Protein AF-A0AAF0E4U5-F1 (afdb_monomer_lite)

Structure (mmCIF, N/CA/C/O backbone):
data_AF-A0AAF0E4U5-F1
#
_entry.id   AF-A0AAF0E4U5-F1
#
loop_
_atom_site.group_PDB
_atom_site.id
_atom_site.type_symbol
_atom_site.label_atom_id
_atom_site.label_alt_id
_atom_site.label_comp_id
_atom_site.label_asym_id
_atom_site.label_entity_id
_atom_site.label_seq_id
_atom_site.pdbx_PDB_ins_code
_atom_site.Cartn_x
_atom_site.Cartn_y
_atom_site.Cartn_z
_atom_site.occupancy
_atom_site.B_iso_or_equiv
_atom_site.auth_seq_id
_atom_site.auth_comp_id
_atom_site.auth_asym_id
_atom_site.auth_atom_id
_atom_site.pdbx_PDB_model_num
ATOM 1 N N . MET A 1 1 ? -26.671 17.528 18.661 1.00 33.94 1 MET A N 1
ATOM 2 C CA . MET A 1 1 ? -25.357 17.567 19.331 1.00 33.94 1 MET A CA 1
ATOM 3 C C . MET A 1 1 ? -24.809 16.157 19.298 1.00 33.94 1 MET A C 1
ATOM 5 O O . MET A 1 1 ? -25.452 15.250 19.809 1.00 33.94 1 MET A O 1
ATOM 9 N N . SER A 1 2 ? -23.755 15.942 18.522 1.00 35.91 2 SER A N 1
ATOM 10 C CA . SER A 1 2 ? -23.240 14.621 18.169 1.00 35.91 2 SER A CA 1
ATOM 11 C C . SER A 1 2 ? -22.480 14.002 19.344 1.00 35.91 2 SER A C 1
ATOM 13 O O . SER A 1 2 ? -21.302 14.279 19.524 1.00 35.91 2 SER A O 1
ATOM 15 N N . ASN A 1 3 ? -23.137 13.110 20.094 1.00 50.44 3 ASN A N 1
ATOM 16 C CA . ASN A 1 3 ? -22.546 12.238 21.129 1.00 50.44 3 ASN A CA 1
ATOM 17 C C . ASN A 1 3 ? -21.473 11.253 20.600 1.00 50.44 3 ASN A C 1
ATOM 19 O O . ASN A 1 3 ? -21.103 10.319 21.302 1.00 50.44 3 ASN A O 1
ATOM 23 N N . ALA A 1 4 ? -20.996 11.418 19.363 1.00 51.03 4 ALA A N 1
ATOM 24 C CA . ALA A 1 4 ? -20.086 10.482 18.711 1.00 51.03 4 ALA A CA 1
ATOM 25 C C . ALA A 1 4 ? -18.694 10.473 19.365 1.00 51.03 4 ALA A C 1
ATOM 27 O O . ALA A 1 4 ? -18.151 9.400 19.585 1.00 51.03 4 ALA A O 1
ATOM 28 N N . ALA A 1 5 ? -18.167 11.642 19.748 1.00 54.56 5 ALA A N 1
ATOM 29 C CA . ALA A 1 5 ? -16.853 11.750 20.392 1.00 54.56 5 ALA A CA 1
ATOM 30 C C . ALA A 1 5 ? -16.848 11.257 21.853 1.00 54.56 5 ALA A C 1
ATOM 32 O O . ALA A 1 5 ? -15.829 10.816 22.356 1.00 54.56 5 ALA A O 1
ATOM 33 N N . ALA A 1 6 ? -17.997 11.263 22.538 1.00 62.25 6 ALA A N 1
ATOM 34 C CA . ALA A 1 6 ? -18.080 10.897 23.957 1.00 62.25 6 ALA A CA 1
ATOM 35 C C . ALA A 1 6 ? -18.113 9.375 24.217 1.00 62.25 6 ALA A C 1
ATOM 37 O O . ALA A 1 6 ? -18.330 8.952 25.350 1.00 62.25 6 ALA A O 1
ATOM 38 N N . SER A 1 7 ? -17.997 8.539 23.179 1.00 75.69 7 SER A N 1
ATOM 39 C CA . SER A 1 7 ? -18.090 7.068 23.281 1.00 75.69 7 SER A CA 1
ATOM 40 C C . SER A 1 7 ? -16.917 6.339 22.618 1.00 75.69 7 SER A C 1
ATOM 42 O O . SER A 1 7 ? -17.016 5.137 22.369 1.00 75.69 7 SER A O 1
ATOM 44 N N . THR A 1 8 ? -15.830 7.047 22.310 1.00 84.62 8 THR A N 1
ATOM 45 C CA . THR A 1 8 ? -14.626 6.480 21.691 1.00 84.62 8 THR A CA 1
ATOM 46 C C . THR A 1 8 ? -13.637 6.032 22.767 1.00 84.62 8 THR A C 1
ATOM 48 O O . THR A 1 8 ? -13.307 6.809 23.665 1.00 84.62 8 THR A O 1
ATOM 51 N N . LEU A 1 9 ? -13.157 4.789 22.693 1.00 87.62 9 LEU A N 1
ATOM 52 C CA . LEU A 1 9 ? -12.166 4.233 23.619 1.00 87.62 9 LEU A CA 1
ATOM 53 C C . LEU A 1 9 ? -10.897 3.812 22.875 1.00 87.62 9 LEU A C 1
ATOM 55 O O . LEU A 1 9 ? -10.952 3.186 21.814 1.00 87.62 9 LEU A O 1
ATOM 59 N N . PHE A 1 10 ? -9.754 4.114 23.477 1.00 88.81 10 PHE A N 1
ATOM 60 C CA . PHE A 1 10 ? -8.446 3.610 23.092 1.00 88.81 10 PHE A CA 1
ATOM 61 C C . PHE A 1 10 ? -8.270 2.170 23.576 1.00 88.81 10 PHE A C 1
ATOM 63 O O . PHE A 1 10 ? -8.543 1.854 24.736 1.00 88.81 10 PHE A O 1
ATOM 70 N N . VAL A 1 11 ? -7.785 1.303 22.689 1.00 88.38 11 VAL A N 1
ATOM 71 C CA . VAL A 1 11 ? -7.481 -0.101 22.965 1.00 88.38 11 VAL A CA 1
ATOM 72 C C . VAL A 1 11 ? -6.033 -0.363 22.566 1.00 88.38 11 VAL A C 1
ATOM 74 O O . VAL A 1 11 ? -5.708 -0.393 21.381 1.00 88.38 11 VAL A O 1
ATOM 77 N N . GLY A 1 12 ? -5.167 -0.553 23.555 1.00 86.44 12 GLY A N 1
ATOM 78 C CA . GLY A 1 12 ? -3.731 -0.760 23.402 1.00 86.44 12 GLY A CA 1
ATOM 79 C C . GLY A 1 12 ? -3.250 -2.101 23.952 1.00 86.44 12 GLY A C 1
ATOM 80 O O . GLY A 1 12 ? -3.997 -2.860 24.574 1.00 86.44 12 GLY A O 1
ATOM 81 N N . SER A 1 13 ? -1.967 -2.383 23.720 1.00 84.75 13 SER A N 1
ATOM 82 C CA . SER A 1 13 ? -1.281 -3.600 24.180 1.00 84.75 13 SER A CA 1
ATOM 83 C C . SER A 1 13 ? -1.884 -4.905 23.639 1.00 84.75 13 SER A C 1
ATOM 85 O O . SER A 1 13 ? -1.856 -5.942 24.303 1.00 84.75 13 SER A O 1
ATOM 87 N N . ILE A 1 14 ? -2.404 -4.872 22.409 1.00 84.62 14 ILE A N 1
ATOM 88 C CA . ILE A 1 14 ? -2.989 -6.042 21.747 1.00 84.62 14 ILE A CA 1
ATOM 89 C C . ILE A 1 14 ? -1.903 -7.117 21.537 1.00 84.62 14 ILE A C 1
ATOM 91 O O . ILE A 1 14 ? -0.821 -6.841 21.007 1.00 84.62 14 ILE A O 1
ATOM 95 N N . SER A 1 15 ? -2.187 -8.353 21.967 1.00 82.44 15 SER A N 1
ATOM 96 C CA . SER A 1 15 ? -1.298 -9.504 21.758 1.00 82.44 15 SER A CA 1
ATOM 97 C C . SER A 1 15 ? -1.063 -9.747 20.260 1.00 82.44 15 SER A C 1
ATOM 99 O O . SER A 1 15 ? -1.994 -9.620 19.456 1.00 82.44 15 SER A O 1
ATOM 101 N N . PRO A 1 16 ? 0.168 -10.095 19.848 1.00 75.31 16 PRO A N 1
ATOM 102 C CA . PRO A 1 16 ? 0.464 -10.290 18.439 1.00 75.31 16 PRO A CA 1
ATOM 103 C C . PRO A 1 16 ? -0.329 -11.472 17.859 1.00 75.31 16 PRO A C 1
ATOM 105 O O . PRO A 1 16 ? -0.579 -12.475 18.526 1.00 75.31 16 PRO A O 1
ATOM 108 N N . GLY A 1 17 ? -0.773 -11.311 16.610 1.00 75.38 17 GLY A N 1
ATOM 109 C CA . GLY A 1 17 ? -1.567 -12.309 15.886 1.00 75.38 17 GLY A CA 1
ATOM 110 C C . GLY A 1 17 ? -3.065 -12.320 16.205 1.00 75.38 17 GLY A C 1
ATOM 111 O O . GLY A 1 17 ? -3.806 -13.091 15.600 1.00 75.38 17 GLY A O 1
ATOM 112 N N . VAL A 1 18 ? -3.546 -11.455 17.106 1.00 81.94 18 VAL A N 1
ATOM 113 C CA . VAL A 1 18 ? -4.988 -11.256 17.312 1.00 81.94 18 VAL A CA 1
ATOM 114 C C . VAL A 1 18 ? -5.565 -10.426 16.158 1.00 81.94 18 VAL A C 1
ATOM 116 O O . VAL A 1 18 ? -5.354 -9.212 16.084 1.00 81.94 18 VAL A O 1
ATOM 119 N N . SER A 1 19 ? -6.312 -11.087 15.269 1.00 82.88 19 SER A N 1
ATOM 120 C CA . SER A 1 19 ? -7.013 -10.450 14.141 1.00 82.88 19 SER A CA 1
ATOM 121 C C . SER A 1 19 ? -8.143 -9.518 14.598 1.00 82.88 19 SER A C 1
ATOM 123 O O . SER A 1 19 ? -8.745 -9.732 15.655 1.00 82.88 19 SER A O 1
ATOM 125 N N . ASP A 1 20 ? -8.526 -8.569 13.745 1.00 85.81 20 ASP A N 1
ATOM 126 C CA . ASP A 1 20 ? -9.618 -7.616 14.005 1.00 85.81 20 ASP A CA 1
ATOM 127 C C . ASP A 1 20 ? -10.955 -8.298 14.280 1.00 85.81 20 ASP A C 1
ATOM 129 O O . ASP A 1 20 ? -11.716 -7.849 15.133 1.00 85.81 20 ASP A O 1
ATOM 133 N N . ARG A 1 21 ? -11.222 -9.439 13.639 1.00 86.44 21 ARG A N 1
ATOM 134 C CA . ARG A 1 21 ? -12.449 -10.217 13.852 1.00 86.44 21 ARG A CA 1
ATOM 135 C C . ARG A 1 21 ? -12.628 -10.638 15.312 1.00 86.44 21 ARG A C 1
ATOM 137 O O . ARG A 1 21 ? -13.736 -10.559 15.839 1.00 86.44 21 ARG A O 1
ATOM 144 N N . TRP A 1 22 ? -11.547 -11.062 15.963 1.00 87.31 22 TRP A N 1
ATOM 145 C CA . TRP A 1 22 ? -11.553 -11.473 17.367 1.00 87.31 22 TRP A CA 1
ATOM 146 C C . TRP A 1 22 ? -11.767 -10.278 18.306 1.00 87.31 22 TRP A C 1
ATOM 148 O O . TRP A 1 22 ? -12.536 -10.385 19.260 1.00 87.31 22 TRP A O 1
ATOM 158 N N . LEU A 1 23 ? -11.170 -9.119 18.006 1.00 87.62 23 LEU A N 1
ATOM 159 C CA . LEU A 1 23 ? -11.411 -7.884 18.765 1.00 87.62 23 LEU A CA 1
ATOM 160 C C . LEU A 1 23 ? -12.854 -7.394 18.610 1.00 87.62 23 LEU A C 1
ATOM 162 O O . LEU A 1 23 ? -13.502 -7.062 19.599 1.00 87.62 23 LEU A O 1
ATOM 166 N N . VAL A 1 24 ? -13.395 -7.428 17.391 1.00 89.06 24 VAL A N 1
ATOM 167 C CA . VAL A 1 24 ? -14.796 -7.080 17.123 1.00 89.06 24 VAL A CA 1
ATOM 168 C C . VAL A 1 24 ? -15.745 -7.999 17.895 1.00 89.06 24 VAL A C 1
ATOM 170 O O . VAL A 1 24 ? -16.711 -7.514 18.479 1.00 89.06 24 VAL A O 1
ATOM 173 N N . GLN A 1 25 ? -15.457 -9.302 17.977 1.00 88.25 25 GLN A N 1
ATOM 174 C CA . GLN A 1 25 ? -16.246 -10.234 18.791 1.00 88.25 25 GLN A CA 1
ATOM 175 C C . GLN A 1 25 ? -16.182 -9.917 20.292 1.00 88.25 25 GLN A C 1
ATOM 177 O O . GLN A 1 25 ? -17.209 -9.999 20.966 1.00 88.25 25 GLN A O 1
ATOM 182 N N . LEU A 1 26 ? -15.020 -9.512 20.817 1.00 88.50 26 LEU A N 1
ATOM 183 C CA . LEU A 1 26 ? -14.890 -9.066 22.209 1.00 88.50 26 LEU A CA 1
ATOM 184 C C . LEU A 1 26 ? -15.716 -7.800 22.475 1.00 88.50 26 LEU A C 1
ATOM 186 O O . LEU A 1 26 ? -16.446 -7.738 23.464 1.00 88.50 26 LEU A O 1
ATOM 190 N N . PHE A 1 27 ? -15.672 -6.814 21.575 1.00 89.50 27 PHE A N 1
ATOM 191 C CA . PHE A 1 27 ? -16.469 -5.593 21.720 1.00 89.50 27 PHE A CA 1
ATOM 192 C C . PHE A 1 27 ? -17.975 -5.867 21.624 1.00 89.50 27 PHE A C 1
ATOM 194 O O . PHE A 1 27 ? -18.739 -5.343 22.434 1.00 89.50 27 PHE A O 1
ATOM 201 N N . GLN A 1 28 ? -18.400 -6.745 20.710 1.00 89.19 28 GLN A N 1
ATOM 202 C CA . GLN A 1 28 ? -19.794 -7.193 20.593 1.00 89.19 28 GLN A CA 1
ATOM 203 C C . GLN A 1 28 ? -20.270 -7.987 21.821 1.00 89.19 28 GLN A C 1
ATOM 205 O O . GLN A 1 28 ? -21.445 -7.922 22.182 1.00 89.19 28 GLN A O 1
ATOM 210 N N . ALA A 1 29 ? -19.377 -8.727 22.488 1.00 87.38 29 ALA A N 1
ATOM 211 C CA . ALA A 1 29 ? -19.691 -9.436 23.728 1.00 87.38 29 ALA A CA 1
ATOM 212 C C . ALA A 1 29 ? -19.940 -8.478 24.906 1.00 87.38 29 ALA A C 1
ATOM 214 O O . ALA A 1 29 ? -20.765 -8.780 25.780 1.00 87.38 29 ALA A O 1
ATOM 215 N N . CYS A 1 30 ? -19.271 -7.322 24.916 1.00 82.19 30 CYS A N 1
ATOM 216 C CA . CYS A 1 30 ? -19.463 -6.290 25.929 1.00 82.19 30 CYS A CA 1
ATOM 217 C C . CYS A 1 30 ? -20.681 -5.397 25.649 1.00 82.19 30 CYS A C 1
ATOM 219 O O . CYS A 1 30 ? -21.396 -5.072 26.593 1.00 82.19 30 CYS A O 1
ATOM 221 N N . GLY A 1 31 ? -20.988 -5.050 24.395 1.00 82.56 31 GLY A N 1
ATOM 222 C CA . GLY A 1 31 ? -22.148 -4.202 24.102 1.00 82.56 31 GLY A CA 1
ATOM 223 C C . GLY A 1 31 ? -22.290 -3.763 22.645 1.00 82.56 31 GLY A C 1
ATOM 224 O O . GLY A 1 31 ? -21.755 -4.382 21.724 1.00 82.56 31 GLY A O 1
ATOM 225 N N . GLY A 1 32 ? -23.052 -2.686 22.433 1.00 82.31 32 GLY A N 1
ATOM 226 C CA . GLY A 1 32 ? -23.328 -2.129 21.111 1.00 82.31 32 GLY A CA 1
ATOM 227 C C . GLY A 1 32 ? -22.108 -1.443 20.496 1.00 82.31 32 GLY A C 1
ATOM 228 O O . GLY A 1 32 ? -21.877 -0.255 20.708 1.00 82.31 32 GLY A O 1
ATOM 229 N N . TYR A 1 33 ? -21.347 -2.172 19.691 1.00 87.00 33 TYR A N 1
ATOM 230 C CA . TYR A 1 33 ? -20.177 -1.679 18.961 1.00 87.00 33 TYR A CA 1
ATOM 231 C C . TYR A 1 33 ? -20.554 -1.015 17.617 1.00 87.00 33 TYR A C 1
ATOM 233 O O . TYR A 1 33 ? -21.444 -1.506 16.921 1.00 87.00 33 TYR A O 1
ATOM 241 N N . ARG A 1 34 ? -19.882 0.089 17.243 1.00 86.62 34 ARG A N 1
ATOM 242 C CA . ARG A 1 34 ? -20.103 0.823 15.978 1.00 86.62 34 ARG A CA 1
ATOM 243 C C . ARG A 1 34 ? -18.977 0.595 14.967 1.00 86.62 34 ARG A C 1
ATOM 245 O O . ARG A 1 34 ? -19.253 0.188 13.841 1.00 86.62 34 ARG A O 1
ATOM 252 N N . SER A 1 35 ? -17.738 0.884 15.354 1.00 87.50 35 SER A N 1
ATOM 253 C CA . SER A 1 35 ? -16.568 0.846 14.466 1.00 87.50 35 SER A CA 1
ATOM 254 C C . SER A 1 35 ? -15.275 0.660 15.251 1.00 87.50 35 SER A C 1
ATOM 256 O O . SER A 1 35 ? -15.179 1.037 16.412 1.00 87.50 35 SER A O 1
ATOM 258 N N . PHE A 1 36 ? -14.281 0.035 14.620 1.00 88.56 36 PHE A N 1
ATOM 259 C CA . PHE A 1 36 ? -12.951 -0.223 15.162 1.00 88.56 36 PHE A CA 1
ATOM 260 C C . PHE A 1 36 ? -11.978 0.145 14.065 1.00 88.56 36 PHE A C 1
ATOM 262 O O . PHE A 1 36 ? -12.084 -0.370 12.951 1.00 88.56 36 PHE A O 1
ATOM 269 N N . LYS A 1 37 ? -11.049 1.034 14.384 1.00 88.12 37 LYS A N 1
ATOM 270 C CA . LYS A 1 37 ? -9.964 1.411 13.493 1.00 88.12 37 LYS A CA 1
ATOM 271 C C . LYS A 1 37 ? -8.658 1.009 14.153 1.00 88.12 37 LYS A C 1
ATOM 273 O O . LYS A 1 37 ? -8.257 1.598 15.156 1.00 88.12 37 LYS A O 1
ATOM 278 N N . ARG A 1 38 ? -7.990 0.011 13.579 1.00 85.62 38 ARG A N 1
ATOM 279 C CA . ARG A 1 38 ? -6.628 -0.341 13.968 1.00 85.62 38 ARG A CA 1
ATOM 280 C C . ARG A 1 38 ? -5.663 0.685 13.380 1.00 85.62 38 ARG A C 1
ATOM 282 O O . ARG A 1 38 ? -5.686 0.926 12.177 1.00 85.62 38 ARG A O 1
ATOM 289 N N . VAL A 1 39 ? -4.841 1.287 14.232 1.00 80.94 39 VAL A N 1
ATOM 290 C CA . VAL A 1 39 ? -3.831 2.274 13.816 1.00 80.94 39 VAL A CA 1
ATOM 291 C C . VAL A 1 39 ? -2.439 1.640 13.820 1.00 80.94 39 VAL A C 1
ATOM 293 O O . VAL A 1 39 ? -1.629 1.961 12.961 1.00 80.94 39 VAL A O 1
ATOM 296 N N . SER A 1 40 ? -2.193 0.642 14.677 1.00 78.94 40 SER A N 1
ATOM 297 C CA . SER A 1 40 ? -1.009 -0.219 14.587 1.00 78.94 40 SER A CA 1
ATOM 298 C C . SER A 1 40 ? -1.311 -1.668 14.978 1.00 78.94 40 SER A C 1
ATOM 300 O O . SER A 1 40 ? -2.388 -2.006 15.473 1.00 78.94 40 SER A O 1
ATOM 302 N N . LYS A 1 41 ? -0.324 -2.559 14.838 1.00 78.56 41 LYS A N 1
ATOM 303 C CA . LYS A 1 41 ? -0.439 -3.955 15.295 1.00 78.56 41 LYS A CA 1
ATOM 304 C C . LYS A 1 41 ? -0.771 -4.068 16.795 1.00 78.56 41 LYS A C 1
ATOM 306 O O . LYS A 1 41 ? -1.404 -5.044 17.191 1.00 78.56 41 LYS A O 1
ATOM 311 N N . ALA A 1 42 ? -0.387 -3.078 17.605 1.00 80.94 42 ALA A N 1
ATOM 312 C CA . ALA A 1 42 ? -0.554 -3.087 19.057 1.00 80.94 42 ALA A CA 1
ATOM 313 C C . ALA A 1 42 ? -1.716 -2.218 19.574 1.00 80.94 42 ALA A C 1
ATOM 315 O O . ALA A 1 42 ? -2.119 -2.421 20.720 1.00 80.94 42 ALA A O 1
ATOM 316 N N . PHE A 1 43 ? -2.261 -1.289 18.774 1.00 85.56 43 PHE A N 1
ATOM 317 C CA . PHE A 1 43 ? -3.323 -0.382 19.226 1.00 85.56 43 PHE A CA 1
ATOM 318 C C . PHE A 1 43 ? -4.367 -0.014 18.158 1.00 85.56 43 PHE A C 1
ATOM 320 O O . PHE A 1 43 ? -4.117 -0.023 16.948 1.00 85.56 43 PHE A O 1
ATOM 327 N N . GLY A 1 44 ? -5.559 0.352 18.626 1.00 88.44 44 GLY A N 1
ATOM 328 C CA . GLY A 1 44 ? -6.662 0.846 17.811 1.00 88.44 44 GLY A CA 1
ATOM 329 C C . GLY A 1 44 ? -7.708 1.592 18.635 1.00 88.44 44 GLY A C 1
ATOM 330 O O . GLY A 1 44 ? -7.672 1.594 19.864 1.00 88.44 44 GLY A O 1
ATOM 331 N N . PHE A 1 45 ? -8.654 2.215 17.942 1.00 88.81 45 PHE A N 1
ATOM 332 C CA . PHE A 1 45 ? -9.749 2.973 18.542 1.00 88.81 45 PHE A CA 1
ATOM 333 C C . PHE A 1 45 ? -11.075 2.280 18.261 1.00 88.81 45 PHE A C 1
ATOM 335 O O . PHE A 1 45 ? -11.318 1.840 17.135 1.00 88.81 45 PHE A O 1
ATOM 342 N N . ALA A 1 46 ? -11.916 2.169 19.286 1.00 89.12 46 ALA A N 1
ATOM 343 C CA . ALA A 1 46 ? -13.233 1.559 19.204 1.00 89.12 46 ALA A CA 1
ATOM 344 C C . ALA A 1 46 ? -14.322 2.576 19.558 1.00 89.12 46 ALA A C 1
ATOM 346 O O . ALA A 1 46 ? -14.295 3.180 20.630 1.00 89.12 46 ALA A O 1
ATOM 347 N N . ASP A 1 47 ? -15.310 2.704 18.677 1.00 89.56 47 ASP A N 1
ATOM 348 C CA . ASP A 1 47 ? -16.478 3.553 18.871 1.00 89.56 47 ASP 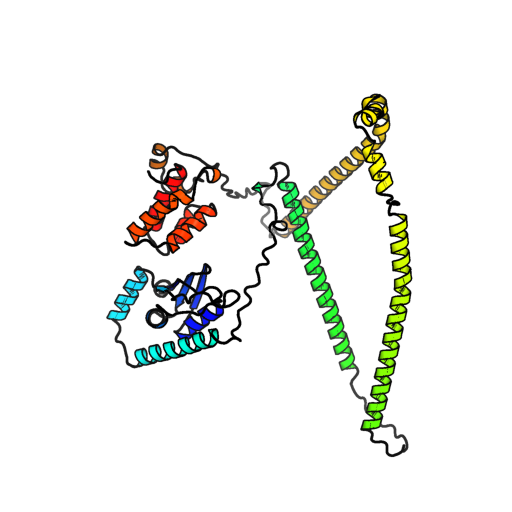A CA 1
ATOM 349 C C . ASP A 1 47 ? -17.658 2.712 19.352 1.00 89.56 47 ASP A C 1
ATOM 351 O O . ASP A 1 47 ? -18.024 1.699 18.738 1.00 89.56 47 ASP A O 1
ATOM 355 N N . PHE A 1 48 ? -18.302 3.167 20.422 1.00 88.31 48 PHE A N 1
ATOM 356 C CA . PHE A 1 48 ? -19.461 2.500 21.005 1.00 88.31 48 PHE A CA 1
ATOM 357 C C . PHE A 1 48 ? -20.758 3.267 20.752 1.00 88.31 48 PHE A C 1
ATOM 359 O O . PHE A 1 48 ? -20.784 4.470 20.490 1.00 88.31 48 PHE A O 1
ATOM 366 N N . SER A 1 49 ? -21.870 2.536 20.788 1.00 86.88 49 SER A N 1
ATOM 367 C CA . SER A 1 49 ? -23.205 3.079 20.533 1.00 86.88 49 SER A CA 1
ATOM 368 C C . SER A 1 49 ? -23.749 3.852 21.728 1.00 86.88 49 SER A C 1
ATOM 370 O O . SER A 1 49 ? -24.503 4.808 21.541 1.00 86.88 49 SER A O 1
ATOM 372 N N . THR A 1 50 ? -23.386 3.444 22.948 1.00 85.81 50 THR A N 1
ATOM 373 C CA . THR A 1 50 ? -23.845 4.077 24.185 1.00 85.81 50 THR A CA 1
ATOM 374 C C . THR A 1 50 ? -22.702 4.279 25.181 1.00 85.81 50 THR A C 1
ATOM 376 O O . THR A 1 50 ? -21.750 3.501 25.231 1.00 85.81 50 THR A O 1
ATOM 379 N N . LEU A 1 51 ? -22.835 5.295 26.040 1.00 84.50 51 LEU A N 1
ATOM 380 C CA . LEU A 1 51 ? -21.879 5.564 27.122 1.00 84.50 51 LEU A CA 1
ATOM 381 C C . LEU A 1 51 ? -21.862 4.436 28.172 1.00 84.50 51 LEU A C 1
ATOM 383 O O . LEU A 1 51 ? -20.839 4.193 28.806 1.00 84.50 51 LEU A O 1
ATOM 387 N N . ARG A 1 52 ? -22.984 3.720 28.345 1.00 83.81 52 ARG A N 1
ATOM 388 C CA . ARG A 1 52 ? -23.070 2.554 29.243 1.00 83.81 52 ARG A CA 1
ATOM 389 C C . ARG A 1 52 ? -22.224 1.395 28.724 1.00 83.81 52 ARG A C 1
ATOM 391 O O . ARG A 1 52 ? -21.506 0.784 29.508 1.00 83.81 52 ARG A O 1
ATOM 398 N N . ASP A 1 53 ? -22.262 1.145 27.414 1.00 86.25 53 ASP A N 1
ATOM 399 C CA . ASP A 1 53 ? -21.419 0.127 26.780 1.00 86.25 53 ASP A CA 1
ATOM 400 C C . ASP A 1 53 ? -19.933 0.474 26.936 1.00 86.25 53 ASP A C 1
ATOM 402 O O . ASP A 1 53 ? -19.135 -0.399 27.268 1.00 86.25 53 ASP A O 1
ATOM 406 N N . ALA A 1 54 ? -19.569 1.753 26.787 1.00 85.50 54 ALA A N 1
ATOM 407 C CA . ALA A 1 54 ? -18.200 2.219 27.005 1.00 85.50 54 ALA A CA 1
ATOM 408 C C . ALA A 1 54 ? -17.728 1.998 28.460 1.00 85.50 54 ALA A C 1
ATOM 410 O O . ALA A 1 54 ? -16.632 1.483 28.683 1.00 85.50 54 ALA A O 1
ATOM 411 N N . LEU A 1 55 ? -18.565 2.302 29.462 1.00 85.88 55 LEU A N 1
ATOM 412 C CA . LEU A 1 55 ? -18.256 2.025 30.876 1.00 85.88 55 LEU A CA 1
ATOM 413 C C . LEU A 1 55 ? -18.096 0.529 31.172 1.00 85.88 55 LEU A C 1
ATOM 415 O O . LEU A 1 55 ? -17.237 0.143 31.967 1.00 85.88 55 LEU A O 1
ATOM 419 N N . ARG A 1 56 ? -18.906 -0.317 30.534 1.00 86.69 56 ARG A N 1
ATOM 420 C CA . ARG A 1 56 ? -18.822 -1.773 30.677 1.00 86.69 56 ARG A CA 1
ATOM 421 C C . ARG A 1 56 ? -17.571 -2.340 30.020 1.00 86.69 56 ARG A C 1
ATOM 423 O O . ARG A 1 56 ? -16.913 -3.211 30.577 1.00 86.69 56 ARG A O 1
ATOM 430 N N . VAL A 1 57 ? -17.208 -1.832 28.848 1.00 87.31 57 VAL A N 1
ATOM 431 C CA . VAL A 1 57 ? -15.958 -2.192 28.172 1.00 87.31 57 VAL A CA 1
ATOM 432 C C . VAL A 1 57 ? -14.757 -1.827 29.046 1.00 87.31 57 VAL A C 1
ATOM 434 O O . VAL A 1 57 ? -13.881 -2.667 29.238 1.00 87.31 57 VAL A O 1
ATOM 437 N N . LEU A 1 58 ? -14.759 -0.642 29.661 1.00 87.44 58 LEU A N 1
ATOM 438 C CA . LEU A 1 58 ? -13.718 -0.230 30.608 1.00 87.44 58 LEU A CA 1
ATOM 439 C C . LEU A 1 58 ? -13.630 -1.145 31.840 1.00 87.44 58 LEU A C 1
ATOM 441 O O . LEU A 1 58 ? -12.531 -1.409 32.312 1.00 87.44 58 LEU A O 1
ATOM 445 N N . SER A 1 59 ? -14.749 -1.651 32.367 1.00 83.88 59 SER A N 1
ATOM 446 C CA . SER A 1 59 ? -14.738 -2.508 33.563 1.00 83.88 59 SER A CA 1
ATOM 447 C C . SER A 1 59 ? -14.410 -3.980 33.280 1.00 83.88 59 SER A C 1
ATOM 449 O O . SER A 1 59 ? -13.862 -4.661 34.150 1.00 83.88 59 SER A O 1
ATOM 451 N N . VAL A 1 60 ? -14.759 -4.483 32.091 1.00 84.94 60 VAL A N 1
ATOM 452 C CA . VAL A 1 60 ? -14.621 -5.902 31.723 1.00 84.94 60 VAL A CA 1
ATOM 453 C C . VAL A 1 60 ? -13.330 -6.182 30.951 1.00 84.94 60 VAL A C 1
ATOM 455 O O . VAL A 1 60 ? -12.720 -7.225 31.176 1.00 84.94 60 VAL A O 1
ATOM 458 N N . LEU A 1 61 ? -12.918 -5.287 30.044 1.00 84.56 61 LEU A N 1
ATOM 459 C CA . LEU A 1 61 ? -11.791 -5.517 29.128 1.00 84.56 61 LEU A CA 1
ATOM 460 C C . LEU A 1 61 ? -10.465 -4.897 29.595 1.00 84.56 61 LEU A C 1
ATOM 462 O O . LEU A 1 61 ? -9.416 -5.302 29.095 1.00 84.56 61 LEU A O 1
ATOM 466 N N . HIS A 1 62 ? -10.478 -3.953 30.544 1.00 83.56 62 HIS A N 1
ATOM 467 C CA . HIS A 1 62 ? -9.240 -3.438 31.140 1.00 83.56 62 HIS A CA 1
ATOM 468 C C . HIS A 1 62 ? -8.516 -4.556 31.910 1.00 83.56 62 HIS A C 1
ATOM 470 O O . HIS A 1 62 ? -9.130 -5.264 32.707 1.00 83.56 62 HIS A O 1
ATOM 476 N N . ASP A 1 63 ? -7.209 -4.701 31.673 1.00 79.81 63 ASP A N 1
ATOM 477 C CA . ASP A 1 63 ? -6.331 -5.744 32.228 1.00 79.81 63 ASP A CA 1
ATOM 478 C C . ASP A 1 63 ? -6.646 -7.187 31.792 1.00 79.81 63 ASP A C 1
ATOM 480 O O . ASP A 1 63 ? -6.152 -8.141 32.403 1.00 79.81 63 ASP A O 1
ATOM 484 N N . LEU A 1 64 ? -7.426 -7.386 30.724 1.00 83.31 64 LEU A N 1
ATOM 485 C CA . LEU A 1 64 ? -7.696 -8.729 30.211 1.00 83.31 64 LEU A CA 1
ATOM 486 C C . LEU A 1 64 ? -6.462 -9.300 29.494 1.00 83.31 64 LEU A C 1
ATOM 488 O O . LEU A 1 64 ? -5.937 -8.699 28.559 1.00 83.31 64 LEU A O 1
ATOM 492 N N . GLU A 1 65 ? -6.010 -10.486 29.897 1.00 81.62 65 GLU A N 1
ATOM 493 C CA . GLU A 1 65 ? -4.894 -11.175 29.245 1.00 81.62 65 GLU A CA 1
ATOM 494 C C . GLU A 1 65 ? -5.359 -11.910 27.984 1.00 81.62 65 GLU A C 1
ATOM 496 O O . GLU A 1 65 ? -6.074 -12.911 28.064 1.00 81.62 65 GLU A O 1
ATOM 501 N N . LEU A 1 66 ? -4.915 -11.444 26.814 1.00 79.94 66 LEU A N 1
ATOM 502 C CA . LEU A 1 66 ? -5.218 -12.105 25.546 1.00 79.94 66 LEU A CA 1
ATOM 503 C C . LEU A 1 66 ? -4.116 -13.114 25.179 1.00 79.94 66 LEU A C 1
ATOM 505 O O . LEU A 1 66 ? -2.928 -12.765 25.229 1.00 79.94 66 LEU A O 1
ATOM 509 N N . PRO A 1 67 ? -4.464 -14.353 24.777 1.00 75.44 67 PRO A N 1
ATOM 510 C CA . PRO A 1 67 ? -3.487 -15.303 24.257 1.00 75.44 67 PRO A CA 1
ATOM 511 C C . PRO A 1 67 ? -2.873 -14.788 22.943 1.00 75.44 67 PRO A C 1
ATOM 513 O O . PRO A 1 67 ? -3.554 -14.163 22.132 1.00 75.44 67 PRO A O 1
ATOM 516 N N . SER A 1 68 ? -1.579 -15.052 22.735 1.00 72.19 68 SER A N 1
ATOM 517 C CA . SER A 1 68 ? -0.915 -14.820 21.444 1.00 72.19 68 SER A CA 1
ATOM 518 C C . SER A 1 68 ? -1.397 -15.854 20.418 1.00 72.19 68 SER A C 1
ATOM 520 O O . SER A 1 68 ? -1.477 -17.046 20.737 1.00 72.19 68 SER A O 1
ATOM 522 N N . MET A 1 69 ? -1.722 -15.405 19.203 1.00 69.94 69 MET A N 1
ATOM 523 C CA . MET A 1 69 ? -2.314 -16.216 18.128 1.00 69.94 69 MET A CA 1
ATOM 524 C C . MET A 1 69 ? -1.390 -16.263 16.893 1.00 69.94 69 MET A C 1
ATOM 526 O O . MET A 1 69 ? -0.519 -15.416 16.722 1.00 69.94 69 MET A O 1
ATOM 530 N N . GLY A 1 70 ? -1.546 -17.263 16.018 1.00 65.69 70 GLY A N 1
ATOM 531 C CA . GLY A 1 70 ? -0.774 -17.384 14.767 1.00 65.69 70 GLY A CA 1
ATOM 532 C C . GLY A 1 70 ? 0.664 -17.909 14.923 1.00 65.69 70 GLY A C 1
ATOM 533 O O . GLY A 1 70 ? 0.930 -18.782 15.750 1.00 65.69 70 GLY A O 1
ATOM 534 N N . ALA A 1 71 ? 1.598 -17.396 14.110 1.00 57.03 71 ALA A N 1
ATOM 535 C CA . ALA A 1 71 ? 2.992 -17.864 14.014 1.00 57.03 71 ALA A CA 1
ATOM 536 C C . ALA A 1 71 ? 3.825 -17.703 15.307 1.00 57.03 71 ALA A C 1
ATOM 538 O O . ALA A 1 71 ? 4.902 -18.279 15.428 1.00 57.03 71 ALA A O 1
ATOM 539 N N . GLN A 1 72 ? 3.318 -16.946 16.286 1.00 58.81 72 GLN A N 1
ATOM 540 C CA . GLN A 1 72 ? 3.966 -16.635 17.569 1.00 58.81 72 GLN A CA 1
ATOM 541 C C . GLN A 1 72 ? 3.230 -17.273 18.764 1.00 58.81 72 GLN A C 1
ATOM 543 O O . GLN A 1 72 ? 3.239 -16.747 19.883 1.00 58.81 72 GLN A O 1
ATOM 548 N N . ARG A 1 73 ? 2.569 -18.420 18.536 1.00 58.91 73 ARG A N 1
ATOM 549 C CA . ARG A 1 73 ? 1.882 -19.220 19.563 1.00 58.91 73 ARG A CA 1
ATOM 550 C C . ARG A 1 73 ? 2.883 -19.695 20.630 1.00 58.91 73 ARG A C 1
ATOM 552 O O . ARG A 1 73 ? 3.498 -20.746 20.489 1.00 58.91 73 ARG A O 1
ATOM 559 N N . GLY A 1 74 ? 3.050 -18.907 21.692 1.00 57.06 74 GLY A N 1
ATOM 560 C CA . GLY A 1 74 ? 4.018 -19.163 22.769 1.00 57.06 74 GLY A CA 1
ATOM 561 C C . GLY A 1 74 ? 4.624 -17.912 23.415 1.00 57.06 74 GLY A C 1
ATOM 562 O O . GLY A 1 74 ? 5.248 -18.028 24.466 1.00 57.06 74 GLY A O 1
ATOM 563 N N . GLU A 1 75 ? 4.431 -16.726 22.829 1.00 67.31 75 GLU A N 1
ATOM 564 C CA . GLU A 1 75 ? 4.842 -15.451 23.436 1.00 67.31 75 GLU A CA 1
ATOM 565 C C . GLU A 1 75 ? 4.035 -15.099 24.708 1.00 67.31 75 GLU A C 1
ATOM 567 O O . GLU A 1 75 ? 2.903 -15.572 24.875 1.00 67.31 75 GLU A O 1
ATOM 572 N N . PRO A 1 76 ? 4.598 -14.284 25.631 1.00 66.25 76 PRO A N 1
ATOM 573 C CA . PRO A 1 76 ? 3.928 -13.927 26.878 1.00 66.25 76 PRO A CA 1
ATOM 574 C C . PRO A 1 76 ? 2.608 -13.192 26.615 1.00 66.25 76 PRO A C 1
ATOM 576 O O . PRO A 1 76 ? 2.519 -12.318 25.753 1.00 66.25 76 PRO A O 1
ATOM 579 N N . ARG A 1 77 ? 1.578 -13.546 27.393 1.00 72.94 77 ARG A N 1
ATOM 580 C CA . ARG A 1 77 ? 0.252 -12.918 27.336 1.00 72.94 77 ARG A CA 1
ATOM 581 C C . ARG A 1 77 ? 0.383 -11.431 27.653 1.00 72.94 77 ARG A C 1
ATOM 583 O O . ARG A 1 77 ? 0.908 -11.076 28.709 1.00 72.94 77 ARG A O 1
ATOM 590 N N . LYS A 1 78 ? -0.095 -10.572 26.753 1.00 78.06 78 LYS A N 1
ATOM 591 C CA . LYS A 1 78 ? -0.175 -9.132 27.007 1.00 78.06 78 LYS A CA 1
ATOM 592 C C . LYS A 1 78 ? -1.531 -8.802 27.623 1.00 78.06 78 LYS A C 1
ATOM 594 O O . LYS A 1 78 ? -2.553 -9.388 27.257 1.00 78.06 78 LYS A O 1
ATOM 599 N N . LYS A 1 79 ? -1.515 -7.885 28.589 1.00 85.06 79 LYS A N 1
ATOM 600 C CA . LYS A 1 79 ? -2.722 -7.327 29.200 1.00 85.06 79 LYS A CA 1
ATOM 601 C C . LYS A 1 79 ? -3.255 -6.235 28.294 1.00 85.06 79 LYS A C 1
ATOM 603 O O . LYS A 1 79 ? -2.504 -5.331 27.941 1.00 85.06 79 LYS A O 1
ATOM 608 N N . LEU A 1 80 ? -4.524 -6.333 27.928 1.00 86.19 80 LEU A N 1
ATOM 609 C CA . LEU A 1 80 ? -5.204 -5.333 27.127 1.00 86.19 80 LEU A CA 1
ATOM 610 C C . LEU A 1 80 ? -5.393 -4.059 27.955 1.00 86.19 80 LEU A C 1
ATOM 612 O O . LEU A 1 80 ? -5.955 -4.094 29.053 1.00 86.19 80 LEU A O 1
ATOM 616 N N . ILE A 1 81 ? -4.944 -2.931 27.413 1.00 85.81 81 ILE A N 1
ATOM 617 C CA . ILE A 1 81 ? -5.146 -1.620 28.024 1.00 85.81 81 ILE A CA 1
ATOM 618 C C . ILE A 1 81 ? -6.314 -0.959 27.307 1.00 85.81 81 ILE A C 1
ATOM 620 O O . ILE A 1 81 ? -6.230 -0.681 26.116 1.00 85.81 81 ILE A O 1
ATOM 624 N N . VAL A 1 82 ? -7.404 -0.698 28.026 1.00 87.56 82 VAL A N 1
ATOM 625 C CA . VAL A 1 82 ? -8.552 0.039 27.484 1.00 87.56 82 VAL A CA 1
ATOM 626 C C . VAL A 1 82 ? -8.707 1.345 28.244 1.00 87.56 82 VAL A C 1
ATOM 628 O O . VAL A 1 82 ? -8.915 1.332 29.455 1.00 87.56 82 VAL A O 1
ATOM 631 N N . ARG A 1 83 ? -8.580 2.481 27.560 1.00 84.81 83 ARG A N 1
ATOM 632 C CA . ARG A 1 83 ? -8.654 3.813 28.175 1.00 84.81 83 ARG A CA 1
ATOM 633 C C . ARG A 1 83 ? -9.590 4.716 27.389 1.00 84.81 83 ARG A C 1
ATOM 635 O O . ARG A 1 83 ? -9.724 4.585 26.180 1.00 84.81 83 ARG A O 1
ATOM 642 N N . ALA A 1 84 ? -10.264 5.613 28.093 1.00 84.44 84 ALA A N 1
ATOM 643 C CA . ALA A 1 84 ? -10.961 6.725 27.467 1.00 84.44 84 ALA A CA 1
ATOM 644 C C . ALA A 1 84 ? -10.001 7.916 27.389 1.00 84.44 84 ALA A C 1
ATOM 646 O O . ALA A 1 84 ? -9.154 8.066 28.270 1.00 84.44 84 ALA A O 1
ATOM 647 N N . ASP A 1 85 ? -10.169 8.744 26.363 1.00 82.06 85 ASP A N 1
ATOM 648 C CA . ASP A 1 85 ? -9.546 10.068 26.261 1.00 82.06 85 ASP A CA 1
ATOM 649 C C . ASP A 1 85 ? -9.841 10.921 27.518 1.00 82.06 85 ASP A C 1
ATOM 651 O O . ASP A 1 85 ? -10.842 10.680 28.187 1.00 82.06 85 ASP A O 1
ATOM 655 N N . GLU A 1 86 ? -9.001 11.894 27.874 1.00 78.81 86 GLU A N 1
ATOM 656 C CA . GLU A 1 86 ? -9.096 12.653 29.128 1.00 78.81 86 GLU A CA 1
ATOM 657 C C . GLU A 1 86 ? -10.455 13.351 29.265 1.00 78.81 86 GLU A C 1
ATOM 659 O O . GLU A 1 86 ? -11.159 13.152 30.265 1.00 78.81 86 GLU A O 1
ATOM 664 N N . LYS A 1 87 ? -10.898 14.046 28.210 1.00 78.75 87 LYS A N 1
ATOM 665 C CA . LYS A 1 87 ? -12.233 14.658 28.149 1.00 78.75 87 LYS A CA 1
ATOM 666 C C . LYS A 1 87 ? -13.313 13.594 28.304 1.00 78.75 87 LYS A C 1
ATOM 668 O O . LYS A 1 87 ? -14.194 13.704 29.158 1.00 78.75 87 LYS A O 1
ATOM 673 N N . THR A 1 88 ? -13.217 12.524 27.520 1.00 78.88 88 THR A N 1
ATOM 674 C CA . THR A 1 88 ? -14.192 11.427 27.527 1.00 78.88 88 THR A CA 1
ATOM 675 C C . THR A 1 88 ? -14.242 10.708 28.881 1.00 78.88 88 THR A C 1
ATOM 677 O O . THR A 1 88 ? -15.318 10.360 29.354 1.00 78.88 88 THR A O 1
ATOM 680 N N . SER A 1 89 ? -13.116 10.547 29.570 1.00 79.00 89 SER A N 1
ATOM 681 C CA . SER A 1 89 ? -12.997 9.906 30.880 1.00 79.00 89 SER A CA 1
ATOM 682 C C . SER A 1 89 ? -13.616 10.757 31.988 1.00 79.00 89 SER A C 1
ATOM 684 O O . SER A 1 89 ? -14.308 10.218 32.856 1.00 79.00 89 SER A O 1
ATOM 686 N N . ALA A 1 90 ? -13.455 12.084 31.922 1.00 81.25 90 ALA A N 1
ATOM 687 C CA . ALA A 1 90 ? -14.106 13.023 32.826 1.00 81.25 90 ALA A CA 1
ATOM 688 C C . ALA A 1 90 ? -15.631 12.990 32.637 1.00 81.25 90 ALA A C 1
ATOM 690 O O . ALA A 1 90 ? -16.367 12.865 33.620 1.00 81.25 90 ALA A O 1
ATOM 691 N N . PHE A 1 91 ? -16.102 12.982 31.382 1.00 80.75 91 PHE A N 1
ATOM 692 C CA . PHE A 1 91 ? -17.524 12.840 31.056 1.00 80.75 91 PHE A CA 1
ATOM 693 C C . PHE A 1 91 ? -18.096 11.489 31.499 1.00 80.75 91 PHE A C 1
ATOM 695 O O . PHE A 1 91 ? -19.175 11.439 32.088 1.00 80.75 91 PHE A O 1
ATOM 702 N N . LEU A 1 92 ? -17.376 10.389 31.276 1.00 81.31 92 LEU A N 1
ATOM 703 C CA . LEU A 1 92 ? -17.777 9.055 31.727 1.00 81.31 92 LEU A CA 1
ATOM 704 C C . LEU A 1 92 ? -17.767 8.951 33.259 1.00 81.31 92 LEU A C 1
ATOM 706 O O . LEU A 1 92 ? -18.629 8.287 33.830 1.00 81.31 92 LEU A O 1
ATOM 710 N N . GLY A 1 93 ? -16.843 9.634 33.935 1.00 79.69 93 GLY A N 1
ATOM 711 C CA . GLY A 1 93 ? -16.773 9.714 35.392 1.00 79.69 93 GLY A CA 1
ATOM 712 C C . GLY A 1 93 ? -17.916 10.527 36.006 1.00 79.69 93 GLY A C 1
ATOM 713 O O . GLY A 1 93 ? -18.481 10.122 37.023 1.00 79.69 93 GLY A O 1
ATOM 714 N N . GLU A 1 94 ? -18.302 11.650 35.397 1.00 83.38 94 GLU A N 1
ATOM 715 C CA . GLU A 1 94 ? -19.480 12.429 35.800 1.00 83.38 94 GLU A CA 1
ATOM 716 C C . GLU A 1 94 ? -20.781 11.666 35.516 1.00 83.38 94 GLU A C 1
ATOM 718 O O . GLU A 1 94 ? -21.669 11.590 36.371 1.00 83.38 94 GLU A O 1
ATOM 723 N N . PHE A 1 95 ? -20.864 11.007 34.359 1.00 80.81 95 PHE A N 1
ATOM 724 C CA . PHE A 1 95 ? -21.977 10.130 34.017 1.00 80.81 95 PHE A CA 1
ATOM 725 C C . PHE A 1 95 ? -22.094 8.962 35.007 1.00 80.81 95 PHE A C 1
ATOM 727 O O . PHE A 1 95 ? -23.172 8.698 35.528 1.00 80.81 95 PHE A O 1
ATOM 734 N N . ALA A 1 96 ? -20.982 8.320 35.372 1.00 80.25 96 ALA A N 1
ATOM 735 C CA . ALA A 1 96 ? -20.971 7.250 36.367 1.00 80.25 96 ALA A CA 1
ATOM 736 C C . ALA A 1 96 ? -21.424 7.719 37.762 1.00 80.25 96 ALA A C 1
ATOM 738 O O . ALA A 1 96 ? -22.043 6.946 38.489 1.00 80.25 96 ALA A O 1
ATOM 739 N N . LYS A 1 97 ? -21.144 8.975 38.140 1.00 81.88 97 LYS A N 1
ATOM 740 C CA . LYS A 1 97 ? -21.586 9.567 39.418 1.00 81.88 97 LYS A CA 1
ATOM 741 C C . LYS A 1 97 ? -23.064 9.953 39.420 1.00 81.88 97 LYS A C 1
ATOM 743 O O . LYS A 1 97 ? -23.709 9.884 40.462 1.00 81.88 97 LYS A O 1
ATOM 748 N N . THR A 1 98 ? -23.588 10.390 38.278 1.00 79.56 98 THR A N 1
ATOM 749 C CA . THR A 1 98 ? -24.994 10.797 38.120 1.00 79.56 98 THR A CA 1
ATOM 750 C C . THR A 1 98 ? -25.923 9.613 37.851 1.00 79.56 98 THR A C 1
ATOM 752 O O . THR A 1 98 ? -27.137 9.720 38.030 1.00 79.56 98 THR A O 1
ATOM 755 N N . MET A 1 99 ? -25.368 8.467 37.459 1.00 73.62 99 MET A N 1
ATOM 756 C CA . MET A 1 99 ? -26.122 7.270 37.127 1.00 73.62 99 MET A CA 1
ATOM 757 C C . MET A 1 99 ? -26.424 6.407 38.361 1.00 73.62 99 MET A C 1
ATOM 759 O O . MET A 1 99 ? -25.542 6.031 39.132 1.00 73.62 99 MET A O 1
ATOM 763 N N . VAL A 1 100 ? -27.692 6.016 38.509 1.00 75.88 100 VAL A N 1
ATOM 764 C CA . VAL A 1 100 ? -28.108 4.992 39.475 1.00 75.88 100 VAL A CA 1
ATOM 765 C C . VAL A 1 100 ? -27.782 3.622 38.886 1.00 75.88 100 VAL A C 1
ATOM 767 O O . VAL A 1 100 ? -28.421 3.195 37.925 1.00 75.88 100 VAL A O 1
ATOM 770 N N . ARG A 1 101 ? -26.789 2.930 39.454 1.00 74.38 101 ARG A N 1
ATOM 771 C CA . ARG A 1 101 ? -26.513 1.526 39.120 1.00 74.38 101 ARG A CA 1
ATOM 772 C C . ARG A 1 101 ? -27.685 0.662 39.571 1.00 74.38 101 ARG A C 1
ATOM 774 O O . ARG A 1 101 ? -27.989 0.610 40.760 1.00 74.38 101 ARG A O 1
ATOM 781 N N . THR A 1 102 ? -28.341 0.012 38.618 1.00 81.06 102 THR A N 1
ATOM 782 C CA . THR A 1 102 ? -29.444 -0.914 38.898 1.00 81.06 102 THR A CA 1
ATOM 783 C C . THR A 1 102 ? -28.938 -2.353 38.980 1.00 81.06 102 THR A C 1
ATOM 785 O O . THR A 1 102 ? -27.899 -2.682 38.410 1.00 81.06 102 THR A O 1
ATOM 788 N N . ASP A 1 103 ? -29.689 -3.242 39.632 1.00 78.94 103 ASP A N 1
ATOM 789 C CA . ASP A 1 103 ? -29.358 -4.677 39.667 1.00 78.94 103 ASP A CA 1
ATOM 790 C C . ASP A 1 103 ? -29.306 -5.297 38.256 1.00 78.94 103 ASP A C 1
ATOM 792 O O . ASP A 1 103 ? -28.563 -6.247 38.011 1.00 78.94 103 ASP A O 1
ATOM 796 N N . ALA A 1 104 ? -30.049 -4.724 37.300 1.00 79.06 104 ALA A N 1
ATOM 797 C CA . ALA A 1 104 ? -30.003 -5.112 35.893 1.00 79.06 104 ALA A CA 1
ATOM 798 C C . ALA A 1 104 ? -28.643 -4.799 35.241 1.00 79.06 104 ALA A C 1
ATOM 800 O O . ALA A 1 104 ? -28.139 -5.616 34.476 1.00 79.06 104 ALA A O 1
ATOM 801 N N . ASP A 1 105 ? -28.012 -3.672 35.587 1.00 80.62 105 ASP A N 1
ATOM 802 C CA . ASP A 1 105 ? -26.672 -3.323 35.093 1.00 80.62 105 ASP A CA 1
ATOM 803 C C . ASP A 1 105 ? -25.613 -4.301 35.584 1.00 80.62 105 ASP A C 1
ATOM 805 O O . ASP A 1 105 ? -24.779 -4.760 34.809 1.00 80.62 105 ASP A O 1
ATOM 809 N N . ALA A 1 106 ? -25.678 -4.659 36.868 1.00 82.81 106 ALA A N 1
ATOM 810 C CA . ALA A 1 106 ? -24.758 -5.625 37.453 1.00 82.81 106 ALA A CA 1
ATOM 811 C C . ALA A 1 106 ? -24.905 -7.013 36.805 1.00 82.81 106 ALA A C 1
ATOM 813 O O . ALA A 1 106 ? -23.909 -7.708 36.587 1.00 82.81 106 ALA A O 1
ATOM 814 N N . LEU A 1 107 ? -26.137 -7.407 36.463 1.00 86.38 107 LEU A N 1
ATOM 815 C CA . LEU A 1 107 ? -26.401 -8.654 35.751 1.00 86.38 107 LEU A CA 1
ATOM 816 C C . LEU A 1 107 ? -25.844 -8.622 34.322 1.00 86.38 107 LEU A C 1
ATOM 818 O O . LEU A 1 107 ? -25.262 -9.610 33.873 1.00 86.38 107 LEU A O 1
ATOM 822 N N . GLU A 1 108 ? -25.992 -7.503 33.613 1.00 83.69 108 GLU A N 1
ATOM 823 C CA . GLU A 1 108 ? -25.447 -7.346 32.263 1.00 83.69 108 GLU A CA 1
ATOM 824 C C . GLU A 1 108 ? -23.914 -7.305 32.250 1.00 83.69 108 GLU A C 1
ATOM 826 O O . GLU A 1 108 ? -23.305 -7.916 31.372 1.00 83.69 108 GLU A O 1
ATOM 831 N N . ASP A 1 109 ? -23.281 -6.664 33.235 1.00 85.06 109 ASP A N 1
ATOM 832 C CA . ASP A 1 109 ? -21.822 -6.659 33.389 1.00 85.06 109 ASP A CA 1
ATOM 833 C C . ASP A 1 109 ? -21.291 -8.081 33.648 1.00 85.06 109 ASP A C 1
ATOM 835 O O . ASP A 1 109 ? -20.304 -8.510 33.043 1.00 85.06 109 ASP A O 1
ATOM 839 N N . ALA A 1 110 ? -21.987 -8.860 34.485 1.00 86.56 110 ALA A N 1
ATOM 840 C CA . ALA A 1 110 ? -21.660 -10.265 34.726 1.00 86.56 110 ALA A CA 1
ATOM 841 C C . ALA A 1 110 ? -21.870 -11.136 33.472 1.00 86.56 110 ALA A C 1
ATOM 843 O O . ALA A 1 110 ? -21.037 -11.987 33.152 1.00 86.56 110 ALA A O 1
ATOM 844 N N . ALA A 1 111 ? -22.954 -10.909 32.725 1.00 88.88 111 ALA A N 1
ATOM 845 C CA . ALA A 1 111 ? -23.223 -11.611 31.473 1.00 88.88 111 ALA A CA 1
ATOM 846 C C . ALA A 1 111 ? -22.178 -11.283 30.395 1.00 88.88 111 ALA A C 1
ATOM 848 O O . ALA A 1 111 ? -21.717 -12.183 29.693 1.00 88.88 111 ALA A O 1
ATOM 849 N N . ALA A 1 112 ? -21.770 -10.017 30.285 1.00 87.31 112 ALA A N 1
ATOM 850 C CA . ALA A 1 112 ? -20.706 -9.588 29.386 1.00 87.31 112 ALA A CA 1
ATOM 851 C C . ALA A 1 112 ? -19.379 -10.269 29.726 1.00 87.31 112 ALA A C 1
ATOM 853 O O . ALA A 1 112 ? -18.722 -10.782 28.823 1.00 87.31 112 ALA A O 1
ATOM 854 N N . ARG A 1 113 ? -19.033 -10.370 31.014 1.00 88.50 113 ARG A N 1
ATOM 855 C CA . ARG A 1 113 ? -17.815 -11.058 31.455 1.00 88.50 113 ARG A CA 1
ATOM 856 C C . ARG A 1 113 ? -17.810 -12.538 31.073 1.00 88.50 113 ARG A C 1
ATOM 858 O O . ARG A 1 113 ? -16.858 -12.995 30.453 1.00 88.50 113 ARG A O 1
ATOM 865 N N . ASN A 1 114 ? -18.923 -13.240 31.290 1.00 89.94 114 ASN A N 1
ATOM 866 C CA . ASN A 1 114 ? -19.069 -14.638 30.869 1.00 89.94 114 ASN A CA 1
ATOM 867 C C . ASN A 1 114 ? -18.955 -14.816 29.343 1.00 89.94 114 ASN A C 1
ATOM 869 O O . ASN A 1 114 ? -18.381 -15.797 28.870 1.00 89.94 114 ASN A O 1
ATOM 873 N N . ARG A 1 115 ? -19.498 -13.878 28.550 1.00 88.81 115 ARG A N 1
ATOM 874 C CA . ARG A 1 115 ? -19.360 -13.911 27.083 1.00 88.81 115 ARG A CA 1
ATOM 875 C C . ARG A 1 115 ? -17.917 -13.667 26.648 1.00 88.81 115 ARG A C 1
ATOM 877 O O . ARG A 1 115 ? -17.440 -14.370 25.766 1.00 88.81 115 ARG A O 1
ATOM 884 N N . VAL A 1 116 ? -17.227 -12.711 27.266 1.00 88.56 116 VAL A N 1
ATOM 885 C CA . VAL A 1 116 ? -15.807 -12.432 27.004 1.00 88.56 116 VAL A CA 1
ATOM 886 C C . VAL A 1 116 ? -14.947 -13.652 27.330 1.00 88.56 116 VAL A C 1
ATOM 888 O O . VAL A 1 116 ? -14.143 -14.054 26.492 1.00 88.56 116 VAL A O 1
ATOM 891 N N . ASP A 1 117 ? -15.180 -14.303 28.470 1.00 88.00 117 ASP A N 1
ATOM 892 C CA . ASP A 1 117 ? -14.467 -15.526 28.856 1.00 88.00 117 ASP A CA 1
ATOM 893 C C . ASP A 1 117 ? -14.670 -16.652 27.831 1.00 88.00 117 ASP A C 1
ATOM 895 O O . ASP A 1 117 ? -13.715 -17.339 27.463 1.00 88.00 117 ASP A O 1
ATOM 899 N N . TYR A 1 118 ? -15.885 -16.798 27.288 1.00 88.06 118 TYR A N 1
ATOM 900 C CA . TYR A 1 118 ? -16.161 -17.752 26.210 1.00 88.06 118 TYR A CA 1
ATOM 901 C C . TYR A 1 118 ? -15.377 -17.429 24.929 1.00 88.06 118 TYR A C 1
ATOM 903 O O . TYR A 1 118 ? -14.826 -18.336 24.304 1.00 88.06 118 TYR A O 1
ATOM 911 N N . VAL A 1 119 ? -15.282 -16.151 24.540 1.00 85.88 119 VAL A N 1
ATOM 912 C CA . VAL A 1 119 ? -14.489 -15.739 23.369 1.00 85.88 119 VAL A CA 1
ATOM 913 C C . VAL A 1 119 ? -12.997 -15.999 23.610 1.00 85.88 119 VAL A C 1
ATOM 915 O O . VAL A 1 119 ? -12.338 -16.568 22.745 1.00 85.88 119 VAL A O 1
ATOM 918 N N . VAL A 1 120 ? -12.459 -15.676 24.790 1.00 86.44 120 VAL A N 1
ATOM 919 C CA . VAL A 1 120 ? -11.053 -15.954 25.146 1.00 86.44 120 VAL A CA 1
ATOM 920 C C . VAL A 1 120 ? -10.765 -17.463 25.159 1.00 86.44 120 VAL A C 1
ATOM 922 O O . VAL A 1 120 ? -9.720 -17.919 24.677 1.00 86.44 120 VAL A O 1
ATOM 925 N N . GLN A 1 121 ? -11.705 -18.274 25.645 1.00 85.19 121 GLN A N 1
ATOM 926 C CA . GLN A 1 121 ? -11.609 -19.732 25.587 1.00 85.19 121 GLN A CA 1
ATOM 927 C C . GLN A 1 121 ? -11.650 -20.247 24.139 1.00 85.19 121 GLN A C 1
ATOM 929 O O . GLN A 1 121 ? -10.865 -21.128 23.772 1.00 85.19 121 GLN A O 1
ATOM 934 N N . ALA A 1 122 ? -12.503 -19.667 23.291 1.00 83.12 122 ALA A N 1
ATOM 935 C CA . ALA A 1 122 ? -12.552 -19.977 21.867 1.00 83.12 122 ALA A CA 1
ATOM 936 C C . ALA A 1 122 ? -11.222 -19.639 21.173 1.00 83.12 122 ALA A C 1
ATOM 938 O O . ALA A 1 122 ? -10.720 -20.480 20.432 1.00 83.12 122 ALA A O 1
ATOM 939 N N . MET A 1 123 ? -10.590 -18.501 21.495 1.00 76.69 123 MET A N 1
ATOM 940 C CA . MET A 1 123 ? -9.250 -18.143 20.998 1.00 76.69 123 MET A CA 1
ATOM 941 C C . MET A 1 123 ? -8.176 -19.154 21.425 1.00 76.69 123 MET A C 1
ATOM 943 O O . MET A 1 123 ? -7.256 -19.449 20.674 1.00 76.69 123 MET A O 1
ATOM 947 N N . THR A 1 124 ? -8.293 -19.735 22.621 1.00 77.69 124 THR A N 1
ATOM 948 C CA . THR A 1 124 ? -7.317 -20.718 23.130 1.00 77.69 124 THR A CA 1
ATOM 949 C C . THR A 1 124 ? -7.421 -22.079 22.418 1.00 77.69 124 THR A C 1
ATOM 951 O O . THR A 1 124 ? -6.491 -22.893 22.455 1.00 77.69 124 THR A O 1
ATOM 954 N N . THR A 1 125 ? -8.545 -22.346 21.747 1.00 79.81 125 THR A N 1
ATOM 955 C CA . THR A 1 125 ? -8.813 -23.625 21.084 1.00 79.81 125 THR A CA 1
ATOM 956 C C . THR A 1 125 ? -7.940 -23.768 19.824 1.00 79.81 125 THR A C 1
ATOM 958 O O . THR A 1 125 ? -7.828 -22.826 19.048 1.00 79.81 125 THR A O 1
ATOM 961 N N . PRO A 1 126 ? -7.322 -24.935 19.551 1.00 63.50 126 PRO A N 1
ATOM 962 C CA . PRO A 1 126 ? -6.405 -25.123 18.415 1.00 63.50 126 PRO A CA 1
ATOM 963 C C . PRO A 1 126 ? -7.045 -24.989 17.024 1.00 63.50 126 PRO A C 1
ATOM 965 O O . PRO A 1 126 ? -6.317 -24.955 16.041 1.00 63.50 126 PRO A O 1
ATOM 968 N N . ASN A 1 127 ? -8.376 -24.928 16.946 1.00 62.41 127 ASN A N 1
ATOM 969 C CA . ASN A 1 127 ? -9.136 -24.698 15.716 1.00 62.41 127 ASN A CA 1
ATOM 970 C C . ASN A 1 127 ? -9.629 -23.245 15.592 1.00 62.41 127 ASN A C 1
ATOM 972 O O . ASN A 1 127 ? -10.536 -22.956 14.815 1.00 62.41 127 ASN A O 1
ATOM 976 N N . ALA A 1 128 ? -9.112 -22.344 16.430 1.00 61.94 128 ALA A N 1
ATOM 977 C CA . ALA A 1 128 ? -9.382 -20.927 16.307 1.00 61.94 128 ALA A CA 1
ATOM 978 C C . ALA A 1 128 ? -8.803 -20.441 14.978 1.00 61.94 128 ALA A C 1
ATOM 980 O O . ALA A 1 128 ? -7.600 -20.538 14.744 1.00 61.94 128 ALA A O 1
ATOM 981 N N . ASP A 1 129 ? -9.702 -19.953 14.130 1.00 60.16 129 ASP A N 1
ATOM 982 C CA . ASP A 1 129 ? -9.419 -19.323 12.849 1.00 60.16 129 ASP A CA 1
ATOM 983 C C . ASP A 1 129 ? -8.395 -18.200 13.079 1.00 60.16 129 ASP A C 1
ATOM 985 O O . ASP A 1 129 ? -8.708 -17.134 13.629 1.00 60.16 129 ASP A O 1
ATOM 989 N N . VAL A 1 130 ? -7.134 -18.493 12.758 1.00 57.03 130 VAL A N 1
ATOM 990 C CA . VAL A 1 130 ? -6.097 -17.483 12.591 1.00 57.03 130 VAL A CA 1
ATOM 991 C C . VAL A 1 130 ? -6.465 -16.867 11.262 1.00 57.03 130 VAL A C 1
ATOM 993 O O . VAL A 1 130 ? -6.115 -17.422 10.229 1.00 57.03 130 VAL A O 1
ATOM 996 N N . GLY A 1 131 ? -7.291 -15.820 11.299 1.00 49.56 131 GLY A N 1
ATOM 997 C CA . GLY A 1 131 ? -7.684 -15.132 10.082 1.00 49.56 131 GLY A CA 1
ATOM 998 C C . GLY A 1 131 ? -6.427 -14.875 9.265 1.00 49.56 131 GLY A C 1
ATOM 999 O O . GLY A 1 131 ? -5.489 -14.266 9.786 1.00 49.56 131 GLY A O 1
ATOM 1000 N N . ASP A 1 132 ? -6.408 -15.409 8.044 1.00 45.47 132 ASP A N 1
ATOM 1001 C CA . ASP A 1 132 ? -5.463 -15.025 7.006 1.00 45.47 132 ASP A CA 1
ATOM 1002 C C . ASP A 1 132 ? -5.625 -13.511 6.836 1.00 45.47 132 ASP A C 1
ATOM 1004 O O . ASP A 1 132 ? -6.452 -13.020 6.065 1.00 45.47 132 ASP A O 1
ATOM 1008 N N . GLU A 1 133 ? -4.855 -12.740 7.603 1.00 48.25 133 GLU A N 1
ATOM 1009 C CA . GLU A 1 133 ? -4.312 -11.506 7.065 1.00 48.25 133 GLU A CA 1
ATOM 1010 C C . GLU A 1 133 ? -3.675 -11.933 5.748 1.00 48.25 133 GLU A C 1
ATOM 1012 O O . GLU A 1 133 ? -2.843 -12.847 5.789 1.00 48.25 133 GLU A O 1
ATOM 1017 N N . PRO A 1 134 ? -4.097 -11.388 4.590 1.00 42.06 134 PRO A N 1
ATOM 1018 C CA . PRO A 1 134 ? -3.486 -11.764 3.331 1.00 42.06 134 PRO A CA 1
ATOM 1019 C C . PRO A 1 134 ? -1.999 -11.580 3.547 1.00 42.06 134 PRO A C 1
ATOM 1021 O O . PRO A 1 134 ? -1.583 -10.460 3.858 1.00 42.06 134 PRO A O 1
ATOM 1024 N N . GLU A 1 135 ? -1.238 -12.679 3.491 1.00 43.62 135 GLU A N 1
ATOM 1025 C CA . GLU A 1 135 ? 0.208 -12.626 3.582 1.00 43.62 135 GLU A CA 1
ATOM 1026 C C . GLU A 1 135 ? 0.605 -11.522 2.615 1.00 43.62 135 GLU A C 1
ATOM 1028 O O . GLU A 1 135 ? 0.449 -11.644 1.394 1.00 43.62 135 GLU A O 1
ATOM 1033 N N . ARG A 1 136 ? 1.009 -10.368 3.158 1.00 44.91 136 ARG A N 1
ATOM 1034 C CA . ARG A 1 136 ? 1.715 -9.381 2.369 1.00 44.91 136 ARG A CA 1
ATOM 1035 C C . ARG A 1 136 ? 2.964 -10.145 2.015 1.00 44.91 136 ARG A C 1
ATOM 1037 O O . ARG A 1 136 ? 3.854 -10.251 2.849 1.00 44.91 136 ARG A O 1
ATOM 1044 N N . PHE A 1 137 ? 2.956 -10.772 0.842 1.00 43.94 137 PHE A N 1
ATOM 1045 C CA . PHE A 1 137 ? 4.126 -11.388 0.266 1.00 43.94 137 PHE A CA 1
ATOM 1046 C C . PHE A 1 137 ? 5.185 -10.300 0.330 1.00 43.94 137 PHE A C 1
ATOM 1048 O O . PHE A 1 137 ? 5.107 -9.305 -0.394 1.00 43.94 137 PHE A O 1
ATOM 1055 N N . GLU A 1 138 ? 6.097 -10.424 1.290 1.00 45.56 138 GLU A N 1
ATOM 1056 C CA . GLU A 1 138 ? 7.250 -9.558 1.398 1.00 45.56 138 GLU A CA 1
ATOM 1057 C C . GLU A 1 138 ? 8.094 -9.930 0.197 1.00 45.56 138 GLU A C 1
ATOM 1059 O O . GLU A 1 138 ? 8.887 -10.869 0.232 1.00 45.56 138 GLU A O 1
ATOM 1064 N N . ILE A 1 139 ? 7.804 -9.262 -0.922 1.00 51.97 139 ILE A N 1
ATOM 1065 C CA . ILE A 1 139 ? 8.559 -9.393 -2.151 1.00 51.97 139 ILE A CA 1
ATOM 1066 C C . ILE A 1 139 ? 10.013 -9.161 -1.732 1.00 51.97 139 ILE A C 1
ATOM 1068 O O . ILE A 1 139 ? 10.317 -8.072 -1.228 1.00 51.97 139 ILE A O 1
ATOM 1072 N N . PRO A 1 140 ? 10.882 -10.184 -1.847 1.00 57.94 140 PRO A N 1
ATOM 1073 C CA . PRO A 1 140 ? 12.262 -10.088 -1.408 1.00 57.94 140 PRO A CA 1
ATOM 1074 C C . PRO A 1 140 ? 12.903 -8.808 -1.939 1.00 57.94 140 PRO A C 1
ATOM 1076 O O . PRO A 1 140 ? 12.598 -8.400 -3.055 1.00 57.94 140 PRO A O 1
ATOM 1079 N N . ALA A 1 141 ? 13.802 -8.180 -1.179 1.00 53.97 141 ALA A N 1
ATOM 1080 C CA . ALA A 1 141 ? 14.337 -6.849 -1.498 1.00 53.97 141 ALA A CA 1
ATOM 1081 C C . ALA A 1 141 ? 14.916 -6.703 -2.926 1.00 53.97 141 ALA A C 1
ATOM 1083 O O . ALA A 1 141 ? 14.940 -5.607 -3.462 1.00 53.97 141 ALA A O 1
ATOM 1084 N N . HIS A 1 142 ? 15.319 -7.805 -3.567 1.00 59.69 142 HIS A N 1
ATOM 1085 C CA . HIS A 1 142 ? 15.814 -7.851 -4.949 1.00 59.69 142 HIS A CA 1
ATOM 1086 C C . HIS A 1 142 ? 14.718 -7.876 -6.037 1.00 59.69 142 HIS A C 1
ATOM 1088 O O . HIS A 1 142 ? 15.030 -7.822 -7.223 1.00 59.69 142 HIS A O 1
ATOM 1094 N N . LEU A 1 143 ? 13.450 -8.011 -5.649 1.00 58.66 143 LEU A N 1
ATOM 1095 C CA . LEU A 1 143 ? 12.261 -7.979 -6.509 1.00 58.66 143 LEU A CA 1
ATOM 1096 C C . LEU A 1 143 ? 11.348 -6.786 -6.186 1.00 58.66 143 LEU A C 1
ATOM 1098 O O . LEU A 1 143 ? 10.323 -6.605 -6.842 1.00 58.66 143 LEU A O 1
ATOM 1102 N N . LYS A 1 144 ? 11.686 -6.002 -5.158 1.00 61.00 144 LYS A N 1
ATOM 1103 C CA . LYS A 1 144 ? 10.980 -4.775 -4.797 1.00 61.00 144 LYS A CA 1
ATOM 1104 C C . LYS A 1 144 ? 11.437 -3.677 -5.761 1.00 61.00 144 LYS A C 1
ATOM 1106 O O . LYS A 1 144 ? 12.626 -3.593 -6.055 1.00 61.00 144 LYS A O 1
ATOM 1111 N N . ASP A 1 145 ? 10.498 -2.895 -6.290 1.00 70.06 145 ASP A N 1
ATOM 1112 C CA . ASP A 1 145 ? 10.820 -1.812 -7.226 1.00 70.06 145 ASP A CA 1
ATOM 1113 C C . ASP A 1 145 ? 11.886 -0.883 -6.621 1.00 70.06 145 ASP A C 1
ATOM 1115 O O . ASP A 1 145 ? 11.821 -0.572 -5.426 1.00 70.06 145 ASP A O 1
ATOM 1119 N N . LEU A 1 146 ? 12.858 -0.455 -7.439 1.00 65.31 146 LEU A N 1
ATOM 1120 C CA . LEU A 1 146 ? 13.843 0.543 -7.020 1.00 65.31 146 LEU A CA 1
ATOM 1121 C C . LEU A 1 146 ? 13.105 1.809 -6.576 1.00 65.31 146 LEU A C 1
ATOM 1123 O O . LEU A 1 146 ? 12.206 2.290 -7.272 1.00 65.31 146 LEU A O 1
ATOM 1127 N N . GLN A 1 147 ? 13.493 2.346 -5.422 1.00 61.91 147 GLN A N 1
ATOM 1128 C CA . GLN A 1 147 ? 12.990 3.635 -4.960 1.00 61.91 147 GLN A CA 1
ATOM 1129 C C . GLN A 1 147 ? 13.511 4.735 -5.896 1.00 61.91 147 GLN A C 1
ATOM 1131 O O . GLN A 1 147 ? 14.607 4.615 -6.447 1.00 61.91 147 GLN A O 1
ATOM 1136 N N . GLU A 1 148 ? 12.727 5.799 -6.102 1.00 58.97 148 GLU A N 1
ATOM 1137 C CA . GLU A 1 148 ? 13.046 6.866 -7.068 1.00 58.97 148 GLU A CA 1
ATOM 1138 C C . GLU A 1 148 ? 14.443 7.470 -6.841 1.00 58.97 148 GLU A C 1
ATOM 1140 O O . GLU A 1 148 ? 15.084 7.894 -7.799 1.00 58.97 148 GLU A O 1
ATOM 1145 N N . ASP A 1 149 ? 14.947 7.416 -5.607 1.00 65.19 149 ASP A N 1
ATOM 1146 C CA . ASP A 1 149 ? 16.228 7.978 -5.178 1.00 65.19 149 ASP A CA 1
ATOM 1147 C C . ASP A 1 149 ? 17.463 7.183 -5.624 1.00 65.19 149 ASP A C 1
ATOM 1149 O O . ASP A 1 149 ? 18.541 7.760 -5.774 1.00 65.19 149 ASP A O 1
ATOM 1153 N N . GLU A 1 150 ? 17.316 5.888 -5.920 1.00 69.25 150 GLU A N 1
ATOM 1154 C CA . GLU A 1 150 ? 18.417 5.024 -6.379 1.00 69.25 150 GLU A CA 1
ATOM 1155 C C . GLU A 1 150 ? 18.643 5.093 -7.899 1.00 69.25 150 GLU A C 1
ATOM 1157 O O . GLU A 1 150 ? 19.627 4.562 -8.422 1.00 69.25 150 GLU A O 1
ATOM 1162 N N . ILE A 1 151 ? 17.742 5.755 -8.631 1.00 69.06 151 ILE A N 1
ATOM 1163 C CA . ILE A 1 151 ? 17.803 5.869 -10.087 1.00 69.06 151 ILE A CA 1
ATOM 1164 C C . ILE A 1 151 ? 18.472 7.209 -10.456 1.00 69.06 151 ILE A C 1
ATOM 1166 O O . ILE A 1 151 ? 18.011 8.270 -10.019 1.00 69.06 151 ILE A O 1
ATOM 1170 N N . PRO A 1 152 ? 19.532 7.212 -11.291 1.00 77.19 152 PRO A N 1
ATOM 1171 C CA . PRO A 1 152 ? 20.135 8.443 -11.803 1.00 77.19 152 PRO A CA 1
ATOM 1172 C C . PRO A 1 152 ? 19.086 9.358 -12.452 1.00 77.19 152 PRO A C 1
ATOM 1174 O O . PRO A 1 152 ? 18.296 8.885 -13.271 1.00 77.19 152 PRO A O 1
ATOM 1177 N N . GLU A 1 153 ? 19.085 10.654 -12.111 1.00 73.25 153 GLU A N 1
ATOM 1178 C CA . GLU A 1 153 ? 18.046 11.629 -1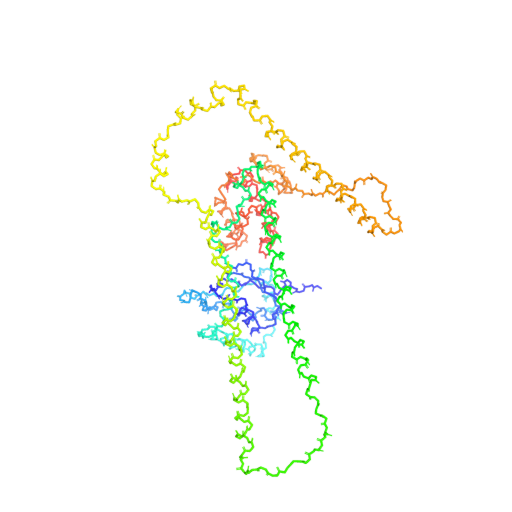2.505 1.00 73.25 153 GLU A CA 1
ATOM 1179 C C . GLU A 1 153 ? 17.740 11.633 -14.010 1.00 73.25 153 GLU A C 1
ATOM 1181 O O . GLU A 1 153 ? 16.582 11.731 -14.412 1.00 73.25 153 GLU A O 1
ATOM 1186 N N . GLU A 1 154 ? 18.758 11.427 -14.847 1.00 75.44 154 GLU A N 1
ATOM 1187 C CA . GLU A 1 154 ? 18.628 11.389 -16.307 1.00 75.44 154 GLU A CA 1
ATOM 1188 C C . GLU A 1 154 ? 17.781 10.213 -16.826 1.00 75.44 154 GLU A C 1
ATOM 1190 O O . GLU A 1 154 ? 17.233 10.301 -17.921 1.00 75.44 154 GLU A O 1
ATOM 1195 N N . ARG A 1 155 ? 17.654 9.116 -16.063 1.00 73.38 155 ARG A N 1
ATOM 1196 C CA . ARG A 1 155 ? 16.940 7.888 -16.470 1.00 73.38 155 ARG A CA 1
ATOM 1197 C C . ARG A 1 155 ? 15.687 7.598 -15.646 1.00 73.38 155 ARG A C 1
ATOM 1199 O O . ARG A 1 155 ? 15.010 6.607 -15.918 1.00 73.38 155 ARG A O 1
ATOM 1206 N N . ARG A 1 156 ? 15.357 8.450 -14.665 1.00 75.38 156 ARG A N 1
ATOM 1207 C CA . ARG A 1 156 ? 14.185 8.277 -13.784 1.00 75.38 156 ARG A CA 1
ATOM 1208 C C . ARG A 1 156 ? 12.898 8.132 -14.585 1.00 75.38 156 ARG A C 1
ATOM 1210 O O . ARG A 1 156 ? 12.177 7.156 -14.419 1.00 75.38 156 ARG A O 1
ATOM 1217 N N . ASN A 1 157 ? 12.658 9.048 -15.517 1.00 76.62 157 ASN A N 1
ATOM 1218 C CA . ASN A 1 157 ? 11.422 9.059 -16.299 1.00 76.62 157 ASN A CA 1
ATOM 1219 C C . ASN A 1 157 ? 11.295 7.836 -17.220 1.00 76.62 157 ASN A C 1
ATOM 1221 O O . ASN A 1 157 ? 10.208 7.276 -17.344 1.00 76.62 157 ASN A O 1
ATOM 1225 N N . ASP A 1 158 ? 12.400 7.385 -17.817 1.00 78.56 158 ASP A N 1
ATOM 1226 C CA . ASP A 1 158 ? 12.392 6.231 -18.716 1.00 78.56 158 ASP A CA 1
ATOM 1227 C C . ASP A 1 158 ? 12.114 4.939 -17.942 1.00 78.56 158 ASP A C 1
ATOM 1229 O O . ASP A 1 158 ? 11.207 4.194 -18.310 1.00 78.56 158 ASP A O 1
ATOM 1233 N N . VAL A 1 159 ? 12.815 4.717 -16.824 1.00 76.00 159 VAL A N 1
ATOM 1234 C CA . VAL A 1 159 ? 12.655 3.520 -15.982 1.00 76.00 159 VAL A CA 1
ATOM 1235 C C . VAL A 1 159 ? 11.268 3.472 -15.339 1.00 76.00 159 VAL A C 1
ATOM 1237 O O . VAL A 1 159 ? 10.623 2.425 -15.376 1.00 76.00 159 VAL A O 1
ATOM 1240 N N . ILE A 1 160 ? 10.762 4.597 -14.825 1.00 75.69 160 ILE A N 1
ATOM 1241 C CA . ILE A 1 160 ? 9.409 4.678 -14.253 1.00 75.69 160 ILE A CA 1
ATOM 1242 C C . ILE A 1 160 ? 8.356 4.389 -15.333 1.00 75.69 160 ILE A C 1
ATOM 1244 O O . ILE A 1 160 ? 7.453 3.580 -15.111 1.00 75.69 160 ILE A O 1
ATOM 1248 N N . SER A 1 161 ? 8.505 4.959 -16.536 1.00 81.50 161 SER A N 1
ATOM 1249 C CA . SER A 1 161 ? 7.573 4.705 -17.643 1.00 81.50 161 SER A CA 1
ATOM 1250 C C . SER A 1 161 ? 7.612 3.251 -18.136 1.00 81.50 161 SER A C 1
ATOM 1252 O O . SER A 1 161 ? 6.588 2.706 -18.553 1.00 81.50 161 SER A O 1
ATOM 1254 N N . GLU A 1 162 ? 8.773 2.596 -18.074 1.00 82.69 162 GLU A N 1
ATOM 1255 C CA . GLU A 1 162 ? 8.935 1.185 -18.422 1.00 82.69 162 GLU A CA 1
ATOM 1256 C C . GLU A 1 162 ? 8.241 0.294 -17.378 1.00 82.69 162 GLU A C 1
ATOM 1258 O O . GLU A 1 162 ? 7.450 -0.582 -17.734 1.00 82.69 162 GLU A O 1
ATOM 1263 N N . ILE A 1 163 ? 8.443 0.569 -16.084 1.00 76.75 163 ILE A N 1
ATOM 1264 C CA . ILE A 1 163 ? 7.795 -0.149 -14.974 1.00 76.75 163 ILE A CA 1
ATOM 1265 C C . ILE A 1 163 ? 6.267 -0.008 -15.053 1.00 76.75 163 ILE A C 1
ATOM 1267 O O . ILE A 1 163 ? 5.544 -0.997 -14.900 1.00 76.75 163 ILE A O 1
ATOM 1271 N N . GLU A 1 164 ? 5.747 1.181 -15.368 1.00 77.94 164 GLU A N 1
ATOM 1272 C CA . GLU A 1 164 ? 4.310 1.388 -15.575 1.00 77.94 164 GLU A CA 1
ATOM 1273 C C . GLU A 1 164 ? 3.764 0.590 -16.765 1.00 77.94 164 GLU A C 1
ATOM 1275 O O . GLU A 1 164 ? 2.724 -0.065 -16.637 1.00 77.94 164 GLU A O 1
ATOM 1280 N N . LYS A 1 165 ? 4.477 0.553 -17.899 1.00 80.75 165 LYS A N 1
ATOM 1281 C CA . LYS A 1 165 ? 4.106 -0.301 -19.044 1.00 80.75 165 LYS A CA 1
ATOM 1282 C C . LYS A 1 165 ? 4.080 -1.780 -18.653 1.00 80.75 165 LYS A C 1
ATOM 1284 O O . LYS A 1 165 ? 3.172 -2.504 -19.071 1.00 80.75 165 LYS A O 1
ATOM 1289 N N . PHE A 1 166 ? 5.021 -2.236 -17.823 1.00 77.94 166 PHE A N 1
ATOM 1290 C CA . PHE A 1 166 ? 5.042 -3.610 -17.313 1.00 77.94 166 PHE A CA 1
ATOM 1291 C C . PHE A 1 166 ? 3.859 -3.907 -16.381 1.00 77.94 166 PHE A C 1
ATOM 1293 O O . PHE A 1 166 ? 3.219 -4.953 -16.530 1.00 77.94 166 PHE A O 1
ATOM 1300 N N . ARG A 1 167 ? 3.504 -2.979 -15.485 1.00 77.25 167 ARG A N 1
ATOM 1301 C CA . ARG A 1 167 ? 2.337 -3.097 -14.593 1.00 77.25 167 ARG A CA 1
ATOM 1302 C C . ARG A 1 167 ? 1.027 -3.139 -15.380 1.00 77.25 167 ARG A C 1
ATOM 1304 O O . ARG A 1 167 ? 0.220 -4.050 -15.185 1.00 77.25 167 ARG A O 1
ATOM 1311 N N . LEU A 1 168 ? 0.845 -2.223 -16.330 1.00 70.31 168 LEU A N 1
ATOM 1312 C CA . LEU A 1 168 ? -0.319 -2.200 -17.220 1.00 70.31 168 LEU A CA 1
ATOM 1313 C C . LEU A 1 168 ? -0.399 -3.474 -18.072 1.00 70.31 168 LEU A C 1
ATOM 1315 O O . LEU A 1 168 ? -1.474 -4.058 -18.227 1.00 70.31 168 LEU A O 1
ATOM 1319 N N . GLY A 1 169 ? 0.742 -3.962 -18.565 1.00 79.62 169 GLY A N 1
ATOM 1320 C CA . GLY A 1 169 ? 0.835 -5.211 -19.317 1.00 79.62 169 GLY A CA 1
ATOM 1321 C C . GLY A 1 169 ? 0.491 -6.455 -18.491 1.00 79.62 169 GLY A C 1
ATOM 1322 O O . GLY A 1 169 ? -0.134 -7.381 -19.014 1.00 79.62 169 GLY A O 1
ATOM 1323 N N . ALA A 1 170 ? 0.861 -6.491 -17.209 1.00 79.50 170 ALA A N 1
ATOM 1324 C CA . ALA A 1 170 ? 0.521 -7.580 -16.295 1.00 79.50 170 ALA A CA 1
ATOM 1325 C C . ALA A 1 170 ? -0.980 -7.592 -15.965 1.00 79.50 170 ALA A C 1
ATOM 1327 O O . ALA A 1 170 ? -1.622 -8.635 -16.096 1.00 79.50 170 ALA A O 1
ATOM 1328 N N . VAL A 1 171 ? -1.563 -6.430 -15.651 1.00 78.38 171 VAL A N 1
ATOM 1329 C CA . VAL A 1 171 ? -3.008 -6.285 -15.404 1.00 78.38 171 VAL A CA 1
ATOM 1330 C C . VAL A 1 171 ? -3.821 -6.654 -16.647 1.00 78.38 171 VAL A C 1
ATOM 1332 O O . VAL A 1 171 ? -4.818 -7.366 -16.544 1.00 78.38 171 VAL A O 1
ATOM 1335 N N . ALA A 1 172 ? -3.381 -6.243 -17.840 1.00 81.56 172 ALA A N 1
ATOM 1336 C CA . ALA A 1 172 ? -4.038 -6.605 -19.093 1.00 81.56 172 ALA A CA 1
ATOM 1337 C C . ALA A 1 172 ? -3.971 -8.116 -19.376 1.00 81.56 172 ALA A C 1
ATOM 1339 O O . ALA A 1 172 ? -4.961 -8.705 -19.819 1.00 81.56 172 ALA A O 1
ATOM 1340 N N . ARG A 1 173 ? -2.831 -8.766 -19.094 1.00 78.56 173 ARG A N 1
ATOM 1341 C CA . ARG A 1 173 ? -2.682 -10.224 -19.232 1.00 78.56 173 ARG A CA 1
ATOM 1342 C C . ARG A 1 173 ? -3.560 -10.988 -18.245 1.00 78.56 173 ARG A C 1
ATOM 1344 O O . ARG A 1 173 ? -4.219 -11.943 -18.651 1.00 78.56 173 ARG A O 1
ATOM 1351 N N . ASP A 1 174 ? -3.619 -10.543 -16.998 1.00 73.88 174 ASP A N 1
ATOM 1352 C CA . ASP A 1 174 ? -4.446 -11.152 -15.958 1.00 73.88 174 ASP A CA 1
ATOM 1353 C C . ASP A 1 174 ? -5.954 -10.951 -16.219 1.00 73.88 174 ASP A C 1
ATOM 1355 O O . ASP A 1 174 ? -6.756 -11.882 -16.122 1.00 73.88 174 ASP A O 1
ATOM 1359 N N . ALA A 1 175 ? -6.360 -9.767 -16.687 1.00 77.50 175 ALA A N 1
ATOM 1360 C CA . ALA A 1 175 ? -7.728 -9.513 -17.137 1.00 77.50 175 ALA A CA 1
ATOM 1361 C C . ALA A 1 175 ? -8.103 -10.358 -18.370 1.00 77.50 175 ALA A C 1
ATOM 1363 O O . ALA A 1 175 ? -9.229 -10.852 -18.468 1.00 77.50 175 ALA A O 1
ATOM 1364 N N . ALA A 1 176 ? -7.173 -10.560 -19.310 1.00 81.38 176 ALA A N 1
ATOM 1365 C CA . ALA A 1 176 ? -7.383 -11.433 -20.463 1.00 81.38 176 ALA A CA 1
ATOM 1366 C C . ALA A 1 176 ? -7.498 -12.913 -20.058 1.00 81.38 176 ALA A C 1
ATOM 1368 O O . ALA A 1 176 ? -8.317 -13.632 -20.632 1.00 81.38 176 ALA A O 1
ATOM 1369 N N . ALA A 1 177 ? -6.727 -13.362 -19.063 1.00 84.62 177 ALA A N 1
ATOM 1370 C CA . ALA A 1 177 ? -6.835 -14.705 -18.498 1.00 84.62 177 ALA A CA 1
ATOM 1371 C C . ALA A 1 177 ? -8.200 -14.922 -17.825 1.00 84.62 177 ALA A C 1
ATOM 1373 O O . ALA A 1 177 ? -8.913 -15.855 -18.197 1.00 84.62 177 ALA A O 1
ATOM 1374 N N . ARG A 1 178 ? -8.633 -13.991 -16.962 1.00 80.75 178 ARG A N 1
ATOM 1375 C CA . ARG A 1 178 ? -9.957 -14.034 -16.313 1.00 80.75 178 ARG A CA 1
ATOM 1376 C C . ARG A 1 178 ? -11.114 -14.024 -17.314 1.00 80.75 178 ARG A C 1
ATOM 1378 O O . ARG A 1 178 ? -12.080 -14.766 -17.162 1.00 80.75 178 ARG A O 1
ATOM 1385 N N . ARG A 1 179 ? -11.016 -13.236 -18.393 1.00 79.75 179 ARG A N 1
ATOM 1386 C CA . ARG A 1 179 ? -12.022 -13.238 -19.474 1.00 79.75 179 ARG A CA 1
ATOM 1387 C C . ARG A 1 179 ? -12.100 -14.583 -20.199 1.00 79.75 179 ARG A C 1
ATOM 1389 O O . ARG A 1 179 ? -13.201 -15.040 -20.493 1.00 79.75 179 ARG A O 1
ATOM 1396 N N . ARG A 1 180 ? -10.956 -15.219 -20.476 1.00 83.62 180 ARG A N 1
ATOM 1397 C CA . ARG A 1 180 ? -10.907 -16.551 -21.107 1.00 83.62 180 ARG A CA 1
ATOM 1398 C C . ARG A 1 180 ? -11.500 -17.630 -20.203 1.00 83.62 180 ARG A C 1
ATOM 1400 O O . ARG A 1 180 ? -12.190 -18.515 -20.699 1.00 83.62 180 ARG A O 1
ATOM 1407 N N . GLU A 1 181 ? -11.261 -17.543 -18.900 1.00 78.62 181 GLU A N 1
ATOM 1408 C CA . GLU A 1 181 ? -11.808 -18.472 -17.911 1.00 78.62 181 GLU A CA 1
ATOM 1409 C C . GLU A 1 181 ? -13.337 -18.375 -17.810 1.00 78.62 181 GLU A C 1
ATOM 1411 O O . GLU A 1 181 ? -14.022 -19.386 -17.960 1.00 78.62 181 GLU A O 1
ATOM 1416 N N . LEU A 1 182 ? -13.882 -17.159 -17.704 1.00 84.50 182 LEU A N 1
ATOM 1417 C CA . LEU A 1 182 ? -15.333 -16.925 -17.706 1.00 84.50 182 LEU A CA 1
ATOM 1418 C C . LEU A 1 182 ? -16.005 -17.404 -19.003 1.00 84.50 182 LEU A C 1
ATOM 1420 O O . LEU A 1 182 ? -17.128 -17.909 -18.990 1.00 84.50 182 LEU A O 1
ATOM 1424 N N . GLU A 1 183 ? -15.333 -17.268 -20.148 1.00 81.81 183 GLU A N 1
ATOM 1425 C CA . GLU A 1 183 ? -15.853 -17.759 -21.426 1.00 81.81 183 GLU A CA 1
ATOM 1426 C C . GLU A 1 183 ? -15.893 -19.296 -21.477 1.00 81.81 183 GLU A C 1
ATOM 1428 O O . GLU A 1 183 ? -16.850 -19.880 -21.995 1.00 81.81 183 GLU A O 1
ATOM 1433 N N . LEU A 1 184 ? -14.881 -19.962 -20.910 1.00 86.88 184 LEU A N 1
ATOM 1434 C CA . LEU A 1 184 ? -14.853 -21.418 -20.760 1.00 86.88 184 LEU A CA 1
ATOM 1435 C C . LEU A 1 184 ? -15.937 -21.906 -19.795 1.00 86.88 184 LEU A C 1
ATOM 1437 O O . LEU A 1 184 ? -16.606 -22.898 -20.087 1.00 86.88 184 LEU A O 1
ATOM 1441 N N . GLU A 1 185 ? -16.161 -21.202 -18.689 1.00 82.00 185 GLU A N 1
ATOM 1442 C CA . GLU A 1 185 ? -17.225 -21.513 -17.734 1.00 82.00 185 GLU A CA 1
ATOM 1443 C C . GLU A 1 185 ? -18.613 -21.342 -18.364 1.00 82.00 185 GLU A C 1
ATOM 1445 O O . GLU A 1 185 ? -19.453 -22.239 -18.283 1.00 82.00 185 GLU A O 1
ATOM 1450 N N . ARG A 1 186 ? -18.828 -20.259 -19.118 1.00 84.12 186 ARG A N 1
ATOM 1451 C CA . ARG A 1 186 ? -20.067 -20.040 -19.874 1.00 84.12 186 ARG A CA 1
ATOM 1452 C C . ARG A 1 186 ? -20.304 -21.127 -20.924 1.00 84.12 186 ARG A C 1
ATOM 1454 O O . ARG A 1 186 ? -21.440 -21.562 -21.106 1.00 84.12 186 ARG A O 1
ATOM 1461 N N . LYS A 1 187 ? -19.250 -21.592 -21.603 1.00 82.25 187 LYS A N 1
ATOM 1462 C CA . LYS A 1 187 ? -19.325 -22.721 -22.546 1.00 82.25 187 LYS A CA 1
ATOM 1463 C C . LYS A 1 187 ? -19.678 -24.032 -21.836 1.00 82.25 187 LYS A C 1
ATOM 1465 O O . LYS A 1 187 ? -20.506 -24.781 -22.348 1.00 82.25 187 LYS A O 1
ATOM 1470 N N . ARG A 1 188 ? -19.122 -24.286 -20.645 1.00 82.19 188 ARG A N 1
ATOM 1471 C CA . ARG A 1 188 ? -19.483 -25.445 -19.805 1.00 82.19 188 ARG A CA 1
ATOM 1472 C C . ARG A 1 188 ? -20.941 -25.378 -19.335 1.00 82.19 188 ARG A C 1
ATOM 1474 O O . ARG A 1 188 ? -21.655 -26.369 -19.455 1.00 82.19 188 ARG A O 1
ATOM 1481 N N . ALA A 1 189 ? -21.409 -24.212 -18.893 1.00 80.88 189 ALA A N 1
ATOM 1482 C CA . ALA A 1 189 ? -22.799 -24.001 -18.488 1.00 80.88 189 ALA A CA 1
ATOM 1483 C C . ALA A 1 189 ? -23.782 -24.174 -19.662 1.00 80.88 189 ALA A C 1
ATOM 1485 O O . ALA A 1 189 ? -24.819 -24.816 -19.513 1.00 80.88 189 ALA A O 1
ATOM 1486 N N . ALA A 1 190 ? -23.435 -23.675 -20.853 1.00 81.94 190 ALA A N 1
ATOM 1487 C CA . ALA A 1 190 ? -24.238 -23.865 -22.061 1.00 81.94 190 ALA A CA 1
ATOM 1488 C C . ALA A 1 190 ? -24.309 -25.339 -22.498 1.00 81.94 190 ALA A C 1
ATOM 1490 O O . ALA A 1 190 ? -25.365 -25.794 -22.931 1.00 81.94 190 ALA A O 1
ATOM 1491 N N . ALA A 1 191 ? -23.220 -26.101 -22.348 1.00 79.69 191 ALA A N 1
ATOM 1492 C CA . ALA A 1 191 ? -23.208 -27.537 -22.632 1.00 79.69 191 ALA A CA 1
ATOM 1493 C C . ALA A 1 191 ? -24.100 -28.330 -21.657 1.00 79.69 191 ALA A C 1
ATOM 1495 O O . ALA A 1 191 ? -24.826 -29.229 -22.081 1.00 79.69 191 ALA A O 1
ATOM 1496 N N . LEU A 1 192 ? -24.101 -27.967 -20.369 1.00 76.25 192 LEU A N 1
ATOM 1497 C CA . LEU A 1 192 ? -24.994 -28.563 -19.369 1.00 76.25 192 LEU A CA 1
ATOM 1498 C C . LEU A 1 192 ? -26.467 -28.211 -19.630 1.00 76.25 192 LEU A C 1
ATOM 1500 O O . LEU A 1 192 ? -27.325 -29.087 -19.549 1.00 76.25 192 LEU A O 1
ATOM 1504 N N . ALA A 1 193 ? -26.758 -26.967 -20.018 1.00 76.19 193 ALA A N 1
ATOM 1505 C CA . ALA A 1 193 ? -28.110 -26.542 -20.380 1.00 76.19 193 ALA A CA 1
ATOM 1506 C C . ALA A 1 193 ? -28.616 -27.234 -21.660 1.00 76.19 193 ALA A C 1
ATOM 1508 O O . ALA A 1 193 ? -29.763 -27.668 -21.713 1.00 76.19 193 ALA A O 1
ATOM 1509 N N . ALA A 1 194 ? -27.762 -27.406 -22.675 1.00 72.62 194 ALA A N 1
ATOM 1510 C CA . ALA A 1 194 ? -28.119 -28.123 -23.902 1.00 72.62 194 ALA A CA 1
ATOM 1511 C C . ALA A 1 194 ? -28.448 -29.602 -23.635 1.00 72.62 194 ALA A C 1
ATOM 1513 O O . ALA A 1 194 ? -29.376 -30.141 -24.234 1.00 72.62 194 ALA A O 1
ATOM 1514 N N . ARG A 1 195 ? -27.737 -30.232 -22.692 1.00 64.88 195 ARG A N 1
ATOM 1515 C CA . ARG A 1 195 ? -28.000 -31.610 -22.257 1.00 64.88 195 ARG A CA 1
ATOM 1516 C C . ARG A 1 195 ? -29.314 -31.747 -21.477 1.00 64.88 195 ARG A C 1
ATOM 1518 O O . ARG A 1 195 ? -29.982 -32.765 -21.602 1.00 64.88 195 ARG A O 1
ATOM 1525 N N . GLN A 1 196 ? -29.725 -30.718 -20.734 1.00 60.28 196 GLN A N 1
ATOM 1526 C CA . GLN A 1 196 ? -31.026 -30.701 -20.050 1.00 60.28 196 GLN A CA 1
ATOM 1527 C C . GLN A 1 196 ? -32.215 -30.516 -21.009 1.00 60.28 196 GLN A C 1
ATOM 1529 O O . GLN A 1 196 ? -33.314 -30.969 -20.705 1.00 60.28 196 GLN A O 1
ATOM 1534 N N . VAL A 1 197 ? -32.020 -29.895 -22.179 1.00 58.47 197 VAL A N 1
ATOM 1535 C CA . VAL A 1 197 ? -33.092 -29.708 -23.179 1.00 58.47 197 VAL A CA 1
ATOM 1536 C C . VAL A 1 197 ? -33.350 -30.983 -24.002 1.00 58.47 197 VAL A C 1
ATOM 1538 O O . VAL A 1 197 ? -34.462 -31.170 -24.495 1.00 58.47 197 VAL A O 1
ATOM 1541 N N . SER A 1 198 ? -32.378 -31.898 -24.107 1.00 56.69 198 SER A N 1
ATOM 1542 C CA . SER A 1 198 ? -32.553 -33.193 -24.787 1.00 56.69 198 SER A CA 1
ATOM 1543 C C . SER A 1 198 ? -33.309 -34.260 -23.978 1.00 56.69 198 SER A C 1
ATOM 1545 O O . SER A 1 198 ? -33.760 -35.232 -24.575 1.00 56.69 198 SER A O 1
ATOM 1547 N N . ASP A 1 199 ? -33.513 -34.072 -22.669 1.00 51.12 199 ASP A N 1
ATOM 1548 C CA . ASP A 1 199 ? -34.247 -35.005 -21.790 1.00 51.12 199 ASP A CA 1
ATOM 1549 C C . ASP A 1 199 ? -35.751 -34.667 -21.684 1.00 51.12 199 ASP A C 1
ATOM 1551 O O . ASP A 1 199 ? -36.344 -34.639 -20.606 1.00 51.12 199 ASP A O 1
ATOM 1555 N N . THR A 1 200 ? -36.410 -34.413 -22.820 1.00 46.91 200 THR A N 1
ATOM 1556 C CA . THR A 1 200 ? -37.884 -34.397 -22.890 1.00 46.91 200 THR A CA 1
ATOM 1557 C C . THR A 1 200 ? -38.389 -35.705 -23.511 1.00 46.91 200 THR A C 1
ATOM 1559 O O . THR A 1 200 ? -38.259 -35.897 -24.722 1.00 46.91 200 THR A O 1
ATOM 1562 N N . PRO A 1 201 ? -38.970 -36.637 -22.727 1.00 46.03 201 PRO A N 1
ATOM 1563 C CA . PRO A 1 201 ? -39.432 -37.908 -23.265 1.00 46.03 201 PRO A CA 1
ATOM 1564 C C . PRO A 1 201 ? -40.742 -37.709 -24.041 1.00 46.03 201 PRO A C 1
ATOM 1566 O O . PRO A 1 201 ? -41.752 -37.260 -23.500 1.00 46.03 201 PRO A O 1
ATOM 1569 N N . SER A 1 202 ? -40.734 -38.065 -25.327 1.00 42.09 202 SER A N 1
ATOM 1570 C CA . SER A 1 202 ? -41.946 -38.212 -26.140 1.00 42.09 202 SER A CA 1
ATOM 1571 C C . SER A 1 202 ? -42.489 -39.639 -25.980 1.00 42.09 202 SER A C 1
ATOM 1573 O O . SER A 1 202 ? -41.730 -40.588 -26.193 1.00 42.09 202 SER A O 1
ATOM 1575 N N . PRO A 1 203 ? -43.771 -39.848 -25.622 1.00 41.75 203 PRO A N 1
ATOM 1576 C CA . PRO A 1 203 ? -44.297 -41.185 -25.414 1.00 41.75 203 PRO A CA 1
ATOM 1577 C C . PRO A 1 203 ? -44.678 -41.787 -26.769 1.00 41.75 203 PRO A C 1
ATOM 1579 O O . PRO A 1 203 ? -45.700 -41.439 -27.362 1.00 41.75 203 PRO A O 1
ATOM 1582 N N . ARG A 1 204 ? -43.868 -42.720 -27.269 1.00 37.69 204 ARG A N 1
ATOM 1583 C CA . ARG A 1 204 ? -44.284 -43.644 -28.328 1.00 37.69 204 ARG A CA 1
ATOM 1584 C C . ARG A 1 204 ? -44.082 -45.072 -27.850 1.00 37.69 204 ARG A C 1
ATOM 1586 O O . ARG A 1 204 ? -42.973 -45.588 -27.831 1.00 37.69 204 ARG A O 1
ATOM 1593 N N . VAL A 1 205 ? -45.198 -45.672 -27.451 1.00 40.25 205 VAL A N 1
ATOM 1594 C CA . VAL A 1 205 ? -45.335 -47.096 -27.160 1.00 40.25 205 VAL A CA 1
ATOM 1595 C C . VAL A 1 205 ? -45.083 -47.863 -28.457 1.00 40.25 205 VAL A C 1
ATOM 1597 O O . VAL A 1 205 ? -45.826 -47.707 -29.426 1.00 40.25 205 VAL A O 1
ATOM 1600 N N . ALA A 1 206 ? -44.023 -48.664 -28.476 1.00 41.59 206 ALA A N 1
ATOM 1601 C CA . ALA A 1 206 ? -43.809 -49.713 -29.458 1.00 41.59 206 ALA A CA 1
ATOM 1602 C C . ALA A 1 206 ? -43.549 -51.003 -28.679 1.00 41.59 206 ALA A C 1
ATOM 1604 O O . ALA A 1 206 ? -42.584 -51.100 -27.925 1.00 41.59 206 ALA A O 1
ATOM 1605 N N . GLU A 1 207 ? -44.471 -51.948 -28.819 1.00 43.41 207 GLU A N 1
ATOM 1606 C CA . GLU A 1 207 ? -44.399 -53.285 -28.241 1.00 43.41 207 GLU A CA 1
ATOM 1607 C C . GLU A 1 207 ? -43.229 -54.057 -28.864 1.00 43.41 207 GLU A C 1
ATOM 1609 O O . GLU A 1 207 ? -43.138 -54.183 -30.088 1.00 43.41 207 GLU A O 1
ATOM 1614 N N . THR A 1 208 ? -42.347 -54.601 -28.026 1.00 44.88 208 THR A N 1
ATOM 1615 C CA . THR A 1 208 ? -41.358 -55.609 -28.424 1.00 44.88 208 THR A CA 1
ATOM 1616 C C . THR A 1 208 ? -41.475 -56.855 -27.541 1.00 44.88 208 THR A C 1
ATOM 1618 O O . THR A 1 208 ? -41.855 -56.757 -26.372 1.00 44.88 208 THR A O 1
ATOM 1621 N N . PRO A 1 209 ? -41.229 -58.048 -28.115 1.00 48.94 209 PRO A N 1
ATOM 1622 C CA . PRO A 1 209 ? -41.571 -59.321 -27.499 1.00 48.94 209 PRO A CA 1
ATOM 1623 C C . PRO A 1 209 ? -40.544 -59.751 -26.446 1.00 48.94 209 PRO A C 1
ATOM 1625 O O . PRO A 1 209 ? -39.373 -59.381 -26.502 1.00 48.94 209 PRO A O 1
ATOM 1628 N N . ALA A 1 210 ? -41.025 -60.570 -25.511 1.00 45.97 210 ALA A N 1
ATOM 1629 C CA . ALA A 1 210 ? -40.335 -61.058 -24.324 1.00 45.97 210 ALA A CA 1
ATOM 1630 C C . ALA A 1 210 ? -38.911 -61.596 -24.577 1.00 45.97 210 ALA A C 1
ATOM 1632 O O . ALA A 1 210 ? -38.711 -62.573 -25.301 1.00 45.97 210 ALA A O 1
ATOM 1633 N N . THR A 1 211 ? -37.945 -60.982 -23.896 1.00 53.62 211 THR A N 1
ATOM 1634 C CA . THR A 1 211 ? -36.588 -61.485 -23.636 1.00 53.62 211 THR A CA 1
ATOM 1635 C C . THR A 1 211 ? -36.500 -62.004 -22.190 1.00 53.62 211 THR A C 1
ATOM 1637 O O . THR A 1 211 ? -37.314 -61.590 -21.366 1.00 53.62 211 THR A O 1
ATOM 1640 N N . PRO A 1 212 ? -35.589 -62.950 -21.882 1.00 56.34 212 PRO A N 1
ATOM 1641 C CA . PRO A 1 212 ? -35.631 -63.738 -20.645 1.00 56.34 212 PRO A CA 1
ATOM 1642 C C . PRO A 1 212 ? -35.390 -62.884 -19.394 1.00 56.34 212 PRO A C 1
ATOM 1644 O O . PRO A 1 212 ? -34.751 -61.841 -19.502 1.00 56.34 212 PRO A O 1
ATOM 1647 N N . ASP A 1 213 ? -35.880 -63.365 -18.241 1.00 55.81 213 ASP A N 1
ATOM 1648 C CA . ASP A 1 213 ? -35.723 -62.803 -16.885 1.00 55.81 213 ASP A CA 1
ATOM 1649 C C . ASP A 1 213 ? -34.252 -62.490 -16.552 1.00 55.81 213 ASP A C 1
ATOM 1651 O O . ASP A 1 213 ? -33.548 -63.265 -15.902 1.00 55.81 213 ASP A O 1
ATOM 1655 N N . VAL A 1 214 ? -33.771 -61.346 -17.018 1.00 60.97 214 VAL A N 1
ATOM 1656 C CA . VAL A 1 214 ? -32.554 -60.705 -16.538 1.00 60.97 214 VAL A CA 1
ATOM 1657 C C . VAL A 1 214 ? -33.025 -59.503 -15.748 1.00 60.97 214 VAL A C 1
ATOM 1659 O O . VAL A 1 214 ? -33.830 -58.717 -16.247 1.00 60.97 214 VAL A O 1
ATOM 1662 N N . ASP A 1 215 ? -32.549 -59.407 -14.510 1.00 71.75 215 ASP A N 1
ATOM 1663 C CA . ASP A 1 215 ? -32.808 -58.272 -13.636 1.00 71.75 215 ASP A CA 1
ATOM 1664 C C . ASP A 1 215 ? -32.540 -56.966 -14.413 1.00 71.75 215 ASP A C 1
ATOM 1666 O O . ASP A 1 215 ? -31.410 -56.765 -14.878 1.00 71.75 215 ASP A O 1
ATOM 1670 N N . PRO A 1 216 ? -33.567 -56.126 -14.646 1.00 72.12 216 PRO A N 1
ATOM 1671 C CA . PRO A 1 216 ? -33.446 -54.944 -15.494 1.00 72.12 216 PRO A CA 1
ATOM 1672 C C . PRO A 1 216 ? -32.356 -53.994 -14.995 1.00 72.12 216 PRO A C 1
ATOM 1674 O O . PRO A 1 216 ? -31.670 -53.378 -15.806 1.00 72.12 216 PRO A O 1
ATOM 1677 N N . GLU A 1 217 ? -32.126 -53.948 -13.682 1.00 74.06 217 GLU A N 1
ATOM 1678 C CA . GLU A 1 217 ? -31.078 -53.127 -13.078 1.00 74.06 217 GLU A CA 1
ATOM 1679 C C . GLU A 1 217 ? -29.677 -53.637 -13.458 1.00 74.06 217 GLU A C 1
ATOM 1681 O O . GLU A 1 217 ? -28.821 -52.857 -13.870 1.00 74.06 217 GLU A O 1
ATOM 1686 N N . ALA A 1 218 ? -29.461 -54.956 -13.460 1.00 77.81 218 ALA A N 1
ATOM 1687 C CA . ALA A 1 218 ? -28.188 -55.554 -13.871 1.00 77.81 218 ALA A CA 1
ATOM 1688 C C . ALA A 1 218 ? -27.911 -55.390 -15.379 1.00 77.81 218 ALA A C 1
ATOM 1690 O O . ALA A 1 218 ? -26.758 -55.248 -15.798 1.00 77.81 218 ALA A O 1
ATOM 1691 N N . ALA A 1 219 ? -28.957 -55.408 -16.212 1.00 80.31 219 ALA A N 1
ATOM 1692 C CA . ALA A 1 219 ? -28.834 -55.144 -17.645 1.00 80.31 219 ALA A CA 1
ATOM 1693 C C . ALA A 1 219 ? -28.490 -53.670 -17.927 1.00 80.31 219 ALA A C 1
ATOM 1695 O O . ALA A 1 219 ? -27.626 -53.393 -18.767 1.00 80.31 219 ALA A O 1
ATOM 1696 N N . ASP A 1 220 ? -29.109 -52.741 -17.194 1.00 79.94 220 ASP A N 1
ATOM 1697 C CA . ASP A 1 220 ? -28.834 -51.306 -17.284 1.00 79.94 220 ASP A CA 1
ATOM 1698 C C . ASP A 1 220 ? -27.421 -50.965 -16.783 1.00 79.94 220 ASP A C 1
ATOM 1700 O O . ASP A 1 220 ? -26.697 -50.206 -17.435 1.00 79.94 220 ASP A O 1
ATOM 1704 N N . GLU A 1 221 ? -26.971 -51.583 -15.687 1.00 82.81 221 GLU A N 1
ATOM 1705 C CA . GLU A 1 221 ? -25.603 -51.441 -15.177 1.00 82.81 221 GLU A CA 1
ATOM 1706 C C . GLU A 1 221 ? -24.554 -51.973 -16.161 1.00 82.81 221 GLU A C 1
ATOM 1708 O O . GLU A 1 221 ? -23.535 -51.319 -16.399 1.00 82.81 221 GLU A O 1
ATOM 1713 N N . ALA A 1 222 ? -24.797 -53.130 -16.786 1.00 84.06 222 ALA A N 1
ATOM 1714 C CA . ALA A 1 222 ? -23.898 -53.687 -17.796 1.00 84.06 222 ALA A CA 1
ATOM 1715 C C . ALA A 1 222 ? -23.832 -52.808 -19.058 1.00 84.06 222 ALA A C 1
ATOM 1717 O O . ALA A 1 222 ? -22.753 -52.617 -19.628 1.00 84.06 222 ALA A O 1
ATOM 1718 N N . ALA A 1 223 ? -24.965 -52.236 -19.479 1.00 85.94 223 ALA A N 1
ATOM 1719 C CA . ALA A 1 223 ? -25.014 -51.296 -20.594 1.00 85.94 223 ALA A CA 1
ATOM 1720 C C . ALA A 1 223 ? -24.268 -49.990 -20.271 1.00 85.94 223 ALA A C 1
ATOM 1722 O O . ALA A 1 223 ? -23.509 -49.487 -21.103 1.00 85.94 223 ALA A O 1
ATOM 1723 N N . GLU A 1 224 ? -24.422 -49.461 -19.056 1.00 83.25 224 GLU A N 1
ATOM 1724 C CA . GLU A 1 224 ? -23.714 -48.267 -18.592 1.00 83.25 224 GLU A CA 1
ATOM 1725 C C . GLU A 1 224 ? -22.205 -48.510 -18.450 1.00 83.25 224 GLU A C 1
ATOM 1727 O O . GLU A 1 224 ? -21.401 -47.679 -18.879 1.00 83.25 224 GLU A O 1
ATOM 1732 N N . ALA A 1 225 ? -21.796 -49.673 -17.938 1.00 87.75 225 ALA A N 1
ATOM 1733 C CA . ALA A 1 225 ? -20.393 -50.070 -17.870 1.00 87.75 225 ALA A CA 1
ATOM 1734 C C . ALA A 1 225 ? -19.764 -50.194 -19.269 1.00 87.75 225 ALA A C 1
ATOM 1736 O O . ALA A 1 225 ? -18.637 -49.744 -19.482 1.00 87.75 225 ALA A O 1
ATOM 1737 N N . ALA A 1 226 ? -20.502 -50.735 -20.244 1.00 91.19 226 ALA A N 1
ATOM 1738 C CA . ALA A 1 226 ? -20.053 -50.812 -21.632 1.00 91.19 226 ALA A CA 1
ATOM 1739 C C . ALA A 1 226 ? -19.909 -49.423 -22.278 1.00 91.19 226 ALA A C 1
ATOM 1741 O O . ALA A 1 226 ? -18.948 -49.189 -23.014 1.00 91.19 226 ALA A O 1
ATOM 1742 N N . ARG A 1 227 ? -20.815 -48.480 -21.973 1.00 91.25 227 ARG A N 1
ATOM 1743 C CA . ARG A 1 227 ? -20.697 -47.079 -22.418 1.00 91.25 227 ARG A CA 1
ATOM 1744 C C . ARG A 1 227 ? -19.451 -46.412 -21.844 1.00 91.25 227 ARG A C 1
ATOM 1746 O O . ARG A 1 227 ? -18.664 -45.864 -22.611 1.00 91.25 227 ARG A O 1
ATOM 1753 N N . ARG A 1 228 ? -19.229 -46.527 -20.532 1.00 89.88 228 ARG A N 1
ATOM 1754 C CA . ARG A 1 228 ? -18.045 -45.965 -19.860 1.00 89.88 228 ARG A CA 1
ATOM 1755 C C . ARG A 1 228 ? -16.747 -46.541 -20.415 1.00 89.88 228 ARG A C 1
ATOM 1757 O O . ARG A 1 228 ? -15.845 -45.788 -20.753 1.00 89.88 228 ARG A O 1
ATOM 1764 N N . ALA A 1 229 ? -16.685 -47.857 -20.618 1.00 91.50 229 ALA A N 1
ATOM 1765 C CA . ALA A 1 229 ? -15.519 -48.499 -21.221 1.00 91.50 229 ALA A CA 1
ATOM 1766 C C . ALA A 1 229 ? -15.242 -47.994 -22.652 1.00 91.50 229 ALA A C 1
ATOM 1768 O O . ALA A 1 229 ? -14.087 -47.775 -23.021 1.00 91.50 229 ALA A O 1
ATOM 1769 N N . ALA A 1 230 ? -16.288 -47.768 -23.455 1.00 92.94 230 ALA A N 1
ATOM 1770 C CA . ALA A 1 230 ? -16.148 -47.219 -24.802 1.00 92.94 230 ALA A CA 1
ATOM 1771 C C . ALA A 1 230 ? -15.683 -45.750 -24.796 1.00 92.94 230 ALA A C 1
ATOM 1773 O O . ALA A 1 230 ? -14.870 -45.361 -25.642 1.00 92.94 230 ALA A O 1
ATOM 1774 N N . GLU A 1 231 ? -16.165 -44.944 -23.846 1.00 91.12 231 GLU A N 1
ATOM 1775 C CA . GLU A 1 231 ? -15.716 -43.564 -23.630 1.00 91.12 231 GLU A CA 1
ATOM 1776 C C . GLU A 1 231 ? -14.250 -43.513 -23.181 1.00 91.12 231 GLU A C 1
ATOM 1778 O O . GLU A 1 231 ? -13.461 -42.776 -23.774 1.00 91.12 231 GLU A O 1
ATOM 1783 N N . ASP A 1 232 ? -13.849 -44.362 -22.233 1.00 89.12 232 ASP A N 1
ATOM 1784 C CA . ASP A 1 232 ? -12.469 -44.462 -21.746 1.00 89.12 232 ASP A CA 1
ATOM 1785 C C . ASP A 1 232 ? -11.503 -44.905 -22.856 1.00 89.12 232 ASP A C 1
ATOM 1787 O O . ASP A 1 232 ? -10.392 -44.375 -22.997 1.00 89.12 232 ASP A O 1
ATOM 1791 N N . GLU A 1 233 ? -11.918 -45.852 -23.703 1.00 92.56 233 GLU A N 1
ATOM 1792 C CA . GLU A 1 233 ? -11.130 -46.287 -24.856 1.00 92.56 233 GLU A CA 1
ATOM 1793 C C . GLU A 1 233 ? -11.044 -45.187 -25.927 1.00 92.56 233 GLU A C 1
ATOM 1795 O O . GLU A 1 233 ? -9.988 -44.975 -26.536 1.00 92.56 233 GLU A O 1
ATOM 1800 N N . ALA A 1 234 ? -12.133 -44.451 -26.166 1.00 93.12 234 ALA A N 1
ATOM 1801 C CA . ALA A 1 234 ? -12.133 -43.299 -27.062 1.00 93.12 234 ALA A CA 1
ATOM 1802 C C . ALA A 1 234 ? -11.212 -42.182 -26.545 1.00 93.12 234 ALA A C 1
ATOM 1804 O O . ALA A 1 234 ? -10.393 -41.669 -27.312 1.00 93.12 234 ALA A O 1
ATOM 1805 N N . GLN A 1 235 ? -11.264 -41.866 -25.249 1.00 92.31 235 GLN A N 1
ATOM 1806 C CA . GLN A 1 235 ? -10.400 -40.876 -24.609 1.00 92.31 235 GLN A CA 1
ATOM 1807 C C . GLN A 1 235 ? -8.930 -41.308 -24.650 1.00 92.31 235 GLN A C 1
ATOM 1809 O O . GLN A 1 235 ? -8.060 -40.517 -25.014 1.00 92.31 235 GLN A O 1
ATOM 1814 N N . SER A 1 236 ? -8.646 -42.583 -24.382 1.00 93.19 236 SER A N 1
ATOM 1815 C CA . SER A 1 236 ? -7.297 -43.148 -24.480 1.00 93.19 236 SER A CA 1
ATOM 1816 C C . SER A 1 236 ? -6.738 -43.067 -25.903 1.00 93.19 236 SER A C 1
ATOM 1818 O O . SER A 1 236 ? -5.574 -42.714 -26.102 1.00 93.19 236 SER A O 1
ATOM 1820 N N . ARG A 1 237 ? -7.558 -43.358 -26.922 1.00 93.94 237 ARG A N 1
ATOM 1821 C CA . ARG A 1 237 ? -7.165 -43.206 -28.333 1.00 93.94 237 ARG A CA 1
ATOM 1822 C C . ARG A 1 237 ? -6.932 -41.742 -28.703 1.00 93.94 237 ARG A C 1
ATOM 1824 O O . ARG A 1 237 ? -5.949 -41.452 -29.383 1.00 93.94 237 ARG A O 1
ATOM 1831 N N . ALA A 1 238 ? -7.777 -40.831 -28.225 1.00 93.88 238 ALA A N 1
ATOM 1832 C CA . ALA A 1 238 ? -7.619 -39.396 -28.440 1.00 93.88 238 ALA A CA 1
ATOM 1833 C C . ALA A 1 238 ? -6.329 -38.850 -27.804 1.00 93.88 238 ALA A C 1
ATOM 1835 O O . ALA A 1 238 ? -5.607 -38.105 -28.467 1.00 93.88 238 ALA A O 1
ATOM 1836 N N . MET A 1 239 ? -5.985 -39.267 -26.578 1.00 91.56 239 MET A N 1
ATOM 1837 C CA . MET A 1 239 ? -4.731 -38.869 -25.925 1.00 91.56 239 MET A CA 1
ATOM 1838 C C . MET A 1 239 ? -3.505 -39.354 -26.707 1.00 91.56 239 MET A C 1
ATOM 1840 O O . MET A 1 239 ? -2.639 -38.548 -27.041 1.00 91.56 239 MET A O 1
ATOM 1844 N N . ARG A 1 240 ? -3.469 -40.630 -27.118 1.00 93.50 240 ARG A N 1
ATOM 1845 C CA . ARG A 1 240 ? -2.359 -41.162 -27.935 1.00 93.50 240 ARG A CA 1
ATOM 1846 C C . ARG A 1 240 ? -2.244 -40.465 -29.292 1.00 93.50 240 ARG A C 1
ATOM 1848 O O . ARG A 1 240 ? -1.137 -40.207 -29.765 1.00 93.50 240 ARG A O 1
ATOM 1855 N N . ALA A 1 241 ? -3.369 -40.143 -29.932 1.00 92.25 241 ALA A N 1
ATOM 1856 C CA . ALA A 1 241 ? -3.377 -39.402 -31.192 1.00 92.25 241 ALA A CA 1
ATOM 1857 C C . ALA A 1 241 ? -2.847 -37.969 -31.011 1.00 92.25 241 ALA A C 1
ATOM 1859 O O . ALA A 1 241 ? -2.056 -37.497 -31.833 1.00 92.25 241 ALA A O 1
ATOM 1860 N N . ALA A 1 242 ? -3.217 -37.301 -29.913 1.00 89.75 242 ALA A N 1
ATOM 1861 C CA . ALA A 1 242 ? -2.703 -35.982 -29.563 1.00 89.75 242 ALA A CA 1
ATOM 1862 C C . ALA A 1 242 ? -1.185 -36.019 -29.321 1.00 89.75 242 ALA A C 1
ATOM 1864 O O . ALA A 1 242 ? -0.459 -35.242 -29.944 1.00 89.75 242 ALA A O 1
ATOM 1865 N N . GLU A 1 243 ? -0.688 -36.972 -28.527 1.00 90.44 243 GLU A N 1
ATOM 1866 C CA . GLU A 1 243 ? 0.748 -37.182 -28.287 1.00 90.44 243 GLU A CA 1
ATOM 1867 C C . GLU A 1 243 ? 1.514 -37.437 -29.591 1.00 90.44 243 GLU A C 1
ATOM 1869 O O . GLU A 1 243 ? 2.526 -36.788 -29.864 1.00 90.44 243 GLU A O 1
ATOM 1874 N N . THR A 1 244 ? 0.984 -38.312 -30.450 1.00 89.62 244 THR A N 1
ATOM 1875 C CA . THR A 1 244 ? 1.586 -38.639 -31.752 1.00 89.62 244 THR A CA 1
ATOM 1876 C C . THR A 1 244 ? 1.636 -37.421 -32.677 1.00 89.62 244 THR A C 1
ATOM 1878 O O . THR A 1 244 ? 2.586 -37.262 -33.442 1.00 89.62 244 THR A O 1
ATOM 1881 N N . SER A 1 245 ? 0.645 -36.528 -32.599 1.00 86.81 245 SER A N 1
ATOM 1882 C CA . SER A 1 245 ? 0.614 -35.294 -33.392 1.00 86.81 245 SER A CA 1
ATOM 1883 C C . SER A 1 245 ? 1.556 -34.203 -32.863 1.00 86.81 245 SER A C 1
ATOM 1885 O O . SER A 1 245 ? 2.060 -33.386 -33.640 1.00 86.81 245 SER A O 1
ATOM 1887 N N . TYR A 1 246 ? 1.812 -34.188 -31.551 1.00 90.38 246 TYR A N 1
ATOM 1888 C CA . TYR A 1 246 ? 2.603 -33.156 -30.882 1.00 90.38 246 TYR A CA 1
ATOM 1889 C C . TYR A 1 246 ? 4.101 -33.488 -30.867 1.00 90.38 246 TYR A C 1
ATOM 1891 O O . TYR A 1 246 ? 4.933 -32.619 -31.134 1.00 90.38 246 TYR A O 1
ATOM 1899 N N . ALA A 1 247 ? 4.455 -34.759 -30.661 1.00 92.44 247 ALA A N 1
ATOM 1900 C CA . ALA A 1 247 ? 5.836 -35.238 -30.625 1.00 92.44 247 ALA A CA 1
ATOM 1901 C C . ALA A 1 247 ? 6.713 -34.806 -31.825 1.00 92.44 247 ALA A C 1
ATOM 1903 O O . ALA A 1 247 ? 7.827 -34.331 -31.592 1.00 92.44 247 ALA A O 1
ATOM 1904 N N . PRO A 1 248 ? 6.277 -34.905 -33.099 1.00 92.81 248 PRO A N 1
ATOM 1905 C CA . PRO A 1 248 ? 7.103 -34.470 -34.225 1.00 92.81 248 PRO A CA 1
ATOM 1906 C C . PRO A 1 248 ? 7.287 -32.948 -34.268 1.00 92.81 248 PRO A C 1
ATOM 1908 O O . PRO A 1 248 ? 8.335 -32.478 -34.705 1.00 92.81 248 PRO A O 1
ATOM 1911 N N . ARG A 1 249 ? 6.307 -32.168 -33.785 1.00 91.44 249 ARG A N 1
ATOM 1912 C CA . ARG A 1 249 ? 6.419 -30.703 -33.706 1.00 91.44 249 ARG A CA 1
ATOM 1913 C C . ARG A 1 249 ? 7.450 -30.284 -32.663 1.00 91.44 249 ARG A C 1
ATOM 1915 O O . ARG A 1 249 ? 8.271 -29.419 -32.955 1.00 91.44 249 ARG A O 1
ATOM 1922 N N . GLU A 1 250 ? 7.453 -30.926 -31.496 1.00 91.06 250 GLU A N 1
ATOM 1923 C CA . GLU A 1 250 ? 8.477 -30.680 -30.473 1.00 91.06 250 GLU A CA 1
ATOM 1924 C C . GLU A 1 250 ? 9.860 -31.127 -30.930 1.00 91.06 250 GLU A C 1
ATOM 1926 O O . GLU A 1 250 ? 10.819 -30.378 -30.773 1.00 91.06 250 GLU A O 1
ATOM 1931 N N . ARG A 1 251 ? 9.976 -32.291 -31.579 1.00 92.88 251 ARG A N 1
ATOM 1932 C CA . ARG A 1 251 ? 11.254 -32.732 -32.158 1.00 92.88 251 ARG A CA 1
ATOM 1933 C C . ARG A 1 251 ? 11.789 -31.728 -33.174 1.00 92.88 251 ARG A C 1
ATOM 1935 O O . ARG A 1 251 ? 12.925 -31.294 -33.042 1.00 92.88 251 ARG A O 1
ATOM 1942 N N . ALA A 1 252 ? 10.955 -31.267 -34.104 1.00 91.94 252 ALA A N 1
ATOM 1943 C CA . ALA A 1 252 ? 11.356 -30.254 -35.079 1.00 91.94 252 ALA A CA 1
ATOM 1944 C C . ALA A 1 252 ? 11.718 -28.909 -34.422 1.00 91.94 252 ALA A C 1
ATOM 1946 O O . ALA A 1 252 ? 12.603 -28.200 -34.900 1.00 91.94 252 ALA A O 1
ATOM 1947 N N . ARG A 1 253 ? 11.049 -28.530 -33.325 1.00 92.75 253 ARG A N 1
ATOM 1948 C CA . ARG A 1 253 ? 11.387 -27.334 -32.542 1.00 92.75 253 ARG A CA 1
ATOM 1949 C C . ARG A 1 253 ? 12.749 -27.479 -31.862 1.00 92.75 253 ARG A C 1
ATOM 1951 O O . ARG A 1 253 ? 13.546 -26.548 -31.943 1.00 92.75 253 ARG A O 1
ATOM 1958 N N . LEU A 1 254 ? 13.017 -28.625 -31.238 1.00 90.25 254 LEU A N 1
ATOM 1959 C CA . LEU A 1 254 ? 14.299 -28.933 -30.603 1.00 90.25 254 LEU A CA 1
ATOM 1960 C C . LEU A 1 254 ? 15.429 -29.015 -31.630 1.00 90.25 254 LEU A C 1
ATOM 1962 O O . LEU A 1 254 ? 16.484 -28.449 -31.391 1.00 90.25 254 LEU A O 1
ATOM 1966 N N . GLU A 1 255 ? 15.201 -29.619 -32.796 1.00 90.19 255 GLU A N 1
ATOM 1967 C CA . GLU A 1 255 ? 16.169 -29.645 -33.901 1.00 90.19 255 GLU A CA 1
ATOM 1968 C C . GLU A 1 255 ? 16.454 -28.241 -34.442 1.00 90.19 255 GLU A C 1
ATOM 1970 O O . GLU A 1 255 ? 17.608 -27.885 -34.654 1.00 90.19 255 GLU A O 1
ATOM 1975 N N . ARG A 1 256 ? 15.425 -27.398 -34.612 1.00 88.44 256 ARG A N 1
ATOM 1976 C CA . ARG A 1 256 ? 15.608 -25.987 -35.000 1.00 88.44 256 ARG A CA 1
ATOM 1977 C C . ARG A 1 256 ? 16.367 -25.190 -33.948 1.00 88.44 256 ARG A C 1
ATOM 1979 O O . ARG A 1 256 ? 17.137 -24.303 -34.306 1.00 88.44 256 ARG A O 1
ATOM 1986 N N . TRP A 1 257 ? 16.119 -25.467 -32.671 1.00 85.62 257 TRP A N 1
ATOM 1987 C CA . TRP A 1 257 ? 16.830 -24.830 -31.570 1.00 85.62 257 TRP A CA 1
ATOM 1988 C C . TRP A 1 257 ? 18.285 -25.300 -31.518 1.00 85.62 257 TRP A C 1
ATOM 1990 O O . TRP A 1 257 ? 19.174 -24.462 -31.488 1.00 85.62 257 TRP A O 1
ATOM 2000 N N . ALA A 1 258 ? 18.535 -26.604 -31.640 1.00 83.31 258 ALA A N 1
ATOM 2001 C CA . ALA A 1 258 ? 19.870 -27.192 -31.684 1.00 83.31 258 ALA A CA 1
ATOM 2002 C C . ALA A 1 258 ? 20.676 -26.736 -32.911 1.00 83.31 258 ALA A C 1
ATOM 2004 O O . ALA A 1 258 ? 21.858 -26.455 -32.787 1.00 83.31 258 ALA A O 1
ATOM 2005 N N . ALA A 1 259 ? 20.044 -26.585 -34.079 1.00 83.56 259 ALA A N 1
ATOM 2006 C CA . ALA A 1 259 ? 20.694 -26.059 -35.282 1.00 83.56 259 ALA A CA 1
ATOM 2007 C C . ALA A 1 259 ? 21.027 -24.560 -35.186 1.00 83.56 259 ALA A C 1
ATOM 2009 O O . ALA A 1 259 ? 21.866 -24.066 -35.935 1.00 83.56 259 ALA A O 1
ATOM 2010 N N . ARG A 1 260 ? 20.337 -23.821 -34.306 1.00 76.31 260 ARG A N 1
ATOM 2011 C CA . ARG A 1 260 ? 20.596 -22.398 -34.039 1.00 76.31 260 ARG A CA 1
ATOM 2012 C C . ARG A 1 260 ? 21.522 -22.192 -32.842 1.00 76.31 260 ARG A C 1
ATOM 2014 O O . ARG A 1 260 ? 22.143 -21.139 -32.745 1.00 76.31 260 ARG A O 1
ATOM 2021 N N . ALA A 1 261 ? 21.596 -23.164 -31.939 1.00 70.75 261 ALA A N 1
ATOM 2022 C CA . ALA A 1 261 ? 22.553 -23.160 -30.855 1.00 70.75 261 ALA A CA 1
ATOM 2023 C C . ALA A 1 261 ? 23.958 -23.273 -31.470 1.00 70.75 261 ALA A C 1
ATOM 2025 O O . ALA A 1 261 ? 24.222 -24.229 -32.204 1.00 70.75 261 ALA A O 1
ATOM 2026 N N . PRO A 1 262 ? 24.855 -22.300 -31.237 1.00 62.19 262 PRO A N 1
ATOM 2027 C CA . PRO A 1 262 ? 26.243 -22.466 -31.633 1.00 62.19 262 PRO A CA 1
ATOM 2028 C C . PRO A 1 262 ? 26.802 -23.716 -30.941 1.00 62.19 262 PRO A C 1
ATOM 2030 O O . PRO A 1 262 ? 26.471 -23.992 -29.788 1.00 62.19 262 PRO A O 1
ATOM 2033 N N . SER A 1 263 ? 27.613 -24.490 -31.668 1.00 62.81 263 SER A N 1
ATOM 2034 C CA . SER A 1 263 ? 28.357 -25.627 -31.121 1.00 62.81 263 SER A CA 1
ATOM 2035 C C . SER A 1 263 ? 29.231 -25.123 -29.979 1.00 62.81 263 SER A C 1
ATOM 2037 O O . SER A 1 263 ? 30.298 -24.565 -30.219 1.00 62.81 263 SER A O 1
ATOM 2039 N N . SER A 1 264 ? 28.761 -25.279 -28.747 1.00 63.59 264 SER A N 1
ATOM 2040 C CA . SER A 1 264 ? 29.393 -24.692 -27.577 1.00 63.59 264 SER A CA 1
ATOM 2041 C C . SER A 1 264 ? 30.564 -25.553 -27.101 1.00 63.59 264 SER A C 1
ATOM 2043 O O . SER A 1 264 ? 30.509 -26.180 -26.041 1.00 63.59 264 SER A O 1
ATOM 2045 N N . ASP A 1 265 ? 31.646 -25.585 -27.875 1.00 67.19 265 ASP A N 1
ATOM 2046 C CA . ASP A 1 265 ? 32.952 -25.969 -27.339 1.00 67.19 265 ASP A CA 1
ATOM 2047 C C . ASP A 1 265 ? 33.476 -24.788 -26.512 1.00 67.19 265 ASP A C 1
ATOM 2049 O O . ASP A 1 265 ? 34.380 -24.046 -26.900 1.00 67.19 265 ASP A O 1
ATOM 2053 N N . HIS A 1 266 ? 32.860 -24.593 -25.342 1.00 62.22 266 HIS A N 1
ATOM 2054 C CA . HIS A 1 266 ? 33.170 -23.506 -24.412 1.00 62.22 266 HIS A CA 1
ATOM 2055 C C . HIS A 1 266 ? 34.655 -23.472 -24.027 1.00 62.22 266 HIS A C 1
ATOM 2057 O O . HIS A 1 266 ? 35.186 -22.425 -23.677 1.00 62.22 266 HIS A O 1
ATOM 2063 N N . THR A 1 267 ? 35.343 -24.611 -24.111 1.00 68.75 267 THR A N 1
ATOM 2064 C CA . THR A 1 267 ? 36.781 -24.745 -23.863 1.00 68.75 267 THR A CA 1
ATOM 2065 C C . THR A 1 267 ? 37.628 -24.089 -24.953 1.00 68.75 267 THR A C 1
ATOM 2067 O O . THR A 1 267 ? 38.610 -23.420 -24.633 1.00 68.75 267 THR A O 1
ATOM 2070 N N . ALA A 1 268 ? 37.248 -24.240 -26.224 1.00 67.25 268 ALA A N 1
ATOM 2071 C CA . ALA A 1 268 ? 37.935 -23.622 -27.353 1.00 67.25 268 ALA A CA 1
ATOM 2072 C C . ALA A 1 268 ? 37.646 -22.118 -27.418 1.00 67.25 268 ALA A C 1
ATOM 2074 O O . ALA A 1 268 ? 38.567 -21.329 -27.625 1.00 67.25 268 ALA A O 1
ATOM 2075 N N . GLU A 1 269 ? 36.396 -21.717 -27.162 1.00 65.25 269 GLU A N 1
ATOM 2076 C CA . GLU A 1 269 ? 36.026 -20.303 -27.056 1.00 65.25 269 GLU A CA 1
ATOM 2077 C C . GLU A 1 269 ? 36.807 -19.631 -25.923 1.00 65.25 269 GLU A C 1
ATOM 2079 O O . GLU A 1 269 ? 37.501 -18.647 -26.158 1.00 65.25 269 GLU A O 1
ATOM 2084 N N . HIS A 1 270 ? 36.791 -20.192 -24.710 1.00 68.94 270 HIS A N 1
ATOM 2085 C CA . HIS A 1 270 ? 37.507 -19.633 -23.559 1.00 68.94 270 HIS A CA 1
ATOM 2086 C C . HIS A 1 270 ? 39.028 -19.552 -23.779 1.00 68.94 270 HIS A C 1
ATOM 2088 O O . HIS A 1 270 ? 39.668 -18.600 -23.333 1.00 68.94 270 HIS A O 1
ATOM 2094 N N . ALA A 1 271 ? 39.622 -20.517 -24.489 1.00 75.06 271 ALA A N 1
ATOM 2095 C CA . ALA A 1 271 ? 41.035 -20.466 -24.864 1.00 75.06 271 ALA A CA 1
ATOM 2096 C C . ALA A 1 271 ? 41.340 -19.348 -25.878 1.00 75.06 271 ALA A C 1
ATOM 2098 O O . ALA A 1 271 ? 42.402 -18.735 -25.789 1.00 75.06 271 ALA A O 1
ATOM 2099 N N . ALA A 1 272 ? 40.418 -19.060 -26.803 1.00 70.25 272 ALA A N 1
ATOM 2100 C CA . ALA A 1 272 ? 40.547 -17.951 -27.746 1.00 70.25 272 ALA A CA 1
ATOM 2101 C C . ALA A 1 272 ? 40.426 -16.589 -27.041 1.00 70.25 272 ALA A C 1
ATOM 2103 O O . ALA A 1 272 ? 41.273 -15.725 -27.253 1.00 70.25 272 ALA A O 1
ATOM 2104 N N . TRP A 1 273 ? 39.454 -16.422 -26.135 1.00 70.00 273 TRP A N 1
ATOM 2105 C CA . TRP A 1 273 ? 39.313 -15.206 -25.318 1.00 70.00 273 TRP A CA 1
ATOM 2106 C C . TRP A 1 273 ? 40.537 -14.951 -24.429 1.00 70.00 273 TRP A C 1
ATOM 2108 O O . TRP A 1 273 ? 40.961 -13.812 -24.279 1.00 70.00 273 TRP A O 1
ATOM 2118 N N . ALA A 1 274 ? 41.146 -16.004 -23.877 1.00 74.00 274 ALA A N 1
ATOM 2119 C CA . ALA A 1 274 ? 42.336 -15.883 -23.032 1.00 74.00 274 ALA A CA 1
ATOM 2120 C C . ALA A 1 274 ? 43.606 -15.448 -23.794 1.00 74.00 274 ALA A C 1
ATOM 2122 O O . ALA A 1 274 ? 44.585 -15.049 -23.165 1.00 74.00 274 ALA A O 1
ATOM 2123 N N . GLN A 1 275 ? 43.612 -15.557 -25.128 1.00 72.31 275 GLN A N 1
ATOM 2124 C CA . GLN A 1 275 ? 44.734 -15.166 -25.991 1.00 72.31 275 GLN A CA 1
ATOM 2125 C C . GLN A 1 275 ? 44.501 -13.836 -26.719 1.00 72.31 275 GLN A C 1
ATOM 2127 O O . GLN A 1 275 ? 45.434 -13.315 -27.330 1.00 72.31 275 GLN A O 1
ATOM 2132 N N . LEU A 1 276 ? 43.286 -13.285 -26.655 1.00 69.62 276 LEU A N 1
ATOM 2133 C CA . LEU A 1 276 ? 42.971 -11.963 -27.184 1.00 69.62 276 LEU A CA 1
ATOM 2134 C C . LEU A 1 276 ? 43.639 -10.903 -26.298 1.00 69.62 276 LEU A C 1
ATOM 2136 O O . LEU A 1 276 ? 43.368 -10.810 -25.100 1.00 69.62 276 LEU A O 1
ATOM 2140 N N . SER A 1 277 ? 44.563 -10.134 -26.877 1.00 77.88 277 SER A N 1
ATOM 2141 C CA . SER A 1 277 ? 45.116 -8.947 -26.232 1.00 77.88 277 SER A CA 1
ATOM 2142 C C . SER A 1 277 ? 44.470 -7.712 -26.848 1.00 77.88 277 SER A C 1
ATOM 2144 O O . SER A 1 277 ? 44.439 -7.560 -28.073 1.00 77.88 277 SER A O 1
ATOM 2146 N N . GLU A 1 278 ? 44.003 -6.808 -25.991 1.00 71.88 278 GLU A N 1
ATOM 2147 C CA . GLU A 1 278 ? 43.350 -5.560 -26.393 1.00 71.88 278 GLU A CA 1
ATOM 2148 C C . GLU A 1 278 ? 44.230 -4.760 -27.371 1.00 71.88 278 GLU A C 1
ATOM 2150 O O . GLU A 1 278 ? 43.762 -4.236 -28.377 1.00 71.88 278 GLU A O 1
ATOM 2155 N N . GLU A 1 279 ? 45.547 -4.766 -27.160 1.00 74.94 279 GLU A N 1
ATOM 2156 C CA . GLU A 1 279 ? 46.515 -4.095 -28.028 1.00 74.94 279 GLU A CA 1
ATOM 2157 C C . GLU A 1 279 ? 46.569 -4.701 -29.445 1.00 74.94 279 GLU A C 1
ATOM 2159 O O . GLU A 1 279 ? 46.661 -3.971 -30.435 1.00 74.94 279 GLU A O 1
ATOM 2164 N N . THR A 1 280 ? 46.445 -6.028 -29.575 1.00 74.06 280 THR A N 1
ATOM 2165 C CA . THR A 1 280 ? 46.407 -6.698 -30.887 1.00 74.06 280 THR A CA 1
ATOM 2166 C C . THR A 1 280 ? 45.098 -6.464 -31.641 1.00 74.06 280 THR A C 1
ATOM 2168 O O . THR A 1 280 ? 45.132 -6.235 -32.855 1.00 74.06 280 THR A O 1
ATOM 2171 N N . GLU A 1 281 ? 43.963 -6.437 -30.944 1.00 74.00 281 GLU A N 1
ATOM 2172 C CA . GLU A 1 281 ? 42.653 -6.126 -31.531 1.00 74.00 281 GLU A CA 1
ATOM 2173 C C . GLU A 1 281 ? 42.603 -4.686 -32.039 1.00 74.00 281 GLU A C 1
ATOM 2175 O O . GLU A 1 281 ? 42.346 -4.449 -33.223 1.00 74.00 281 GLU A O 1
ATOM 2180 N N . LEU A 1 282 ? 42.983 -3.732 -31.184 1.00 75.12 282 LEU A N 1
ATOM 2181 C CA . LEU A 1 282 ? 43.041 -2.313 -31.530 1.00 75.12 282 LEU A CA 1
ATOM 2182 C C . LEU A 1 282 ? 43.984 -2.060 -32.715 1.00 75.12 282 LEU A C 1
ATOM 2184 O O . LEU A 1 282 ? 43.679 -1.244 -33.581 1.00 75.12 282 LEU A O 1
ATOM 2188 N N . SER A 1 283 ? 45.104 -2.788 -32.803 1.00 75.69 283 SER A N 1
ATOM 2189 C CA . SER A 1 283 ? 46.057 -2.661 -33.917 1.00 75.69 283 SER A CA 1
ATOM 2190 C C . SER A 1 283 ? 45.543 -3.201 -35.258 1.00 75.69 283 SER A C 1
ATOM 2192 O O . SER A 1 283 ? 46.083 -2.846 -36.306 1.00 75.69 283 SER A O 1
ATOM 2194 N N . THR A 1 284 ? 44.513 -4.050 -35.240 1.00 76.06 284 THR A N 1
ATOM 2195 C CA . THR A 1 284 ? 43.945 -4.690 -36.438 1.00 76.06 284 THR A CA 1
ATOM 2196 C C . THR A 1 284 ? 42.650 -4.009 -36.886 1.00 76.06 284 THR A C 1
ATOM 2198 O O . THR A 1 284 ? 42.266 -4.067 -38.058 1.00 76.06 284 THR A O 1
ATOM 2201 N N . GLU A 1 285 ? 41.966 -3.331 -35.970 1.00 83.38 285 GLU A N 1
ATOM 2202 C CA . GLU A 1 285 ? 40.728 -2.624 -36.247 1.00 83.38 285 GLU A CA 1
ATOM 2203 C C . GLU A 1 285 ? 40.923 -1.428 -37.188 1.00 83.38 285 GLU A C 1
ATOM 2205 O O . GLU A 1 285 ? 41.634 -0.462 -36.901 1.00 83.38 285 GLU A O 1
ATOM 2210 N N . LEU A 1 286 ? 40.155 -1.428 -38.284 1.00 83.69 286 LEU A N 1
ATOM 2211 C CA . LEU A 1 286 ? 40.141 -0.334 -39.258 1.00 83.69 286 LEU A CA 1
ATOM 2212 C C . LEU A 1 286 ? 39.820 1.027 -38.627 1.00 83.69 286 LEU A C 1
ATOM 2214 O O . LEU A 1 286 ? 40.226 2.047 -39.173 1.00 83.69 286 LEU A O 1
ATOM 2218 N N . PHE A 1 287 ? 39.100 1.069 -37.503 1.00 84.31 287 PHE A N 1
ATOM 2219 C CA . PHE A 1 287 ? 38.803 2.317 -36.799 1.00 84.31 287 PHE A CA 1
ATOM 2220 C C . PHE A 1 287 ? 40.074 3.033 -36.323 1.00 84.31 287 PHE A C 1
ATOM 2222 O O . PHE A 1 287 ? 40.189 4.250 -36.502 1.00 84.31 287 PHE A O 1
ATOM 2229 N N . TRP A 1 288 ? 41.028 2.276 -35.777 1.00 83.44 288 TRP A N 1
ATOM 2230 C CA . TRP A 1 288 ? 42.271 2.791 -35.210 1.00 83.44 288 TRP A CA 1
ATOM 2231 C C . TRP A 1 288 ? 43.391 2.883 -36.249 1.00 83.44 288 TRP A C 1
ATOM 2233 O O . TRP A 1 288 ? 44.183 3.823 -36.202 1.00 83.44 288 TRP A O 1
ATOM 2243 N N . THR A 1 289 ? 43.425 1.982 -37.238 1.00 85.06 289 THR A N 1
ATOM 2244 C CA . THR A 1 289 ? 44.458 1.998 -38.289 1.00 85.06 289 THR A CA 1
ATOM 2245 C C . THR A 1 289 ? 44.146 2.962 -39.435 1.00 85.06 289 THR A C 1
ATOM 2247 O O . THR A 1 289 ? 45.041 3.631 -39.946 1.00 85.06 289 THR A O 1
ATOM 2250 N N . ASP A 1 290 ? 42.886 3.032 -39.882 1.00 87.25 290 ASP A N 1
ATOM 2251 C CA . ASP A 1 290 ? 42.448 3.899 -40.982 1.00 87.25 290 ASP A CA 1
ATOM 2252 C C . ASP A 1 290 ? 40.990 4.338 -40.798 1.00 87.25 290 ASP A C 1
ATOM 2254 O O . ASP A 1 290 ? 40.039 3.850 -41.428 1.00 87.25 290 ASP A O 1
ATOM 2258 N N . ARG A 1 291 ? 40.833 5.349 -39.943 1.00 86.94 291 ARG A N 1
ATOM 2259 C CA . ARG A 1 291 ? 39.537 5.934 -39.599 1.00 86.94 291 ARG A CA 1
ATOM 2260 C C . ARG A 1 291 ? 38.735 6.381 -40.823 1.00 86.94 291 ARG A C 1
ATOM 2262 O O . ARG A 1 291 ? 37.506 6.364 -40.783 1.00 86.94 291 ARG A O 1
ATOM 2269 N N . ARG A 1 292 ? 39.389 6.777 -41.923 1.00 89.12 292 ARG A N 1
ATOM 2270 C CA . ARG A 1 292 ? 38.693 7.223 -43.143 1.00 89.12 292 ARG A CA 1
ATOM 2271 C C . ARG A 1 292 ? 38.018 6.054 -43.848 1.00 89.12 292 ARG A C 1
ATOM 2273 O O . ARG A 1 292 ? 36.857 6.177 -44.238 1.00 89.12 292 ARG A O 1
ATOM 2280 N N . ARG A 1 293 ? 38.708 4.918 -43.977 1.00 88.56 293 ARG A N 1
ATOM 2281 C CA . ARG A 1 293 ? 38.128 3.701 -44.566 1.00 88.56 293 ARG A CA 1
ATOM 2282 C C . ARG A 1 293 ? 37.052 3.100 -43.671 1.00 88.56 293 ARG A C 1
ATOM 2284 O O . ARG A 1 293 ? 36.026 2.673 -44.191 1.00 88.56 293 ARG A O 1
ATOM 2291 N N . TRP A 1 294 ? 37.229 3.154 -42.351 1.00 91.50 294 TRP A N 1
ATOM 2292 C CA . TRP A 1 294 ? 36.187 2.760 -41.400 1.00 91.50 294 TRP A CA 1
ATOM 2293 C C . TRP A 1 294 ? 34.918 3.615 -41.534 1.00 91.50 294 TRP A C 1
ATOM 2295 O O . TRP A 1 294 ? 33.816 3.079 -41.642 1.00 91.50 294 TRP A O 1
ATOM 2305 N N . LEU A 1 295 ? 35.062 4.945 -41.611 1.00 89.88 295 LEU A N 1
ATOM 2306 C CA . LEU A 1 295 ? 33.928 5.854 -41.812 1.00 89.88 295 LEU A CA 1
ATOM 2307 C C . LEU A 1 295 ? 33.208 5.584 -43.139 1.00 89.88 295 LEU A C 1
ATOM 2309 O O . LEU A 1 295 ? 31.981 5.580 -43.170 1.00 89.88 295 LEU A O 1
ATOM 2313 N N . ALA A 1 296 ? 33.955 5.329 -44.216 1.00 91.44 296 ALA A N 1
ATOM 2314 C CA . ALA A 1 296 ? 33.384 5.011 -45.523 1.00 91.44 296 ALA A CA 1
ATOM 2315 C C . ALA A 1 296 ? 32.641 3.664 -45.527 1.00 91.44 296 ALA A C 1
ATOM 2317 O O . ALA A 1 296 ? 31.547 3.573 -46.080 1.00 91.44 296 ALA A O 1
ATOM 2318 N N . ALA A 1 297 ? 33.198 2.639 -44.876 1.00 89.56 297 ALA A N 1
ATOM 2319 C CA . ALA A 1 297 ? 32.567 1.326 -44.757 1.00 89.56 297 ALA A CA 1
ATOM 2320 C C . ALA A 1 297 ? 31.270 1.372 -43.929 1.00 89.56 297 ALA A C 1
ATOM 2322 O O . ALA A 1 297 ? 30.326 0.645 -44.231 1.00 89.56 297 ALA A O 1
ATOM 2323 N N . ARG A 1 298 ? 31.201 2.252 -42.919 1.00 93.88 298 ARG A N 1
ATOM 2324 C CA . ARG A 1 298 ? 30.038 2.395 -42.026 1.00 93.88 298 ARG A CA 1
ATOM 2325 C C . ARG A 1 298 ? 28.992 3.404 -42.512 1.00 93.88 298 ARG A C 1
ATOM 2327 O O . ARG A 1 298 ? 27.870 3.395 -42.018 1.00 93.88 298 ARG A O 1
ATOM 2334 N N . ALA A 1 299 ? 29.320 4.251 -43.486 1.00 93.56 299 ALA A N 1
ATOM 2335 C CA . ALA A 1 299 ? 28.394 5.223 -44.068 1.00 93.56 299 ALA A CA 1
ATOM 2336 C C . ALA A 1 299 ? 27.026 4.642 -44.500 1.00 93.56 299 ALA A C 1
ATOM 2338 O O . ALA A 1 299 ? 26.016 5.259 -44.162 1.00 93.56 299 ALA A O 1
ATOM 2339 N N . PRO A 1 300 ? 26.931 3.485 -45.194 1.00 93.94 300 PRO A N 1
ATOM 2340 C CA . PRO A 1 300 ? 25.632 2.927 -45.575 1.00 93.94 300 PRO A CA 1
ATOM 2341 C C . PRO A 1 300 ? 24.822 2.414 -44.381 1.00 93.94 300 PRO A C 1
ATOM 2343 O O . PRO A 1 300 ? 23.600 2.521 -44.404 1.00 93.94 300 PRO A O 1
ATOM 2346 N N . GLU A 1 301 ? 25.478 1.874 -43.351 1.00 91.12 301 GLU A N 1
ATOM 2347 C CA . GLU A 1 301 ? 24.795 1.378 -42.152 1.00 91.12 301 GLU A CA 1
ATOM 2348 C C . GLU A 1 301 ? 24.258 2.542 -41.321 1.00 91.12 301 GLU A C 1
ATOM 2350 O O . GLU A 1 301 ? 23.075 2.570 -41.003 1.00 91.12 301 GLU A O 1
ATOM 2355 N N . ARG A 1 302 ? 25.071 3.587 -41.122 1.00 92.69 302 ARG A N 1
ATOM 2356 C CA . ARG A 1 302 ? 24.617 4.831 -40.487 1.00 92.69 302 ARG A CA 1
ATOM 2357 C C . ARG A 1 302 ? 23.447 5.460 -41.242 1.00 92.69 302 ARG A C 1
ATOM 2359 O O . ARG A 1 302 ? 22.483 5.878 -40.630 1.00 92.69 302 ARG A O 1
ATOM 2366 N N . ALA A 1 303 ? 23.485 5.477 -42.575 1.00 94.38 303 ALA A N 1
ATOM 2367 C CA . ALA A 1 303 ? 22.376 6.008 -43.366 1.00 94.38 303 ALA A CA 1
ATOM 2368 C C . ALA A 1 303 ? 21.073 5.198 -43.201 1.00 94.38 303 ALA A C 1
ATOM 2370 O O . ALA A 1 303 ? 19.986 5.745 -43.383 1.00 94.38 303 ALA A O 1
ATOM 2371 N N . ARG A 1 304 ? 21.160 3.897 -42.883 1.00 94.56 304 ARG A N 1
ATOM 2372 C CA . ARG A 1 304 ? 19.990 3.073 -42.539 1.00 94.56 304 ARG A CA 1
ATOM 2373 C C . ARG A 1 304 ? 19.492 3.373 -41.131 1.00 94.56 304 ARG A C 1
ATOM 2375 O O . ARG A 1 304 ? 18.284 3.518 -40.980 1.00 94.56 304 ARG A O 1
ATOM 2382 N N . GLU A 1 305 ? 20.397 3.489 -40.161 1.00 94.00 305 GLU A N 1
ATOM 2383 C CA . GLU A 1 305 ? 20.094 3.898 -38.781 1.00 94.00 305 GLU A CA 1
ATOM 2384 C C . GLU A 1 305 ? 19.417 5.278 -38.773 1.00 94.00 305 GLU A C 1
ATOM 2386 O O . GLU A 1 305 ? 18.276 5.391 -38.345 1.00 94.00 305 GLU A O 1
ATOM 2391 N N . ASP A 1 306 ? 20.023 6.287 -39.408 1.00 93.44 306 ASP A N 1
ATOM 2392 C CA . ASP A 1 306 ? 19.477 7.646 -39.524 1.00 93.44 306 ASP A CA 1
ATOM 2393 C C . ASP A 1 306 ? 18.077 7.656 -40.165 1.00 93.44 306 ASP A C 1
ATOM 2395 O O . ASP A 1 306 ? 17.206 8.448 -39.795 1.00 93.44 306 ASP A O 1
ATOM 2399 N N . LYS A 1 307 ? 17.846 6.778 -41.151 1.00 95.38 307 LYS A N 1
ATOM 2400 C CA . LYS A 1 307 ? 16.541 6.627 -41.803 1.00 95.38 307 LYS A CA 1
ATOM 2401 C C . LYS A 1 307 ? 15.519 5.947 -40.888 1.00 95.38 307 LYS A C 1
ATOM 2403 O O . LYS A 1 307 ? 14.351 6.328 -40.938 1.00 95.38 307 LYS A O 1
ATOM 2408 N N . ALA A 1 308 ? 15.928 4.953 -40.103 1.00 94.19 308 ALA A N 1
ATOM 2409 C CA . ALA A 1 308 ? 15.072 4.307 -39.112 1.00 94.19 308 ALA A CA 1
ATOM 2410 C C . ALA A 1 308 ? 14.696 5.299 -38.001 1.00 94.19 308 ALA A C 1
ATOM 2412 O O . ALA A 1 308 ? 13.514 5.518 -37.764 1.00 94.19 308 ALA A O 1
ATOM 2413 N N . ASP A 1 309 ? 15.675 6.021 -37.455 1.00 95.75 309 ASP A N 1
ATOM 2414 C CA . ASP A 1 309 ? 15.469 7.054 -36.436 1.00 95.75 309 ASP A CA 1
ATOM 2415 C C . ASP A 1 309 ? 14.589 8.208 -36.944 1.00 95.75 309 ASP A C 1
ATOM 2417 O O . ASP A 1 309 ? 13.832 8.824 -36.190 1.00 95.75 309 ASP A O 1
ATOM 2421 N N . ALA A 1 310 ? 14.689 8.558 -38.231 1.00 96.38 310 ALA A N 1
ATOM 2422 C CA . ALA A 1 310 ? 13.778 9.512 -38.858 1.00 96.38 310 ALA A CA 1
ATOM 2423 C C . ALA A 1 310 ? 12.349 8.954 -38.955 1.00 96.38 310 ALA A C 1
ATOM 2425 O O . ALA A 1 310 ? 11.407 9.654 -38.594 1.00 96.38 310 ALA A O 1
ATOM 2426 N N . ALA A 1 311 ? 12.186 7.696 -39.377 1.00 95.25 311 ALA A N 1
ATOM 2427 C CA . ALA A 1 311 ? 10.878 7.051 -39.462 1.00 95.25 311 ALA A CA 1
ATOM 2428 C C . ALA A 1 311 ? 10.199 6.930 -38.087 1.00 95.25 311 ALA A C 1
ATOM 2430 O O . ALA A 1 311 ? 8.998 7.176 -37.983 1.00 95.25 311 ALA A O 1
ATOM 2431 N N . ASP A 1 312 ? 10.958 6.626 -37.034 1.00 94.69 312 ASP A N 1
ATOM 2432 C CA . ASP A 1 312 ? 10.445 6.547 -35.665 1.00 94.69 312 ASP A CA 1
ATOM 2433 C C . ASP A 1 312 ? 10.016 7.923 -35.141 1.00 94.69 312 ASP A C 1
ATOM 2435 O O . ASP A 1 312 ? 8.949 8.057 -34.537 1.00 94.69 312 ASP A O 1
ATOM 2439 N N . ARG A 1 313 ? 10.794 8.977 -35.430 1.00 94.88 313 ARG A N 1
ATOM 2440 C CA . ARG A 1 313 ? 10.407 10.360 -35.105 1.00 94.88 313 ARG A CA 1
ATOM 2441 C C . ARG A 1 313 ? 9.144 10.794 -35.843 1.00 94.88 313 ARG A C 1
ATOM 2443 O O . ARG A 1 313 ? 8.267 11.397 -35.223 1.00 94.88 313 ARG A O 1
ATOM 2450 N N . ASP A 1 314 ? 9.028 10.463 -37.126 1.00 95.06 314 ASP A N 1
ATOM 2451 C CA . ASP A 1 314 ? 7.844 10.769 -37.931 1.00 95.06 314 ASP A CA 1
ATOM 2452 C C . ASP A 1 314 ? 6.612 10.007 -37.418 1.00 95.06 314 ASP A C 1
ATOM 2454 O O . ASP A 1 314 ? 5.538 10.593 -37.272 1.00 95.06 314 ASP A O 1
ATOM 2458 N N . ALA A 1 315 ? 6.762 8.725 -37.070 1.00 93.69 315 ALA A N 1
ATOM 2459 C CA . ALA A 1 315 ? 5.693 7.915 -36.493 1.00 93.69 315 ALA A CA 1
ATOM 2460 C C . ALA A 1 315 ? 5.244 8.450 -35.124 1.00 93.69 315 ALA A C 1
ATOM 2462 O O . ALA A 1 315 ? 4.046 8.572 -34.874 1.00 93.69 315 ALA A O 1
ATOM 2463 N N . ALA A 1 316 ? 6.182 8.832 -34.254 1.00 93.69 316 ALA A N 1
ATOM 2464 C CA . ALA A 1 316 ? 5.865 9.439 -32.964 1.00 93.69 316 ALA A CA 1
ATOM 2465 C C . ALA A 1 316 ? 5.151 10.792 -33.126 1.00 93.69 316 ALA A C 1
ATOM 2467 O O . ALA A 1 316 ? 4.205 11.082 -32.394 1.00 93.69 316 ALA A O 1
ATOM 2468 N N . ALA A 1 317 ? 5.562 11.615 -34.097 1.00 94.38 317 ALA A N 1
ATOM 2469 C CA . ALA A 1 317 ? 4.893 12.877 -34.408 1.00 94.38 317 ALA A CA 1
ATOM 2470 C C . ALA A 1 317 ? 3.465 12.655 -34.934 1.00 94.38 317 ALA A C 1
ATOM 2472 O O . ALA A 1 317 ? 2.543 13.351 -34.508 1.00 94.38 317 ALA A O 1
ATOM 2473 N N . GLN A 1 318 ? 3.262 11.655 -35.799 1.00 94.69 318 GLN A N 1
ATOM 2474 C CA . GLN A 1 318 ? 1.932 11.264 -36.276 1.00 94.69 318 GLN A CA 1
ATOM 2475 C C . GLN A 1 318 ? 1.044 10.772 -35.132 1.00 94.69 318 GLN A C 1
ATOM 2477 O O . GLN A 1 318 ? -0.077 11.248 -34.995 1.00 94.69 318 GLN A O 1
ATOM 2482 N N . GLN A 1 319 ? 1.557 9.900 -34.260 1.00 92.88 319 GLN A N 1
ATOM 2483 C CA . GLN A 1 319 ? 0.820 9.421 -33.087 1.00 92.88 319 GLN A CA 1
ATOM 2484 C C . GLN A 1 319 ? 0.429 10.560 -32.142 1.00 92.88 319 GLN A C 1
ATOM 2486 O O . GLN A 1 319 ? -0.689 10.571 -31.634 1.00 92.88 319 GLN A O 1
ATOM 2491 N N . ARG A 1 320 ? 1.317 11.540 -31.921 1.00 91.12 320 ARG A N 1
ATOM 2492 C CA . ARG A 1 320 ? 1.001 12.736 -31.123 1.00 91.12 320 ARG A CA 1
ATOM 2493 C C . ARG A 1 320 ? -0.102 13.568 -31.770 1.00 91.12 320 ARG A C 1
ATOM 2495 O O . ARG A 1 320 ? -1.056 13.912 -31.087 1.00 91.12 320 ARG A O 1
ATOM 2502 N N . ALA A 1 321 ? -0.015 13.825 -33.074 1.00 92.94 321 ALA A N 1
ATOM 2503 C CA . ALA A 1 321 ? -1.051 14.559 -33.800 1.00 92.94 321 ALA A CA 1
ATOM 2504 C C . ALA A 1 321 ? -2.397 13.808 -33.814 1.00 92.94 321 ALA A C 1
ATOM 2506 O O . ALA A 1 321 ? -3.459 14.422 -33.734 1.00 92.94 321 ALA A O 1
ATOM 2507 N N . ASP A 1 322 ? -2.379 12.478 -33.900 1.00 92.69 322 ASP A N 1
ATOM 2508 C CA . ASP A 1 322 ? -3.578 11.642 -33.790 1.00 92.69 322 ASP A CA 1
ATOM 2509 C C . ASP A 1 322 ? -4.182 11.716 -32.389 1.00 92.69 322 ASP A C 1
ATOM 2511 O O . ASP A 1 322 ? -5.393 11.886 -32.258 1.00 92.69 322 ASP A O 1
ATOM 2515 N N . ALA A 1 323 ? -3.349 11.641 -31.351 1.00 89.12 323 ALA A N 1
ATOM 2516 C CA . ALA A 1 323 ? -3.778 11.773 -29.966 1.00 89.12 323 ALA A CA 1
ATOM 2517 C C . ALA A 1 323 ? -4.362 13.165 -29.678 1.00 89.12 323 ALA A C 1
ATOM 2519 O O . ALA A 1 323 ? -5.406 13.253 -29.040 1.00 89.12 323 ALA A O 1
ATOM 2520 N N . GLU A 1 324 ? -3.748 14.236 -30.190 1.00 87.69 324 GLU A N 1
ATOM 2521 C CA . GLU A 1 324 ? -4.279 15.605 -30.106 1.00 87.69 324 GLU A CA 1
ATOM 2522 C C . GLU A 1 324 ? -5.644 15.711 -30.792 1.00 87.69 324 GLU A C 1
ATOM 2524 O O . GLU A 1 324 ? -6.597 16.205 -30.195 1.00 87.69 324 GLU A O 1
ATOM 2529 N N . ARG A 1 325 ? -5.789 15.157 -32.004 1.00 91.88 325 ARG A N 1
ATOM 2530 C CA . ARG A 1 325 ? -7.080 15.131 -32.709 1.00 91.88 325 ARG A CA 1
ATOM 2531 C C . ARG A 1 325 ? -8.147 14.344 -31.953 1.00 91.88 325 ARG A C 1
ATOM 2533 O O . ARG A 1 325 ? -9.288 14.790 -31.885 1.00 91.88 325 ARG A O 1
ATOM 2540 N N . GLN A 1 326 ? -7.792 13.194 -31.383 1.00 89.50 326 GLN A N 1
ATOM 2541 C CA . GLN A 1 326 ? -8.712 12.389 -30.575 1.00 89.50 326 GLN A CA 1
ATOM 2542 C C . GLN A 1 326 ? -9.095 13.101 -29.275 1.00 89.50 326 GLN A C 1
ATOM 2544 O O . GLN A 1 326 ? -10.254 13.043 -28.870 1.00 89.50 326 GLN A O 1
ATOM 2549 N N . ALA A 1 327 ? -8.151 13.798 -28.637 1.00 83.94 327 ALA A N 1
ATOM 2550 C CA . ALA A 1 327 ? -8.413 14.608 -27.454 1.00 83.94 327 ALA A CA 1
ATOM 2551 C C . ALA A 1 327 ? -9.357 15.774 -27.780 1.00 83.94 327 ALA A C 1
ATOM 2553 O O . ALA A 1 327 ? -10.337 15.976 -27.065 1.00 83.94 327 ALA A O 1
ATOM 2554 N N . ASP A 1 328 ? -9.124 16.482 -28.887 1.00 84.12 328 ASP A N 1
ATOM 2555 C CA . ASP A 1 328 ? -9.995 17.559 -29.362 1.00 84.12 328 ASP A CA 1
ATOM 2556 C C . ASP A 1 328 ? -11.403 17.048 -29.701 1.00 84.12 328 ASP A C 1
ATOM 2558 O O . ASP A 1 328 ? -12.399 17.672 -29.329 1.00 84.12 328 ASP A O 1
ATOM 2562 N N . GLU A 1 329 ? -11.513 15.896 -30.368 1.00 87.81 329 GLU A N 1
ATOM 2563 C CA . GLU A 1 329 ? -12.799 15.268 -30.686 1.00 87.81 329 GLU A CA 1
ATOM 2564 C C . GLU A 1 329 ? -13.549 14.842 -29.416 1.00 87.81 329 GLU A C 1
ATOM 2566 O O . GLU A 1 329 ? -14.749 15.090 -29.282 1.00 87.81 329 GLU A O 1
ATOM 2571 N N . PHE A 1 330 ? -12.843 14.263 -28.447 1.00 83.62 330 PHE A N 1
ATOM 2572 C CA . PHE A 1 330 ? -13.404 13.884 -27.154 1.00 83.62 330 PHE A CA 1
ATOM 2573 C C . PHE A 1 330 ? -13.886 15.103 -26.354 1.00 83.62 330 PHE A C 1
ATOM 2575 O O . PHE A 1 330 ? -14.998 15.103 -25.819 1.00 83.62 330 PHE A O 1
ATOM 2582 N N . LEU A 1 331 ? -13.100 16.183 -26.327 1.00 79.81 331 LEU A N 1
ATOM 2583 C CA . LEU A 1 331 ? -13.497 17.450 -25.710 1.00 79.81 331 LEU A CA 1
ATOM 2584 C C . LEU A 1 331 ? -14.709 18.071 -26.416 1.00 79.81 331 LEU A C 1
ATOM 2586 O O . LEU A 1 331 ? -15.598 18.610 -25.755 1.00 79.81 331 LEU A O 1
ATOM 2590 N N . ALA A 1 332 ? -14.792 17.953 -27.743 1.00 79.19 332 ALA A N 1
ATOM 2591 C CA . ALA A 1 332 ? -15.947 18.406 -28.510 1.00 79.19 332 ALA A CA 1
ATOM 2592 C C . ALA A 1 332 ? -17.221 17.598 -28.200 1.00 79.19 332 ALA A C 1
ATOM 2594 O O . ALA A 1 332 ? -18.307 18.175 -28.199 1.00 79.19 332 ALA A O 1
ATOM 2595 N N . GLN A 1 333 ? -17.104 16.297 -27.904 1.00 78.00 333 GLN A N 1
ATOM 2596 C CA . GLN A 1 333 ? -18.229 15.450 -27.481 1.00 78.00 333 GLN A CA 1
ATOM 2597 C C . GLN A 1 333 ? -18.703 15.760 -26.053 1.00 78.00 333 GLN A C 1
ATOM 2599 O O . GLN A 1 333 ? -19.896 15.670 -25.767 1.00 78.00 333 GLN A O 1
ATOM 2604 N N . LEU A 1 334 ? -17.783 16.131 -25.159 1.00 73.25 334 LEU A N 1
ATOM 2605 C CA . LEU A 1 334 ? -18.084 16.481 -23.767 1.00 73.25 334 LEU A CA 1
ATOM 2606 C C . LEU A 1 334 ? -18.665 17.886 -23.595 1.00 73.25 334 LEU A C 1
ATOM 2608 O O . LEU A 1 334 ? -19.284 18.159 -22.566 1.00 73.25 334 LEU A O 1
ATOM 2612 N N . ALA A 1 335 ? -18.474 18.783 -24.564 1.00 62.56 335 ALA A N 1
ATOM 2613 C CA . ALA A 1 335 ? -19.025 20.127 -24.501 1.00 62.56 335 ALA A CA 1
ATOM 2614 C C . ALA A 1 335 ? -20.564 20.083 -24.648 1.00 62.56 335 ALA A C 1
ATOM 2616 O O . ALA A 1 335 ? -21.065 19.784 -25.737 1.00 62.56 335 ALA A O 1
ATOM 2617 N N . PRO A 1 336 ? -21.357 20.414 -23.606 1.00 53.03 336 PRO A N 1
ATOM 2618 C CA . PRO A 1 336 ? -22.790 20.603 -23.784 1.00 53.03 336 PRO A CA 1
ATOM 2619 C C . PRO A 1 336 ? -23.015 21.762 -24.762 1.00 53.03 336 PRO A C 1
ATOM 2621 O O . PRO A 1 336 ? -22.296 22.764 -24.716 1.00 53.03 336 PRO A O 1
ATOM 2624 N N . GLN A 1 337 ? -24.005 21.615 -25.648 1.00 51.78 337 GLN A N 1
ATOM 2625 C CA . GLN A 1 337 ? -24.408 22.603 -26.659 1.00 51.78 337 GLN A CA 1
ATOM 2626 C C . GLN A 1 337 ? -24.544 24.007 -26.025 1.00 51.78 337 GLN A C 1
ATOM 2628 O O . GLN A 1 337 ? -25.595 24.341 -25.484 1.00 51.78 337 GLN A O 1
ATOM 2633 N N . GLY A 1 338 ? -23.481 24.821 -26.047 1.00 52.88 338 GLY A N 1
ATOM 2634 C CA . GLY A 1 338 ? -23.496 26.180 -25.488 1.00 52.88 338 GLY A CA 1
ATOM 2635 C C . GLY A 1 338 ? -22.215 26.686 -24.818 1.00 52.88 338 GLY A C 1
ATOM 2636 O O . GLY A 1 338 ? -22.070 27.897 -24.686 1.00 52.88 338 GLY A O 1
ATOM 2637 N N . LEU A 1 339 ? -21.259 25.832 -24.440 1.00 55.09 339 LEU A N 1
ATOM 2638 C CA . LEU A 1 339 ? -20.000 26.284 -23.821 1.00 55.09 339 LEU A CA 1
ATOM 2639 C C . LEU A 1 339 ? -18.798 25.874 -24.672 1.00 55.09 339 LEU A C 1
ATOM 2641 O O . LEU A 1 339 ? -18.093 24.917 -24.374 1.00 55.09 339 LEU A O 1
ATOM 2645 N N . ARG A 1 340 ? -18.549 26.635 -25.744 1.00 49.72 340 ARG A N 1
ATOM 2646 C CA . ARG A 1 340 ? -17.213 26.704 -26.350 1.00 49.72 340 ARG A CA 1
ATOM 2647 C C . ARG A 1 340 ? -16.420 27.793 -25.623 1.00 49.72 340 ARG A C 1
ATOM 2649 O O . ARG A 1 340 ? -16.721 28.968 -25.841 1.00 49.72 340 ARG A O 1
ATOM 2656 N N . PRO A 1 341 ? -15.426 27.471 -24.779 1.00 51.12 341 PRO A N 1
ATOM 2657 C CA . PRO A 1 341 ? -14.503 28.487 -24.310 1.00 51.12 341 PRO A CA 1
ATOM 2658 C C . PRO A 1 341 ? -13.595 28.900 -25.475 1.00 51.12 341 PRO A C 1
ATOM 2660 O O . PRO A 1 341 ? -12.985 28.081 -26.158 1.00 51.12 341 PRO A O 1
ATOM 2663 N N . SER A 1 342 ? -13.546 30.204 -25.723 1.00 53.12 342 SER A N 1
ATOM 2664 C CA . SER A 1 342 ? -12.626 30.850 -26.653 1.00 53.12 342 SER A CA 1
ATOM 2665 C C . SER A 1 342 ? -11.179 30.578 -26.230 1.00 53.12 342 SER A C 1
ATOM 2667 O O . SER A 1 342 ? -10.705 31.250 -25.322 1.00 53.12 342 SER A O 1
ATOM 2669 N N . GLY A 1 343 ? -10.497 29.629 -26.882 1.00 53.84 343 GLY A N 1
ATOM 2670 C CA . GLY A 1 343 ? -9.046 29.601 -27.159 1.00 53.84 343 GLY A CA 1
ATOM 2671 C C . GLY A 1 343 ? -8.030 29.844 -26.030 1.00 53.84 343 GLY A C 1
ATOM 2672 O O . GLY A 1 343 ? -6.844 29.959 -26.323 1.00 53.84 343 GLY A O 1
ATOM 2673 N N . ALA A 1 344 ? -8.440 29.951 -24.769 1.00 51.19 344 ALA A N 1
ATOM 2674 C CA . ALA A 1 344 ? -7.564 30.252 -23.647 1.00 51.19 344 ALA A CA 1
ATOM 2675 C C . ALA A 1 344 ? -7.306 28.965 -22.849 1.00 51.19 344 ALA A C 1
ATOM 2677 O O . ALA A 1 344 ? -8.269 28.336 -22.401 1.00 51.19 344 ALA A O 1
ATOM 2678 N N . PRO A 1 345 ? -6.038 28.555 -22.657 1.00 46.00 345 PRO A N 1
ATOM 2679 C CA . PRO A 1 345 ? -5.728 27.353 -21.899 1.00 46.00 345 PRO A CA 1
ATOM 2680 C C . PRO A 1 345 ? -6.160 27.535 -20.440 1.00 46.00 345 PRO A C 1
ATOM 2682 O O . PRO A 1 345 ? -5.739 28.476 -19.762 1.00 46.00 345 PRO A O 1
ATOM 2685 N N . LEU A 1 346 ? -7.003 26.622 -19.955 1.00 49.34 346 LEU A N 1
ATOM 2686 C CA . LEU A 1 346 ? -7.338 26.513 -18.539 1.00 49.34 346 LEU A CA 1
ATOM 2687 C C . LEU A 1 346 ? -6.068 26.116 -17.781 1.00 49.34 346 LEU A C 1
ATOM 2689 O O . LEU A 1 346 ? -5.555 25.007 -17.917 1.00 49.34 346 LEU A O 1
ATOM 2693 N N . LYS A 1 347 ? -5.537 27.058 -17.005 1.00 43.66 347 LYS A N 1
ATOM 2694 C CA . LYS A 1 347 ? -4.349 26.869 -16.174 1.00 43.66 347 LYS A CA 1
ATOM 2695 C C . LYS A 1 347 ? -4.751 26.064 -14.936 1.00 43.66 347 LYS A C 1
ATOM 2697 O O . LYS A 1 347 ? -5.230 26.623 -13.956 1.00 43.66 347 LYS A O 1
ATOM 2702 N N . LEU A 1 348 ? -4.592 24.745 -15.002 1.00 46.12 348 LEU A N 1
ATOM 2703 C CA . LEU A 1 348 ? -4.702 23.857 -13.846 1.00 46.12 348 LEU A CA 1
ATOM 2704 C C . LEU A 1 348 ? -3.491 24.119 -12.938 1.00 46.12 348 LEU A C 1
ATOM 2706 O O . LEU A 1 348 ? -2.373 23.710 -13.242 1.00 46.12 348 LEU A O 1
ATOM 2710 N N . GLN A 1 349 ? -3.692 24.873 -11.856 1.00 38.56 349 GLN A N 1
ATOM 2711 C CA . GLN A 1 349 ? -2.680 25.039 -10.814 1.00 38.56 349 GLN A CA 1
ATOM 2712 C C . GLN A 1 349 ? -2.638 23.762 -9.973 1.00 38.56 349 GLN A C 1
ATOM 2714 O O . GLN A 1 349 ? -3.416 23.589 -9.042 1.00 38.56 349 GLN A O 1
ATOM 2719 N N . VAL A 1 350 ? -1.737 22.851 -10.330 1.00 45.66 350 VAL A N 1
ATOM 2720 C CA . VAL A 1 350 ? -1.346 21.738 -9.462 1.00 45.66 350 VAL A CA 1
ATOM 2721 C C . VAL A 1 350 ? -0.338 22.292 -8.455 1.00 45.66 350 VAL A C 1
ATOM 2723 O O . VAL A 1 350 ? 0.778 22.651 -8.828 1.00 45.66 350 VAL A O 1
ATOM 2726 N N . HIS A 1 351 ? -0.738 22.423 -7.190 1.00 36.00 351 HIS A N 1
ATOM 2727 C CA . HIS A 1 351 ? 0.169 22.779 -6.099 1.00 36.00 351 HIS A CA 1
ATOM 2728 C C . HIS A 1 351 ? 1.070 21.584 -5.778 1.00 36.00 351 HIS A C 1
ATOM 2730 O O . HIS A 1 351 ? 0.742 20.744 -4.948 1.00 36.00 351 HIS A O 1
ATOM 2736 N N . ARG A 1 352 ? 2.205 21.490 -6.471 1.00 40.28 352 ARG A N 1
ATOM 2737 C CA . ARG A 1 352 ? 3.314 20.617 -6.084 1.00 40.28 352 ARG A CA 1
ATOM 2738 C C . ARG A 1 352 ? 4.196 21.402 -5.112 1.00 40.28 352 ARG A C 1
ATOM 2740 O O . ARG A 1 352 ? 4.797 22.401 -5.504 1.00 40.28 352 ARG A O 1
ATOM 2747 N N . HIS A 1 353 ? 4.211 21.002 -3.844 1.00 41.28 353 HIS A N 1
ATOM 2748 C CA . HIS A 1 353 ? 5.073 21.583 -2.814 1.00 41.28 353 HIS A CA 1
ATOM 2749 C C . HIS A 1 353 ? 6.518 21.069 -2.975 1.00 41.28 353 HIS A C 1
ATOM 2751 O O . HIS A 1 353 ? 7.000 20.312 -2.147 1.00 41.28 353 HIS A O 1
ATOM 2757 N N . ASP A 1 354 ? 7.213 21.480 -4.039 1.00 43.69 354 ASP A N 1
ATOM 2758 C CA . ASP A 1 354 ? 8.669 21.295 -4.178 1.00 43.69 354 ASP A CA 1
ATOM 2759 C C . ASP A 1 354 ? 9.388 22.517 -3.576 1.00 43.69 354 ASP A C 1
ATOM 2761 O O . ASP A 1 354 ? 9.937 23.362 -4.288 1.00 43.69 354 ASP A O 1
ATOM 2765 N N . ALA A 1 355 ? 9.320 22.675 -2.251 1.00 50.34 355 ALA A N 1
ATOM 2766 C CA . ALA A 1 355 ? 10.136 23.664 -1.547 1.00 50.34 355 ALA A CA 1
ATOM 2767 C C . ALA A 1 355 ? 11.503 23.036 -1.210 1.00 50.34 355 ALA A C 1
ATOM 2769 O O . ALA A 1 355 ? 11.531 21.941 -0.650 1.00 50.34 355 ALA A O 1
ATOM 2770 N N . PRO A 1 356 ? 12.636 23.688 -1.537 1.00 53.62 356 PRO A N 1
ATOM 2771 C CA . PRO A 1 356 ? 13.955 23.138 -1.243 1.00 53.62 356 PRO A CA 1
ATOM 2772 C C . PRO A 1 356 ? 14.160 23.003 0.277 1.00 53.62 356 PRO A C 1
ATOM 2774 O O . PRO A 1 356 ? 13.760 23.912 1.009 1.00 53.62 356 PRO A O 1
ATOM 2777 N N . PRO A 1 357 ? 14.792 21.918 0.759 1.00 60.59 357 PRO A N 1
ATOM 2778 C CA . PRO A 1 357 ? 15.070 21.728 2.178 1.00 60.59 357 PRO A CA 1
ATOM 2779 C C . PRO A 1 357 ? 15.981 22.841 2.708 1.00 60.59 357 PRO A C 1
ATOM 2781 O O . PRO A 1 357 ? 17.018 23.142 2.111 1.00 60.59 357 PRO A O 1
ATOM 2784 N N . VAL A 1 358 ? 15.607 23.464 3.829 1.00 63.19 358 VAL A N 1
ATOM 2785 C CA . VAL A 1 358 ? 16.345 24.609 4.389 1.00 63.19 358 VAL A CA 1
ATOM 2786 C C . VAL A 1 358 ? 16.838 24.296 5.798 1.00 63.19 358 VAL A C 1
ATOM 2788 O O . VAL A 1 358 ? 16.050 23.972 6.682 1.00 63.19 358 VAL A O 1
ATOM 2791 N N . HIS A 1 359 ? 18.142 24.463 6.026 1.00 62.28 359 HIS A N 1
ATOM 2792 C CA . HIS A 1 359 ? 18.715 24.588 7.366 1.00 62.28 359 HIS A CA 1
ATOM 2793 C C . HIS A 1 359 ? 18.740 26.074 7.744 1.00 62.28 359 HIS A C 1
ATOM 2795 O O . HIS A 1 359 ? 19.357 26.879 7.042 1.00 62.28 359 HIS A O 1
ATOM 2801 N N . MET A 1 360 ? 18.079 26.458 8.835 1.00 70.00 360 MET A N 1
ATOM 2802 C CA . MET A 1 360 ? 17.928 27.862 9.228 1.00 70.00 360 MET A CA 1
ATOM 2803 C C . MET A 1 360 ? 18.595 28.172 10.569 1.00 70.00 360 MET A C 1
ATOM 2805 O O . MET A 1 360 ? 18.618 27.356 11.485 1.00 70.00 360 MET A O 1
ATOM 2809 N N . ASP A 1 361 ? 19.101 29.397 10.715 1.00 75.19 361 ASP A N 1
ATOM 2810 C CA . ASP A 1 361 ? 19.621 29.877 11.996 1.00 75.19 361 ASP A CA 1
ATOM 2811 C C . ASP A 1 361 ? 18.489 30.046 13.025 1.00 75.19 361 ASP A C 1
ATOM 2813 O O . ASP A 1 361 ? 17.419 30.578 12.717 1.00 75.19 361 ASP A O 1
ATOM 2817 N N . ALA A 1 362 ? 18.750 29.691 14.288 1.00 70.88 362 ALA A N 1
ATOM 2818 C CA . ALA A 1 362 ? 17.771 29.760 15.383 1.00 70.88 362 ALA A CA 1
ATOM 2819 C C . ALA A 1 362 ? 17.118 31.148 15.556 1.00 70.88 362 ALA A C 1
ATOM 2821 O O . ALA A 1 362 ? 15.937 31.258 15.891 1.00 70.88 362 ALA A O 1
ATOM 2822 N N . ALA A 1 363 ? 17.866 32.225 15.289 1.00 72.06 363 ALA A N 1
ATOM 2823 C CA . ALA A 1 363 ? 17.351 33.593 15.348 1.00 72.06 363 ALA A CA 1
ATOM 2824 C C . ALA A 1 363 ? 16.318 33.890 14.247 1.00 72.06 363 ALA A C 1
ATOM 2826 O O . ALA A 1 363 ? 15.380 34.652 14.477 1.00 72.06 363 ALA A O 1
ATOM 2827 N N . HIS A 1 364 ? 16.470 33.273 13.072 1.00 74.88 364 HIS A N 1
ATOM 2828 C CA . HIS A 1 364 ? 15.552 33.428 11.949 1.00 74.88 364 HIS A CA 1
ATOM 2829 C C . HIS A 1 364 ? 14.268 32.622 12.177 1.00 74.88 364 HIS A C 1
ATOM 2831 O O . HIS A 1 364 ? 13.167 33.140 11.996 1.00 74.88 364 HIS A O 1
ATOM 2837 N N . VAL A 1 365 ? 14.405 31.393 12.689 1.00 76.00 365 VAL A N 1
ATOM 2838 C CA . VAL A 1 365 ? 13.278 30.509 13.025 1.00 76.00 365 VAL A CA 1
ATOM 2839 C C . VAL A 1 365 ? 12.374 31.113 14.099 1.00 76.00 365 VAL A C 1
ATOM 2841 O O . VAL A 1 365 ? 11.158 30.988 14.010 1.00 76.00 365 VAL A O 1
ATOM 2844 N N . LYS A 1 366 ? 12.917 31.848 15.076 1.00 73.88 366 LYS A N 1
ATOM 2845 C CA . LYS A 1 366 ? 12.124 32.500 16.135 1.00 73.88 366 LYS A CA 1
ATOM 2846 C C . LYS A 1 366 ? 11.197 33.620 15.629 1.00 73.88 366 LYS A C 1
ATOM 2848 O O . LYS A 1 366 ? 10.213 33.933 16.294 1.00 73.88 366 LYS A O 1
ATOM 2853 N N . GLY A 1 367 ? 11.501 34.226 14.478 1.00 77.62 367 GLY A N 1
ATOM 2854 C CA . GLY A 1 367 ? 10.696 35.297 13.875 1.00 77.62 367 GLY A CA 1
ATOM 2855 C C . GLY A 1 367 ? 9.562 34.813 12.966 1.00 77.62 367 GLY A C 1
ATOM 2856 O O . GLY A 1 367 ? 8.723 35.618 12.566 1.00 77.62 367 GLY A O 1
ATOM 2857 N N . LEU A 1 368 ? 9.530 33.519 12.629 1.00 82.81 368 LEU A N 1
ATOM 2858 C CA . LEU A 1 368 ? 8.544 32.932 11.723 1.00 82.81 368 LEU A CA 1
ATOM 2859 C C . LEU A 1 368 ? 7.207 32.678 12.429 1.00 82.81 368 LEU A C 1
ATOM 2861 O O . LEU A 1 368 ? 7.161 32.120 13.532 1.00 82.81 368 LEU A O 1
ATOM 2865 N N . THR A 1 369 ? 6.109 33.042 11.763 1.00 87.19 369 THR A N 1
ATOM 2866 C CA . THR A 1 369 ? 4.755 32.647 12.173 1.00 87.19 369 THR A CA 1
ATOM 2867 C C . THR A 1 369 ? 4.601 31.127 12.066 1.00 87.19 369 THR A C 1
ATOM 2869 O O . THR A 1 369 ? 5.305 30.486 11.288 1.00 87.19 369 THR A O 1
ATOM 2872 N N . ARG A 1 370 ? 3.684 30.535 12.843 1.00 82.25 370 ARG A N 1
ATOM 2873 C CA . ARG A 1 370 ? 3.433 29.080 12.847 1.00 82.25 370 ARG A CA 1
ATOM 2874 C C . ARG A 1 370 ? 3.188 28.527 11.438 1.00 82.25 370 ARG A C 1
ATOM 2876 O O . ARG A 1 370 ? 3.844 27.585 11.022 1.00 82.25 370 ARG A O 1
ATOM 2883 N N . GLU A 1 371 ? 2.307 29.174 10.678 1.00 83.69 371 GLU A N 1
ATOM 2884 C CA . GLU A 1 371 ? 1.978 28.777 9.301 1.00 83.69 371 GLU A CA 1
ATOM 2885 C C . GLU A 1 371 ? 3.197 28.830 8.369 1.00 83.69 371 GLU A C 1
ATOM 2887 O O . GLU A 1 371 ? 3.391 27.939 7.548 1.00 83.69 371 GLU A O 1
ATOM 2892 N N . ALA A 1 372 ? 4.055 29.844 8.526 1.00 83.38 372 ALA A N 1
ATOM 2893 C CA . ALA A 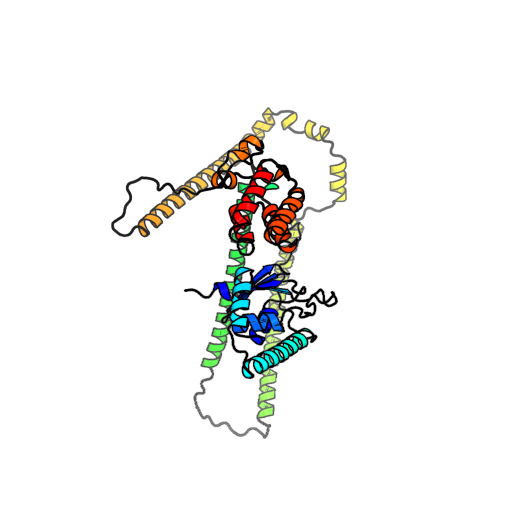1 372 ? 5.270 29.969 7.729 1.00 83.38 372 ALA A CA 1
ATOM 2894 C C . ALA A 1 372 ? 6.335 28.935 8.125 1.00 83.38 372 ALA A C 1
ATOM 2896 O O . ALA A 1 372 ? 7.053 28.453 7.256 1.00 83.38 372 ALA A O 1
ATOM 2897 N N . ALA A 1 373 ? 6.427 28.570 9.408 1.00 83.19 373 ALA A N 1
ATOM 2898 C CA . ALA A 1 373 ? 7.317 27.507 9.868 1.00 83.19 373 ALA A CA 1
ATOM 2899 C C . ALA A 1 373 ? 6.867 26.133 9.346 1.00 83.19 373 ALA A C 1
ATOM 2901 O O . ALA A 1 373 ? 7.698 25.350 8.900 1.00 83.19 373 ALA A O 1
ATOM 2902 N N . TRP A 1 374 ? 5.561 25.858 9.348 1.00 88.44 374 TRP A N 1
ATOM 2903 C CA . TRP A 1 374 ? 4.998 24.576 8.905 1.00 88.44 374 TRP A CA 1
ATOM 2904 C C . TRP A 1 374 ? 5.042 24.388 7.386 1.00 88.44 374 TRP A C 1
ATOM 2906 O O . TRP A 1 374 ? 5.064 23.258 6.909 1.00 88.44 374 TRP A O 1
ATOM 2916 N N . ALA A 1 375 ? 5.083 25.481 6.622 1.00 84.31 375 ALA A N 1
ATOM 2917 C CA . ALA A 1 375 ? 5.232 25.443 5.168 1.00 84.31 375 ALA A CA 1
ATOM 2918 C C . ALA A 1 375 ? 6.666 25.125 4.700 1.00 84.31 375 ALA A C 1
ATOM 2920 O O . ALA A 1 375 ? 6.874 24.866 3.513 1.00 84.31 375 ALA A O 1
ATOM 2921 N N . LEU A 1 376 ? 7.655 25.181 5.597 1.00 84.31 376 LEU A N 1
ATOM 2922 C CA . LEU A 1 376 ? 9.049 24.876 5.285 1.00 84.31 376 LEU A CA 1
ATOM 2923 C C . LEU A 1 376 ? 9.330 23.384 5.470 1.00 84.31 376 LEU A C 1
ATOM 2925 O O . LEU A 1 376 ? 8.917 22.773 6.458 1.00 84.31 376 LEU A O 1
ATOM 2929 N N . VAL A 1 377 ? 10.088 22.826 4.526 1.00 83.62 377 VAL A N 1
ATOM 2930 C CA . VAL A 1 377 ? 10.540 21.435 4.559 1.00 83.62 377 VAL A CA 1
ATOM 2931 C C . VAL A 1 377 ? 11.900 21.381 5.267 1.00 83.62 377 VAL A C 1
ATOM 2933 O O . VAL A 1 377 ? 12.847 22.034 4.809 1.00 83.62 377 VAL A O 1
ATOM 2936 N N . PRO A 1 378 ? 12.025 20.643 6.387 1.00 84.69 378 PRO A N 1
ATOM 2937 C CA . PRO A 1 378 ? 13.311 20.412 7.032 1.00 84.69 378 PRO A CA 1
ATOM 2938 C C . PRO A 1 378 ? 14.280 19.680 6.098 1.00 84.69 378 PRO A C 1
ATOM 2940 O O . PRO A 1 378 ? 13.871 18.896 5.244 1.00 84.69 378 PRO A O 1
ATOM 2943 N N . ALA A 1 379 ? 15.582 19.902 6.273 1.00 82.06 379 ALA A N 1
ATOM 2944 C CA . ALA A 1 379 ? 16.607 19.148 5.554 1.00 82.06 379 ALA A CA 1
ATOM 2945 C C . ALA A 1 379 ? 16.766 17.736 6.136 1.00 82.06 379 ALA A C 1
ATOM 2947 O O . ALA A 1 379 ? 17.726 17.470 6.856 1.00 82.06 379 ALA A O 1
ATOM 2948 N N . TRP A 1 380 ? 15.814 16.850 5.831 1.00 82.50 380 TRP A N 1
ATOM 2949 C CA . TRP A 1 380 ? 15.737 15.486 6.365 1.00 82.50 380 TRP A CA 1
ATOM 2950 C C . TRP A 1 380 ? 17.050 14.700 6.228 1.00 82.50 380 TRP A C 1
ATOM 2952 O O . TRP A 1 380 ? 17.474 14.068 7.189 1.00 82.50 380 TRP A O 1
ATOM 2962 N N . ASP A 1 381 ? 17.763 14.846 5.106 1.00 80.50 381 ASP A N 1
ATOM 2963 C CA . ASP A 1 381 ? 19.034 14.148 4.836 1.00 80.50 381 ASP A CA 1
ATOM 2964 C C . ASP A 1 381 ? 20.170 14.492 5.816 1.00 80.50 381 ASP A C 1
ATOM 2966 O O . ASP A 1 381 ? 21.127 13.732 5.967 1.00 80.50 381 ASP A O 1
ATOM 2970 N N . ALA A 1 382 ? 20.099 15.655 6.467 1.00 76.62 382 ALA A N 1
ATOM 2971 C CA . ALA A 1 382 ? 21.126 16.147 7.383 1.00 76.62 382 ALA A CA 1
ATOM 2972 C C . ALA A 1 382 ? 20.737 16.000 8.865 1.00 76.62 382 ALA A C 1
ATOM 2974 O O . ALA A 1 382 ? 21.512 16.393 9.741 1.00 76.62 382 ALA A O 1
ATOM 2975 N N . LEU A 1 383 ? 19.544 15.472 9.157 1.00 81.62 383 LEU A N 1
ATOM 2976 C CA . LEU A 1 383 ? 18.978 15.406 10.501 1.00 81.62 383 LEU A CA 1
ATOM 2977 C C . LEU A 1 383 ? 19.066 13.992 11.073 1.00 81.62 383 LEU A C 1
ATOM 2979 O O . LEU A 1 383 ? 18.615 13.024 10.470 1.00 81.62 383 LEU A O 1
ATOM 2983 N N . ASP A 1 384 ? 19.570 13.883 12.302 1.00 82.56 384 ASP A N 1
ATOM 2984 C CA . ASP A 1 384 ? 19.382 12.676 13.103 1.00 82.56 384 ASP A CA 1
ATOM 2985 C C . ASP A 1 384 ? 18.007 12.735 13.780 1.00 82.56 384 ASP A C 1
ATOM 2987 O O . ASP A 1 384 ? 17.844 13.340 14.844 1.00 82.56 384 ASP A O 1
ATOM 2991 N N . VAL A 1 385 ? 17.003 12.124 13.143 1.00 82.38 385 VAL A N 1
ATOM 2992 C CA . VAL A 1 385 ? 15.616 12.099 13.637 1.00 82.38 385 VAL A CA 1
ATOM 2993 C C . VAL A 1 385 ? 15.548 11.516 15.056 1.00 82.38 385 VAL A C 1
ATOM 2995 O O . VAL A 1 385 ? 14.785 12.012 15.887 1.00 82.38 385 VAL A O 1
ATOM 2998 N N . ALA A 1 386 ? 16.403 10.540 15.393 1.00 84.69 386 ALA A N 1
ATOM 2999 C CA . ALA A 1 386 ? 16.415 9.892 16.705 1.00 84.69 386 ALA A CA 1
ATOM 3000 C C . ALA A 1 386 ? 16.762 10.856 17.854 1.00 84.69 386 ALA A C 1
ATOM 3002 O O . ALA A 1 386 ? 16.275 10.682 18.975 1.00 84.69 386 ALA A O 1
ATOM 3003 N N . ALA A 1 387 ? 17.538 11.910 17.585 1.00 84.88 387 ALA A N 1
ATOM 3004 C CA . ALA A 1 387 ? 17.910 12.906 18.587 1.00 84.88 387 ALA A CA 1
ATOM 3005 C C . ALA A 1 387 ? 16.710 13.733 19.098 1.00 84.88 387 ALA A C 1
ATOM 3007 O O . ALA A 1 387 ? 16.738 14.234 20.227 1.00 84.88 387 ALA A O 1
ATOM 3008 N N . PHE A 1 388 ? 15.631 13.837 18.312 1.00 86.44 388 PHE A N 1
ATOM 3009 C CA . PHE A 1 388 ? 14.429 14.609 18.655 1.00 86.44 388 PHE A CA 1
ATOM 3010 C C . PHE A 1 388 ? 13.429 13.840 19.529 1.00 86.44 388 PHE A C 1
ATOM 3012 O O . PHE A 1 388 ? 12.516 14.450 20.089 1.00 86.44 388 PHE A O 1
ATOM 3019 N N . ARG A 1 389 ? 13.637 12.532 19.744 1.00 87.31 389 ARG A N 1
ATOM 3020 C CA . ARG A 1 389 ? 12.773 11.703 20.601 1.00 87.31 389 ARG A CA 1
ATOM 3021 C C . ARG A 1 389 ? 12.649 12.258 22.021 1.00 87.31 389 ARG A C 1
ATOM 3023 O O . ARG A 1 389 ? 11.554 12.330 22.557 1.00 87.31 389 ARG A O 1
ATOM 3030 N N . SER A 1 390 ? 13.753 12.745 22.590 1.00 86.88 390 SER A N 1
ATOM 3031 C CA . SER A 1 390 ? 13.770 13.309 23.949 1.00 86.88 390 SER A CA 1
ATOM 3032 C C . SER A 1 390 ? 12.952 14.602 24.101 1.00 86.88 390 SER A C 1
ATOM 3034 O O . SER A 1 390 ? 12.511 14.925 25.206 1.00 86.88 390 SER A O 1
ATOM 3036 N N . LEU A 1 391 ? 12.749 15.342 23.004 1.00 85.62 391 LEU A N 1
ATOM 3037 C CA . LEU A 1 391 ? 11.904 16.536 22.964 1.00 85.62 391 LEU A CA 1
ATOM 3038 C C . LEU A 1 391 ? 10.429 16.127 22.953 1.00 85.62 391 LEU A C 1
ATOM 3040 O O . LEU A 1 391 ? 9.651 16.674 23.730 1.00 85.62 391 LEU A O 1
ATOM 3044 N N . LEU A 1 392 ? 10.072 15.123 22.145 1.00 85.19 392 LEU A N 1
ATOM 3045 C CA . LEU A 1 392 ? 8.736 14.523 22.144 1.00 85.19 392 LEU A CA 1
ATOM 3046 C C . LEU A 1 392 ? 8.396 13.897 23.501 1.00 85.19 392 LEU A C 1
ATOM 3048 O O . LEU A 1 392 ? 7.344 14.204 24.044 1.00 85.19 392 LEU A O 1
ATOM 3052 N N . ASP A 1 393 ? 9.302 13.104 24.083 1.00 86.69 393 ASP A N 1
ATOM 3053 C CA . ASP A 1 393 ? 9.133 12.504 25.414 1.00 86.69 393 ASP A CA 1
ATOM 3054 C C . ASP A 1 393 ? 8.840 13.572 26.475 1.00 86.69 393 ASP A C 1
ATOM 3056 O O . ASP A 1 393 ? 7.934 13.408 27.288 1.00 86.69 393 ASP A O 1
ATOM 3060 N N . ARG A 1 394 ? 9.592 14.684 26.461 1.00 86.12 394 ARG A N 1
ATOM 3061 C CA . ARG A 1 394 ? 9.403 15.788 27.410 1.00 86.12 394 ARG A CA 1
ATOM 3062 C C . ARG A 1 394 ? 8.096 16.527 27.168 1.00 86.12 394 ARG A C 1
ATOM 3064 O O . ARG A 1 394 ? 7.364 16.746 28.117 1.00 86.12 394 ARG A O 1
ATOM 3071 N N . GLY A 1 395 ? 7.799 16.890 25.924 1.00 83.56 395 GLY A N 1
ATOM 3072 C CA . GLY A 1 395 ? 6.579 17.624 25.603 1.00 83.56 395 GLY A CA 1
ATOM 3073 C C . GLY A 1 395 ? 5.310 16.816 25.873 1.00 83.56 395 GLY A C 1
ATOM 3074 O O . GLY A 1 395 ? 4.341 17.351 26.395 1.00 83.56 395 GLY A O 1
ATOM 3075 N N . ILE A 1 396 ? 5.344 15.509 25.605 1.00 84.75 396 ILE A N 1
ATOM 3076 C CA . ILE A 1 396 ? 4.255 14.586 25.942 1.00 84.75 396 ILE A CA 1
ATOM 3077 C C . ILE A 1 396 ? 4.152 14.428 27.465 1.00 84.75 396 ILE A C 1
ATOM 3079 O O . ILE A 1 396 ? 3.057 14.526 28.009 1.00 84.75 396 ILE A O 1
ATOM 3083 N N . ALA A 1 397 ? 5.269 14.254 28.176 1.00 86.69 397 ALA A N 1
ATOM 3084 C CA . ALA A 1 397 ? 5.258 14.192 29.638 1.00 86.69 397 ALA A CA 1
ATOM 30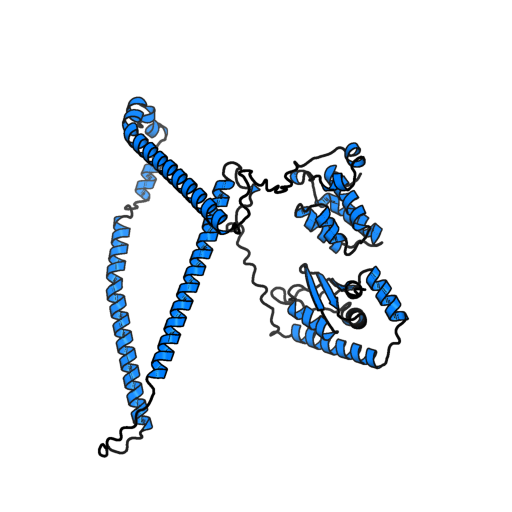85 C C . ALA A 1 397 ? 4.813 15.507 30.304 1.00 86.69 397 ALA A C 1
ATOM 3087 O O . ALA A 1 397 ? 4.212 15.457 31.371 1.00 86.69 397 ALA A O 1
ATOM 3088 N N . ASP A 1 398 ? 5.067 16.667 29.697 1.00 84.62 398 ASP A N 1
ATOM 3089 C CA . ASP A 1 398 ? 4.629 17.965 30.219 1.00 84.62 398 ASP A CA 1
ATOM 3090 C C . ASP A 1 398 ? 3.105 18.142 30.082 1.00 84.62 398 ASP A C 1
ATOM 3092 O O . ASP A 1 398 ? 2.477 18.695 30.986 1.00 84.62 398 ASP A O 1
ATOM 3096 N N . SER A 1 399 ? 2.501 17.622 29.006 1.00 82.19 399 SER A N 1
ATOM 3097 C CA . SER A 1 399 ? 1.041 17.620 28.826 1.00 82.19 399 SER A CA 1
ATOM 3098 C C . SER A 1 399 ? 0.334 16.548 29.668 1.00 82.19 399 SER A C 1
ATOM 3100 O O . SER A 1 399 ? -0.714 16.824 30.242 1.00 82.19 399 SER A O 1
ATOM 3102 N N . PHE A 1 400 ? 0.902 15.341 29.793 1.00 72.62 400 PHE A N 1
ATOM 3103 C CA . PHE A 1 400 ? 0.260 14.207 30.487 1.00 72.62 400 PHE A CA 1
ATOM 3104 C C . PHE A 1 400 ? 0.709 13.987 31.939 1.00 72.62 400 PHE A C 1
ATOM 3106 O O . PHE A 1 400 ? 0.112 13.185 32.655 1.00 72.62 400 PHE A O 1
ATOM 3113 N N . GLY A 1 401 ? 1.787 14.633 32.386 1.00 76.00 401 GLY A N 1
ATOM 3114 C CA . GLY A 1 401 ? 2.433 14.388 33.682 1.00 76.00 401 GLY A CA 1
ATOM 3115 C C . GLY A 1 401 ? 3.245 13.085 33.769 1.00 76.00 401 GLY A C 1
ATOM 3116 O O . GLY A 1 401 ? 4.010 12.908 34.719 1.00 76.00 401 GLY A O 1
ATOM 3117 N N . GLU A 1 402 ? 3.122 12.186 32.788 1.00 77.25 402 GLU A N 1
ATOM 3118 C CA . GLU A 1 402 ? 3.855 10.921 32.680 1.00 77.25 402 GLU A CA 1
ATOM 3119 C C . GLU A 1 402 ? 4.331 10.687 31.234 1.00 77.25 402 GLU A C 1
ATOM 3121 O O . GLU A 1 402 ? 3.667 11.115 30.287 1.00 77.25 402 GLU A O 1
ATOM 3126 N N . PRO A 1 403 ? 5.470 10.000 31.023 1.00 77.75 403 PRO A N 1
ATOM 3127 C CA . PRO A 1 403 ? 5.928 9.663 29.680 1.00 77.75 403 PRO A CA 1
ATOM 3128 C C . PRO A 1 403 ? 5.034 8.580 29.063 1.00 77.75 403 PRO A C 1
ATOM 3130 O O . PRO A 1 403 ? 4.818 7.529 29.668 1.00 77.75 403 PRO A O 1
ATOM 3133 N N . VAL A 1 404 ? 4.568 8.809 27.832 1.00 86.00 404 VAL A N 1
ATOM 3134 C CA . VAL A 1 404 ? 3.777 7.849 27.042 1.00 86.00 404 VAL A CA 1
ATOM 3135 C C . VAL A 1 404 ? 4.604 7.401 25.826 1.00 86.00 404 VAL A C 1
ATOM 3137 O O . VAL A 1 404 ? 4.542 8.050 24.780 1.00 86.00 404 VAL A O 1
ATOM 3140 N N . PRO A 1 405 ? 5.383 6.302 25.928 1.00 84.31 405 PRO A N 1
ATOM 3141 C CA . PRO A 1 405 ? 6.311 5.881 24.873 1.00 84.31 405 PRO A CA 1
ATOM 3142 C C . PRO A 1 405 ? 5.622 5.572 23.541 1.00 84.31 405 PRO A C 1
ATOM 3144 O O . PRO A 1 405 ? 6.167 5.864 22.484 1.00 84.31 405 PRO A O 1
ATOM 3147 N N . ASP A 1 406 ? 4.399 5.042 23.585 1.00 82.81 406 ASP A N 1
ATOM 3148 C CA . ASP A 1 406 ? 3.656 4.657 22.382 1.00 82.81 406 ASP A CA 1
ATOM 3149 C C . ASP A 1 406 ? 3.277 5.873 21.516 1.00 82.81 406 ASP A C 1
ATOM 3151 O O . ASP A 1 406 ? 3.293 5.796 20.288 1.00 82.81 406 ASP A O 1
ATOM 3155 N N . LEU A 1 407 ? 2.962 7.013 22.145 1.00 84.25 407 LEU A N 1
ATOM 3156 C CA . LEU A 1 407 ? 2.632 8.254 21.438 1.00 84.25 407 LEU A CA 1
ATOM 3157 C C . LEU A 1 407 ? 3.883 8.882 20.816 1.00 84.25 407 LEU A C 1
ATOM 3159 O O . LEU A 1 407 ? 3.847 9.392 19.696 1.00 84.25 407 LEU A O 1
ATOM 3163 N N . VAL A 1 408 ? 5.002 8.794 21.536 1.00 87.56 408 VAL A N 1
ATOM 3164 C CA . VAL A 1 408 ? 6.319 9.223 21.061 1.00 87.56 408 VAL A CA 1
ATOM 3165 C C . VAL A 1 408 ? 6.722 8.395 19.847 1.00 87.56 408 VAL A C 1
ATOM 3167 O O . VAL A 1 408 ? 7.123 8.960 18.836 1.00 87.56 408 VAL A O 1
ATOM 3170 N N . ASP A 1 409 ? 6.564 7.074 19.907 1.00 87.88 409 ASP A N 1
ATOM 3171 C CA . ASP A 1 409 ? 6.914 6.177 18.808 1.00 87.88 409 ASP A CA 1
ATOM 3172 C C . ASP A 1 409 ? 6.030 6.421 17.569 1.00 87.88 409 ASP A C 1
ATOM 3174 O O . ASP A 1 409 ? 6.546 6.431 16.452 1.00 87.88 409 ASP A O 1
ATOM 3178 N N . ALA A 1 410 ? 4.736 6.722 17.748 1.00 85.06 410 ALA A N 1
ATOM 3179 C CA . ALA A 1 410 ? 3.835 7.090 16.649 1.00 85.06 410 ALA A CA 1
ATOM 3180 C C . ALA A 1 410 ? 4.221 8.423 15.980 1.00 85.06 410 ALA A C 1
ATOM 3182 O O . ALA A 1 410 ? 4.232 8.526 14.752 1.00 85.06 410 ALA A O 1
ATOM 3183 N N . ALA A 1 411 ? 4.581 9.441 16.767 1.00 85.69 411 ALA A N 1
ATOM 3184 C CA . ALA A 1 411 ? 5.088 10.703 16.229 1.00 85.69 411 ALA A CA 1
ATOM 3185 C C . ALA A 1 411 ? 6.437 10.510 15.516 1.00 85.69 411 ALA A C 1
ATOM 3187 O O . ALA A 1 411 ? 6.659 11.060 14.437 1.00 85.69 411 ALA A O 1
ATOM 3188 N N . MET A 1 412 ? 7.320 9.682 16.079 1.00 88.19 412 MET A N 1
ATOM 3189 C CA . MET A 1 412 ? 8.595 9.325 15.460 1.00 88.19 412 MET A CA 1
ATOM 3190 C C . MET A 1 412 ? 8.392 8.586 14.134 1.00 88.19 412 MET A C 1
ATOM 3192 O O . MET A 1 412 ? 9.130 8.855 13.194 1.00 88.19 412 MET A O 1
ATOM 3196 N N . GLU A 1 413 ? 7.406 7.696 14.008 1.00 89.06 413 GLU A N 1
ATOM 3197 C CA . GLU A 1 413 ? 7.087 7.018 12.741 1.00 89.06 413 GLU A CA 1
ATOM 3198 C C . GLU A 1 413 ? 6.730 8.021 11.630 1.00 89.06 413 GLU A C 1
ATOM 3200 O O . GLU A 1 413 ? 7.249 7.913 10.519 1.00 89.06 413 GLU A O 1
ATOM 3205 N N . GLN A 1 414 ? 5.942 9.057 11.944 1.00 86.56 414 GLN A N 1
ATOM 3206 C CA . GLN A 1 414 ? 5.619 10.125 10.987 1.00 86.56 414 GLN A CA 1
ATOM 3207 C C . GLN A 1 414 ? 6.844 10.965 10.598 1.00 86.56 414 GLN A C 1
ATOM 3209 O O . GLN A 1 414 ? 7.000 11.329 9.432 1.00 86.56 414 GLN A O 1
ATOM 3214 N N . LEU A 1 415 ? 7.748 11.234 11.547 1.00 87.06 415 LEU A N 1
ATOM 3215 C CA . LEU A 1 415 ? 9.003 11.935 11.258 1.00 87.06 415 LEU A CA 1
ATOM 3216 C C . LEU A 1 415 ? 9.930 11.112 10.352 1.00 87.06 415 LEU A C 1
ATOM 3218 O O . LEU A 1 415 ? 10.524 11.669 9.436 1.00 87.06 415 LEU A O 1
ATOM 3222 N N . HIS A 1 416 ? 10.027 9.793 10.558 1.00 86.94 416 HIS A N 1
ATOM 3223 C CA . HIS A 1 416 ? 10.799 8.911 9.669 1.00 86.94 416 HIS A CA 1
ATOM 3224 C C . HIS A 1 416 ? 10.181 8.799 8.268 1.00 86.94 416 HIS A C 1
ATOM 3226 O O . HIS A 1 416 ? 10.896 8.537 7.307 1.00 86.94 416 HIS A O 1
ATOM 3232 N N . ALA A 1 417 ? 8.868 9.003 8.143 1.00 87.00 417 ALA A N 1
ATOM 3233 C CA . ALA A 1 417 ? 8.169 9.048 6.862 1.00 87.00 417 ALA A CA 1
ATOM 3234 C C . ALA A 1 417 ? 8.276 10.411 6.148 1.00 87.00 417 ALA A C 1
ATOM 3236 O O . ALA A 1 417 ? 7.692 10.574 5.078 1.00 87.00 417 ALA A O 1
ATOM 3237 N N . HIS A 1 418 ? 8.994 11.383 6.728 1.00 86.12 418 HIS A N 1
ATOM 3238 C CA . HIS A 1 418 ? 9.104 12.759 6.228 1.00 86.12 418 HIS A CA 1
ATOM 3239 C C . HIS A 1 418 ? 7.730 13.427 6.004 1.00 86.12 418 HIS A C 1
ATOM 3241 O O . HIS A 1 418 ? 7.560 14.220 5.074 1.00 86.12 418 HIS A O 1
ATOM 3247 N N . ALA A 1 419 ? 6.741 13.092 6.843 1.00 85.75 419 ALA A N 1
ATOM 3248 C CA . ALA A 1 419 ? 5.390 13.648 6.772 1.00 85.75 419 ALA A CA 1
ATOM 3249 C C . ALA A 1 419 ? 5.386 15.169 7.025 1.00 85.75 419 ALA A C 1
ATOM 3251 O O . ALA A 1 419 ? 6.333 15.713 7.597 1.00 85.75 419 ALA A O 1
ATOM 3252 N N . ALA A 1 420 ? 4.331 15.879 6.612 1.00 87.19 420 ALA A N 1
ATOM 3253 C CA . ALA A 1 420 ? 4.237 17.318 6.855 1.00 87.19 420 ALA A CA 1
ATOM 3254 C C . ALA A 1 420 ? 3.902 17.621 8.328 1.00 87.19 420 ALA A C 1
ATOM 3256 O O . ALA A 1 420 ? 3.319 16.798 9.033 1.00 87.19 420 ALA A O 1
ATOM 3257 N N . ALA A 1 421 ? 4.196 18.843 8.790 1.00 86.81 421 ALA A N 1
ATOM 3258 C CA . ALA A 1 421 ? 3.889 19.277 10.160 1.00 86.81 421 ALA A CA 1
ATOM 3259 C C . ALA A 1 421 ? 2.407 19.080 10.528 1.00 86.81 421 ALA A C 1
ATOM 3261 O O . ALA A 1 421 ? 2.084 18.712 11.654 1.00 86.81 421 ALA A O 1
ATOM 3262 N N . ALA A 1 422 ? 1.511 19.316 9.564 1.00 86.44 422 ALA A N 1
ATOM 3263 C CA . ALA A 1 422 ? 0.074 19.141 9.740 1.00 86.44 422 ALA A CA 1
ATOM 3264 C C . ALA A 1 422 ? -0.301 17.672 9.992 1.00 86.44 422 ALA A C 1
ATOM 3266 O O . ALA A 1 422 ? -1.077 17.402 10.902 1.00 86.44 422 ALA A O 1
ATOM 3267 N N . ASP A 1 423 ? 0.308 16.735 9.263 1.00 85.81 423 ASP A N 1
ATOM 3268 C CA . ASP A 1 423 ? 0.034 15.300 9.403 1.00 85.81 423 ASP A CA 1
ATOM 3269 C C . ASP A 1 423 ? 0.509 14.777 10.770 1.00 85.81 423 ASP A C 1
ATOM 3271 O O . ASP A 1 423 ? -0.177 13.997 11.429 1.00 85.81 423 ASP A O 1
ATOM 3275 N N . VAL A 1 424 ? 1.667 15.256 11.246 1.00 86.19 424 VAL A N 1
ATOM 3276 C CA . VAL A 1 424 ? 2.172 14.934 12.593 1.00 86.19 424 VAL A CA 1
ATOM 3277 C C . VAL A 1 424 ? 1.230 15.483 13.672 1.00 86.19 424 VAL A C 1
ATOM 3279 O O . VAL A 1 424 ? 0.972 14.804 14.667 1.00 86.19 424 VAL A O 1
ATOM 3282 N N . ALA A 1 425 ? 0.688 16.691 13.478 1.00 86.69 425 ALA A N 1
ATOM 3283 C CA . ALA A 1 425 ? -0.286 17.278 14.392 1.00 86.69 425 ALA A CA 1
ATOM 3284 C C . ALA A 1 425 ? -1.610 16.500 14.406 1.00 86.69 425 ALA A C 1
ATOM 3286 O O . ALA A 1 425 ? -2.115 16.242 15.492 1.00 86.69 425 ALA A O 1
ATOM 3287 N N . GLU A 1 426 ? -2.125 16.050 13.257 1.00 86.88 426 GLU A N 1
ATOM 3288 C CA . GLU A 1 426 ? -3.352 15.236 13.178 1.00 86.88 426 GLU A CA 1
ATOM 3289 C C . GLU A 1 426 ? -3.231 13.891 13.914 1.00 86.88 426 GLU A C 1
ATOM 3291 O O . GLU A 1 426 ? -4.217 13.382 14.445 1.00 86.88 426 GLU A O 1
ATOM 3296 N N . VAL A 1 427 ? -2.034 13.297 13.973 1.00 86.00 427 VAL A N 1
ATOM 3297 C CA . VAL A 1 427 ? -1.800 12.055 14.734 1.00 86.00 427 VAL A CA 1
ATOM 3298 C C . VAL A 1 427 ? -1.817 12.306 16.244 1.00 86.00 427 VAL A C 1
ATOM 3300 O O . VAL A 1 427 ? -2.246 11.441 17.010 1.00 86.00 427 VAL A O 1
ATOM 3303 N N . LEU A 1 428 ? -1.361 13.483 16.671 1.00 84.44 428 LEU A N 1
ATOM 3304 C CA . LEU A 1 428 ? -1.261 13.873 18.076 1.00 84.44 428 LEU A CA 1
ATOM 3305 C C . LEU A 1 428 ? -2.539 14.538 18.614 1.00 84.44 428 LEU A C 1
ATOM 3307 O O . LEU A 1 428 ? -2.823 14.415 19.803 1.00 84.44 428 LEU A O 1
ATOM 3311 N N . GLU A 1 429 ? -3.326 15.202 17.764 1.00 86.25 429 GLU A N 1
ATOM 3312 C CA . GLU A 1 429 ? -4.550 15.942 18.110 1.00 86.25 429 GLU A CA 1
ATOM 3313 C C . GLU A 1 429 ? -5.597 15.108 18.873 1.00 86.25 429 GLU A C 1
ATOM 3315 O O . GLU A 1 429 ? -6.123 15.616 19.860 1.00 86.25 429 GLU A O 1
ATOM 3320 N N . PRO A 1 430 ? -5.865 13.825 18.549 1.00 80.75 430 PRO A N 1
ATOM 3321 C CA . PRO A 1 430 ? -6.832 13.014 19.294 1.00 80.75 430 PRO A CA 1
ATOM 3322 C C . PRO A 1 430 ? -6.454 12.754 20.756 1.00 80.75 430 PRO A C 1
ATOM 3324 O O . PRO A 1 430 ? -7.267 12.215 21.500 1.00 80.75 430 PRO A O 1
ATOM 3327 N N . VAL A 1 431 ? -5.203 13.036 21.128 1.00 79.62 431 VAL A N 1
ATOM 3328 C CA . VAL A 1 431 ? -4.630 12.730 22.441 1.00 79.62 431 VAL A CA 1
ATOM 3329 C C . VAL A 1 431 ? -4.266 14.026 23.166 1.00 79.62 431 VAL A C 1
ATOM 3331 O O . VAL A 1 431 ? -4.598 14.186 24.332 1.00 79.62 431 VAL A O 1
ATOM 3334 N N . LEU A 1 432 ? -3.620 14.965 22.472 1.00 78.25 432 LEU A N 1
ATOM 3335 C CA . LEU A 1 432 ? -3.118 16.228 23.022 1.00 78.25 432 LEU A CA 1
ATOM 3336 C C . LEU A 1 432 ? -4.034 17.438 22.762 1.00 78.25 432 LEU A C 1
ATOM 3338 O O . LEU A 1 432 ? -3.751 18.521 23.269 1.00 78.25 432 LEU A O 1
ATOM 3342 N N . ASP A 1 433 ? -5.102 17.294 21.971 1.00 81.50 433 ASP A N 1
ATOM 3343 C CA . ASP A 1 433 ? -6.048 18.366 21.640 1.00 81.50 433 ASP A CA 1
ATOM 3344 C C . ASP A 1 433 ? -5.349 19.690 21.237 1.00 81.50 433 ASP A C 1
ATOM 3346 O O . ASP A 1 433 ? -4.652 19.766 20.224 1.00 81.50 433 ASP A O 1
ATOM 3350 N N . GLU A 1 434 ? -5.519 20.751 22.037 1.00 75.88 434 GLU A N 1
ATOM 3351 C CA . GLU A 1 434 ? -5.004 22.099 21.773 1.00 75.88 434 GLU A CA 1
ATOM 3352 C C . GLU A 1 434 ? -3.478 22.195 21.954 1.00 75.88 434 GLU A C 1
ATOM 3354 O O . GLU A 1 434 ? -2.832 23.032 21.312 1.00 75.88 434 GLU A O 1
ATOM 3359 N N . ASP A 1 435 ? -2.885 21.302 22.754 1.00 82.50 435 ASP A N 1
ATOM 3360 C CA . ASP A 1 435 ? -1.444 21.264 23.016 1.00 82.50 435 ASP A CA 1
ATOM 3361 C C . ASP A 1 435 ? -0.664 20.595 21.873 1.00 82.50 435 ASP A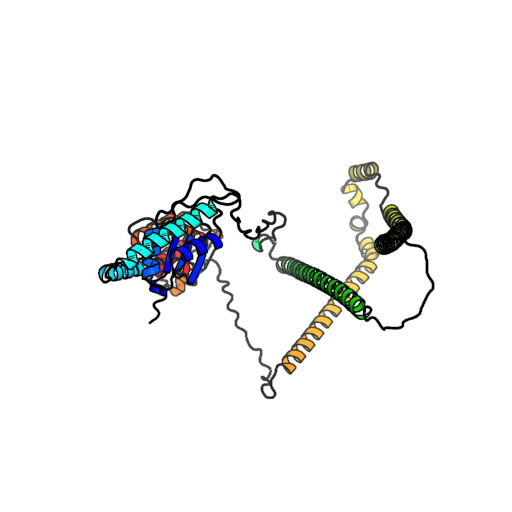 C 1
ATOM 3363 O O . ASP A 1 435 ? 0.533 20.854 21.701 1.00 82.50 435 ASP A O 1
ATOM 3367 N N . ALA A 1 436 ? -1.337 19.804 21.025 1.00 84.75 436 ALA A N 1
ATOM 3368 C CA . ALA A 1 436 ? -0.722 19.112 19.891 1.00 84.75 436 ALA A CA 1
ATOM 3369 C C . ALA A 1 436 ? -0.030 20.101 18.939 1.00 84.75 436 ALA A C 1
ATOM 3371 O O . ALA A 1 436 ? 1.132 19.930 18.567 1.00 84.75 436 ALA A O 1
ATOM 3372 N N . ALA A 1 437 ? -0.716 21.195 18.596 1.00 85.69 437 ALA A N 1
ATOM 3373 C CA . ALA A 1 437 ? -0.185 22.206 17.687 1.00 85.69 437 ALA A CA 1
ATOM 3374 C C . ALA A 1 437 ? 0.995 22.991 18.290 1.00 85.69 437 ALA A C 1
ATOM 3376 O O . ALA A 1 437 ? 1.884 23.421 17.552 1.00 85.69 437 ALA A O 1
ATOM 3377 N N . ALA A 1 438 ? 1.017 23.192 19.611 1.00 86.44 438 ALA A N 1
ATOM 3378 C CA . ALA A 1 438 ? 2.105 23.886 20.300 1.00 86.44 438 ALA A CA 1
ATOM 3379 C C . ALA A 1 438 ? 3.364 23.007 20.398 1.00 86.44 438 ALA A C 1
ATOM 3381 O O . ALA A 1 438 ? 4.484 23.481 20.163 1.00 86.44 438 ALA A O 1
ATOM 3382 N N . LEU A 1 439 ? 3.178 21.713 20.678 1.00 86.38 439 LEU A N 1
ATOM 3383 C CA . LEU A 1 439 ? 4.253 20.726 20.697 1.00 86.38 439 LEU A CA 1
ATOM 3384 C C . LEU A 1 439 ? 4.878 20.559 19.307 1.00 86.38 439 LEU A C 1
ATOM 3386 O O . LEU A 1 439 ? 6.101 20.632 19.168 1.00 86.38 439 LEU A O 1
ATOM 3390 N N . VAL A 1 440 ? 4.045 20.407 18.273 1.00 89.44 440 VAL A N 1
ATOM 3391 C CA . VAL A 1 440 ? 4.512 20.269 16.888 1.00 89.44 440 VAL A CA 1
ATOM 3392 C C . VAL A 1 440 ? 5.200 21.541 16.400 1.00 89.44 440 VAL A C 1
ATOM 3394 O O . VAL A 1 440 ? 6.232 21.434 15.752 1.00 89.44 440 VAL A O 1
ATOM 3397 N N . ASP A 1 441 ? 4.731 22.745 16.753 1.00 89.62 441 ASP A N 1
ATOM 3398 C CA . ASP A 1 441 ? 5.444 23.991 16.416 1.00 89.62 441 ASP A CA 1
ATOM 3399 C C . ASP A 1 441 ? 6.841 24.044 17.058 1.00 89.62 441 ASP A C 1
ATOM 3401 O O . ASP A 1 441 ? 7.819 24.380 16.389 1.00 89.62 441 ASP A O 1
ATOM 3405 N N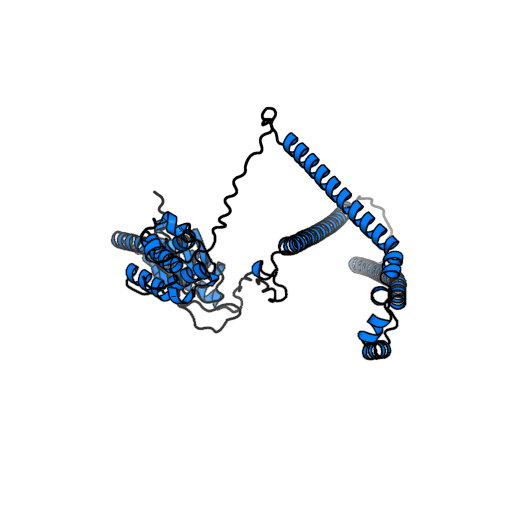 . THR A 1 442 ? 6.965 23.636 18.323 1.00 88.00 442 THR A N 1
ATOM 3406 C CA . THR A 1 442 ? 8.262 23.576 19.018 1.00 88.00 442 THR A CA 1
ATOM 3407 C C . THR A 1 442 ? 9.202 22.559 18.363 1.00 88.00 442 THR A C 1
ATOM 3409 O O . THR A 1 442 ? 10.376 22.855 18.125 1.00 88.00 442 THR A O 1
ATOM 3412 N N . LEU A 1 443 ? 8.675 21.383 18.015 1.00 89.19 443 LEU A N 1
ATOM 3413 C CA . LEU A 1 443 ? 9.401 20.326 17.317 1.00 89.19 443 LEU A CA 1
ATOM 3414 C C . LEU A 1 443 ? 9.839 20.762 15.911 1.00 89.19 443 LEU A C 1
ATOM 3416 O O . LEU A 1 443 ? 11.003 20.599 15.557 1.00 89.19 443 LEU A O 1
ATOM 3420 N N . TRP A 1 444 ? 8.946 21.365 15.121 1.00 90.19 444 TRP A N 1
ATOM 3421 C CA . TRP A 1 444 ? 9.239 21.788 13.747 1.00 90.19 444 TRP A CA 1
ATOM 3422 C C . TRP A 1 444 ? 10.314 22.870 13.708 1.00 90.19 444 TRP A C 1
ATOM 3424 O O . TRP A 1 444 ? 11.218 22.837 12.876 1.00 90.19 444 TRP A O 1
ATOM 3434 N N . ARG A 1 445 ? 10.283 23.801 14.668 1.00 88.50 445 ARG A N 1
ATOM 3435 C CA . ARG A 1 445 ? 11.344 24.803 14.827 1.00 88.50 445 ARG A CA 1
ATOM 3436 C C . ARG A 1 445 ? 12.685 24.167 15.187 1.00 88.50 445 ARG A C 1
ATOM 3438 O O . ARG A 1 445 ? 13.709 24.609 14.677 1.00 88.50 445 ARG A O 1
ATOM 3445 N N . ALA A 1 446 ? 12.689 23.134 16.027 1.00 86.06 446 ALA A N 1
ATOM 3446 C CA . ALA A 1 446 ? 13.897 22.386 16.366 1.00 86.06 446 ALA A CA 1
ATOM 3447 C C . ALA A 1 446 ? 14.462 21.626 15.147 1.00 86.06 446 ALA A C 1
ATOM 3449 O O . ALA A 1 446 ? 15.676 21.637 14.926 1.00 86.06 446 ALA A O 1
ATOM 3450 N N . LEU A 1 447 ? 13.589 21.042 14.317 1.00 87.38 447 LEU A N 1
ATOM 3451 C CA . LEU A 1 447 ? 13.956 20.356 13.071 1.00 87.38 447 LEU A CA 1
ATOM 3452 C C . LEU A 1 447 ? 14.549 21.319 12.033 1.00 87.38 447 LEU A C 1
ATOM 3454 O O . LEU A 1 447 ? 15.589 21.021 11.454 1.00 87.38 447 LEU A O 1
ATOM 3458 N N . LEU A 1 448 ? 13.963 22.508 11.850 1.00 85.69 448 LEU A N 1
ATOM 3459 C CA . LEU A 1 448 ? 14.484 23.533 10.928 1.00 85.69 448 LEU A CA 1
ATOM 3460 C C . LEU A 1 448 ? 15.869 24.074 11.335 1.00 85.69 448 LEU A C 1
ATOM 3462 O O . LEU A 1 448 ? 16.638 24.510 10.479 1.00 85.69 448 LEU A O 1
ATOM 3466 N N . VAL A 1 449 ? 16.187 24.052 12.633 1.00 85.12 449 VAL A N 1
ATOM 3467 C CA . VAL A 1 449 ? 17.494 24.460 13.188 1.00 85.12 449 VAL A CA 1
ATOM 3468 C C . VAL A 1 449 ? 18.495 23.298 13.231 1.00 85.12 449 VAL A C 1
ATOM 3470 O O . VAL A 1 449 ? 19.693 23.518 13.407 1.00 85.12 449 VAL A O 1
ATOM 3473 N N . GLY A 1 450 ? 18.020 22.057 13.111 1.00 79.62 450 GLY A N 1
ATOM 3474 C CA . GLY A 1 450 ? 18.837 20.853 13.238 1.00 79.62 450 GLY A CA 1
ATOM 3475 C C . GLY A 1 450 ? 19.408 20.617 14.632 1.00 79.62 450 GLY A C 1
ATOM 3476 O O . GLY A 1 450 ? 20.452 19.981 14.780 1.00 79.62 450 GLY A O 1
ATOM 3477 N N . ARG A 1 451 ? 18.744 21.130 15.677 1.00 77.69 451 ARG A N 1
ATOM 3478 C CA . ARG A 1 451 ? 19.146 20.909 17.071 1.00 77.69 451 ARG A CA 1
ATOM 3479 C C . ARG A 1 451 ? 17.951 20.474 17.913 1.00 77.69 451 ARG A C 1
ATOM 3481 O O . ARG A 1 451 ? 16.953 21.187 17.930 1.00 77.69 451 ARG A O 1
ATOM 3488 N N . PRO A 1 452 ? 18.069 19.388 18.698 1.00 66.88 452 PRO A N 1
ATOM 3489 C CA . PRO A 1 452 ? 17.000 18.905 19.576 1.00 66.88 452 PRO A CA 1
ATOM 3490 C C . PRO A 1 452 ? 16.755 19.805 20.805 1.00 66.88 452 PRO A C 1
ATOM 3492 O O . PRO A 1 452 ? 15.915 19.494 21.643 1.00 66.88 452 PRO A O 1
ATOM 3495 N N . SER A 1 453 ? 17.482 20.919 20.938 1.00 60.00 453 SER A N 1
ATOM 3496 C CA . SER A 1 453 ? 17.282 21.936 21.971 1.00 60.00 453 SER A CA 1
ATOM 3497 C C . SER A 1 453 ? 17.467 23.334 21.379 1.00 60.00 453 SER A C 1
ATOM 3499 O O . SER A 1 453 ? 18.517 23.602 20.781 1.00 60.00 453 SER A O 1
ATOM 3501 N N . LEU A 1 454 ? 16.483 24.212 21.586 1.00 47.41 454 LEU A N 1
ATOM 3502 C CA . LEU A 1 454 ? 16.611 25.660 21.389 1.00 47.41 454 LEU A CA 1
ATOM 3503 C C . LEU A 1 454 ? 17.137 26.346 22.650 1.00 47.41 454 LEU A C 1
ATOM 3505 O O . LEU A 1 454 ? 16.679 25.971 23.754 1.00 47.41 454 LEU A O 1
#

Sequence (454 aa):
MSNAAASTLFVGSISPGVSDRWLVQLFQACGGYRSFKRVSKAFGFADFSTLRDALRVLSVLHDLELPSMGAQRGEPRKKLIVRADEKTSAFLGEFAKTMVRTDADALEDAAARNRVDYVVQAMTTPNADVGDEPERFEIPAHLKDLQEDEIPEERRNDVISEIEKFRLGAVARDAAARRRELELERKRAAALAARQVSDTPSPRVAETPATPDVDPEAADEAAEAARRAAEDEAQSRAMRAAETSYAPRERARLERWAARAPSSDHTAEHAAWAQLSEETELSTELFWTDRRRWLAARAPERAREDKADAADRDAAAQQRADAERQADEFLAQLAPQGLRPSGAPLKLQVHRHDAPPVHMDAAHVKGLTREAAWALVPAWDALDVAAFRSLLDRGIADSFGEPVPDLVDAAMEQLHAHAAAADVAEVLEPVLDEDAAALVDTLWRALLVGRPSL

pLDDT: mean 77.72, std 13.95, range [33.94, 96.38]

Organism: NCBI:txid1381934

InterPro domains:
  IPR000504 RNA recognition motif domain [PF00076] (9-66)
  IPR000504 RNA recognition motif domain [PS50102] (7-87)
  IPR000504 RNA recognition motif domain [SM00360] (8-74)
  IPR012677 Nucleotide-binding alpha-beta plait domain superfamily [G3DSA:3.30.70.330] (2-89)
  IPR034268 RBM25, RNA recognition motif [cd12446] (8-92)
  IPR035979 RNA-binding domain superfamily [SSF54928] (6-67)
  IPR052768 RNA-binding protein 25 [PTHR18806] (5-329)

Secondary structure (DSSP, 8-state):
--TTGGGEEEEE-PPTT--HHHHHHHHHHHS-EEEEEE-SSS-EEEEESSHHHHHHHHHHHTT-EEPP-GGGTTSPPEEPEEEE-HHHHHHHHHHHHHS---HHHHHHHHHHHHHHHHHHHHHHSTT-------------TTTSPPPGGGS-GGGHHHHHHHHHHHHHHHHHHHHHHHHHHHHHHHHHHHHHHHHHHS----------PPPP---HHHHHHHHHHHHHHHHHHHHHHHHHHHHHHHHHHHHHHHHHHHHHS----HHHHHHHHTT--HHHHHHH-HHHH-HHHHHHHHHHHHHHHHHHHHHHHHHHHHHHHHHHHHHHHHHHHHS-TT----S-----------PPP----HHHHTTS-HHHHHTSPP-GGG--GGGGHHHHHHHHHHHHSS--HHHHHHHHHHHHTT--HHHHHHHHHHHHTHHHHHHHHHHHHHHHHT-S--

Radius of gyration: 37.87 Å; chains: 1; bounding box: 92×99×85 Å

Foldseek 3Di:
DDCFLLFKKKKFQDAALDDPVLVVQLLVLLHAWDDWAAPDRGIIMTTGPDLLSSVLCQVQQAQDFAQHDDPPRPDGTTGMHMGRFPVSVVVSVVVVVVDDDDPVSVVSSVSSNVSNVVSSVLRVDPPNCSDCPPPPPPCPPVRDDDDLVVDDPVCSVVSVVVVVVVVVVVVVVVVVVVVVVVVVVVVVVVVVVVVVVVPDDDDDDDDDDDDDDDDVVVVVVVVVVVVVVVVVVVVVVVVVVVCVVVVVVVVVVVVVVVVVDPPCPVVVVVVVVVPDDPVVVLVPDCCNVPVPVVCVVCVVVVVVVVVVVVVVVVVVVVVVVVVVVVVVVVVVVVDDPPDDPPDDDDDDPDPDLPAPAAQDALVVLVPDDLVRLQSHQHPLVLAPLVQLLVLVQVLVCVQVVHGDVVLSVVLSVCVVVSHGLVVSLVSCCSRRPPSSSVSSSVSSSCRSNRHSPD